Protein 3F7O (pdb70)

Solvent-accessible surface area: 18924 Å² total; per-residue (Å²): 88,94,70,104,28,96,64,7,21,55,2,1,0,5,0,0,30,95,88,108,67,34,82,31,0,34,26,11,53,26,0,0,34,24,1,0,0,0,0,0,0,0,0,4,37,30,101,8,106,29,0,93,75,38,9,46,43,48,79,20,72,21,115,68,55,100,86,7,46,42,0,15,0,0,0,0,0,0,0,0,0,0,119,40,31,0,0,0,25,102,0,90,0,15,0,0,0,2,0,33,44,103,8,58,11,71,63,83,13,0,49,42,0,1,78,51,0,15,84,19,8,154,97,91,77,20,109,94,8,19,0,0,1,0,0,1,18,21,47,106,17,102,66,0,2,72,14,0,11,42,1,7,184,61,32,4,0,0,0,0,2,1,7,51,72,76,30,47,0,35,98,53,0,0,2,6,13,103,34,2,2,0,0,0,0,0,32,55,70,4,30,44,2,93,47,0,0,58,4,110,33,1,25,0,0,0,0,0,12,94,6,64,0,0,54,48,68,45,75,48,48,68,49,49,0,0,0,1,0,0,0,3,0,0,0,0,0,0,0,3,1,9,65,32,38,67,67,25,10,84,34,1,13,122,37,0,41,67,12,3,10,85,126,61,11,87,50,32,50,123,60,14,40,27,59,0,0,8,3,22,7,77,81,47,103,76,60,94,28,90,70,12,22,60,3,0,0,4,0,0,27,117,82,99,76,31,101,27,0,38,26,11,62,26,0,0,37,27,2,0,0,1,0,0,0,0,0,3,38,24,103,9,105,24,0,96,70,40,7,43,41,44,67,25,62,31,130,73,60,71,87,7,40,42,0,17,0,0,0,0,0,0,1,0,0,0,117,45,31,0,0,0,24,93,0,94,0,9,0,0,0,1,0,30,48,99,11,54,14,72,66,79,11,0,45,50,0,1,80,52,1,15,83,14,8,153,92,87,83,17,106,99,9,21,0,0,1,0,0,0,17,19,46,118,18,98,64,0,3,73,12,0,11,40,2,8,175,57,30,6,0,0,0,0,2,0,6,48,75,80,30,50,0,30,99,51,0,0,2,4,14,100,35,4,1,0,0,0,0,0,26,63,70,4,31,44,4,92,46,0,0,52,4,109,40,3,25,0,0,0,0,0,14,96,7,62,0,0,57,41,67,44,75,60,49,71,53,49,0,0,0,3,0,0,0,3,0,0,0,0,0,0,0,3,1,10,63,27,33,65,74,27,7,86,32,2,11,118,50,0,38,83,25,5,13,82,123,62,9,93,47,34,52,120,63,14,42,32,62,0,1,1,3,18,3,94,70,66,28,47,30,34,33,42,30,35

Radius of gyration: 26.09 Å; Cα contacts (8 Å, |Δi|>4): 1774; chains: 4; bounding box: 60×72×61 Å

Sequence (576 aa):
AYTQQPGAPWGLGRISHRSKGSTTYEYDTSGGSGTCAYVIDTGVEASHPEFEGRASQIKSFISGQNTDGNGHGTHCAGTIGSKTYGVAKKTKIYGVKVLDNSGSGSYSGIISGMDFAVQDSKSRSCPKGVVANMSLGGGKAQSVNDGAAAMIRAGVFLAVAAGNDNANAANYSPASEPTVCTVGATTSSDARSSFSNYGNLVDIFAPGSNILSTWIGGTTNTISGTSMATPHIVGLGAYLAGLEGFPGAQALCKRIQTLSTKNVLTGIPSGTVNYLAFNGNPSGAYTQQPGAPWGLGRISHRSKGSTTYEYDTSGGSGTCAYVIDTGVEASHPEFEGRASQIKSFISGQNTDGNGHGTHCAGTIGSKTYGVAKKTKIYGVKVLDNSGSGSYSGIISGMDFAVQDSKSRSCPKGVVANMSLGGGKAQSVNDGAAAMIRAGVFLAVAAGNDNANAANYSPASEPTVCTVGATTSSDARSSFSNYGNLVDIFAPGSNILSTWIGGTTNTISGTSMATPHIVGLGAYLAGLEGFPGAQALCKRIQTLSTKNVLTGIPSGTVNYLAFNGNPSGAAPVAAPV

Structure (mmCIF, N/CA/C/O backbone):
data_3F7O
#
_entry.id   3F7O
#
_cell.length_a   65.108
_cell.length_b   62.536
_cell.length_c   67.562
_cell.angle_alpha   90.00
_cell.angle_beta   92.76
_cell.angle_gamma   90.00
#
_symmetry.space_group_name_H-M   'P 1 21 1'
#
loop_
_entity.id
_entity.type
_entity.pdbx_description
1 polymer 'Serine protease'
2 polymer (MSU)(ALA)(ALA)(PRO)(VAL)
3 non-polymer 'CALCIUM ION'
4 water water
#
loop_
_atom_site.group_PDB
_atom_site.id
_atom_site.type_symbol
_atom_site.label_atom_id
_atom_site.label_alt_id
_atom_site.label_comp_id
_atom_site.label_asym_id
_atom_site.label_entity_id
_atom_site.label_seq_id
_atom_site.pdbx_PDB_ins_code
_atom_site.Cartn_x
_atom_site.Cartn_y
_atom_site.Cartn_z
_atom_site.occupancy
_atom_site.B_iso_or_equiv
_atom_site.auth_seq_id
_atom_site.auth_comp_id
_atom_site.auth_asym_id
_atom_site.auth_atom_id
_atom_site.pdbx_PDB_model_num
ATOM 1 N N . ALA A 1 1 ? 4.089 -5.499 18.300 1.00 30.45 1 ALA A N 1
ATOM 2 C CA . ALA A 1 1 ? 3.661 -6.851 18.771 1.00 28.75 1 ALA A CA 1
ATOM 3 C C . ALA A 1 1 ? 4.864 -7.771 19.002 1.00 28.16 1 ALA A C 1
ATOM 4 O O . ALA A 1 1 ? 5.265 -8.512 18.100 1.00 25.99 1 ALA A O 1
ATOM 6 N N . TYR A 1 2 ? 5.441 -7.722 20.205 1.00 29.18 2 TYR A N 1
ATOM 7 C CA . TYR A 1 2 ? 6.576 -8.588 20.520 1.00 28.69 2 TYR A CA 1
ATOM 8 C C . TYR A 1 2 ? 6.121 -9.947 21.042 1.00 29.10 2 TYR A C 1
ATOM 9 O O . TYR A 1 2 ? 5.328 -10.035 21.978 1.00 31.63 2 TYR A O 1
ATOM 18 N N . THR A 1 3 ? 6.621 -11.000 20.410 1.00 30.25 3 THR A N 1
ATOM 19 C CA . THR A 1 3 ? 6.329 -12.357 20.844 1.00 30.16 3 THR A CA 1
ATOM 20 C C . THR A 1 3 ? 7.704 -12.884 21.227 1.00 28.44 3 THR A C 1
ATOM 21 O O . THR A 1 3 ? 8.685 -12.143 21.181 1.00 23.39 3 THR A O 1
ATOM 25 N N . GLN A 1 4 ? 7.790 -14.143 21.615 1.00 29.29 4 GLN A N 1
ATOM 26 C CA . GLN A 1 4 ? 9.086 -14.686 21.952 1.00 32.40 4 GLN A CA 1
ATOM 27 C C . GLN A 1 4 ? 9.157 -16.132 21.535 1.00 31.51 4 GLN A C 1
ATOM 28 O O . GLN A 1 4 ? 8.155 -16.841 21.536 1.00 31.33 4 GLN A O 1
ATOM 34 N N . GLN A 1 5 ? 10.334 -16.573 21.120 1.00 32.87 5 GLN A N 1
ATOM 35 C CA . GLN A 1 5 ? 10.441 -17.964 20.751 1.00 32.57 5 GLN A CA 1
ATOM 36 C C . GLN A 1 5 ? 11.493 -18.635 21.641 1.00 31.95 5 GLN A C 1
ATOM 37 O O . GLN A 1 5 ? 12.702 -18.394 21.528 1.00 29.22 5 GLN A O 1
ATOM 43 N N . PRO A 1 6 ? 11.004 -19.475 22.580 1.00 33.09 6 PRO A N 1
ATOM 44 C CA . PRO A 1 6 ? 11.669 -20.292 23.609 1.00 31.55 6 PRO A CA 1
ATOM 45 C C . PRO A 1 6 ? 12.442 -21.457 22.990 1.00 29.87 6 PRO A C 1
ATOM 46 O O . PRO A 1 6 ? 11.947 -22.122 22.076 1.00 28.21 6 PRO A O 1
ATOM 50 N N . GLY A 1 7 ? 13.638 -21.711 23.509 1.00 27.61 7 GLY A N 1
ATOM 51 C CA . GLY A 1 7 ? 14.437 -22.799 22.993 1.00 27.79 7 GLY A CA 1
ATOM 52 C C . GLY A 1 7 ? 14.917 -22.502 21.590 1.00 27.25 7 GLY A C 1
ATOM 53 O O . GLY A 1 7 ? 14.994 -23.389 20.744 1.00 28.40 7 GLY A O 1
ATOM 54 N N . ALA A 1 8 ? 15.226 -21.235 21.340 1.00 27.16 8 ALA A N 1
ATOM 55 C CA . ALA A 1 8 ? 15.704 -20.791 20.031 1.00 28.03 8 ALA A CA 1
ATOM 56 C C . ALA A 1 8 ? 17.225 -20.921 20.005 1.00 27.14 8 ALA A C 1
ATOM 57 O O . ALA A 1 8 ? 17.882 -20.839 21.047 1.00 25.10 8 ALA A O 1
ATOM 59 N N . PRO A 1 9 ? 17.809 -21.134 18.813 1.00 26.56 9 PRO A N 1
ATOM 60 C CA . PRO A 1 9 ? 19.271 -21.269 18.730 1.00 24.02 9 PRO A CA 1
ATOM 61 C C . PRO A 1 9 ? 19.962 -20.084 19.406 1.00 23.41 9 PRO A C 1
ATOM 62 O O . PRO A 1 9 ? 19.605 -18.936 19.174 1.00 20.97 9 PRO A O 1
ATOM 66 N N . TRP A 1 10 ? 20.938 -20.363 20.259 1.00 20.55 10 TRP A N 1
ATOM 67 C CA . TRP A 1 10 ? 21.625 -19.303 20.992 1.00 20.03 10 TRP A CA 1
ATOM 68 C C . TRP A 1 10 ? 21.829 -17.995 20.230 1.00 20.44 10 TRP A C 1
ATOM 69 O O . TRP A 1 10 ? 21.733 -16.908 20.805 1.00 23.55 10 TRP A O 1
ATOM 80 N N . GLY A 1 11 ? 22.132 -18.110 18.943 1.00 20.91 11 GLY A N 1
ATOM 81 C CA . GLY A 1 11 ? 22.356 -16.934 18.121 1.00 20.27 11 GLY A CA 1
ATOM 82 C C . GLY A 1 11 ? 21.204 -15.947 18.072 1.00 20.26 11 GLY A C 1
ATOM 83 O O . GLY A 1 11 ? 21.434 -14.743 17.950 1.00 21.87 11 GLY A O 1
ATOM 84 N N . LEU A 1 12 ? 19.972 -16.447 18.155 1.00 19.78 12 LEU A N 1
ATOM 85 C CA . LEU A 1 12 ? 18.795 -15.584 18.115 1.00 19.94 12 LEU A CA 1
ATOM 86 C C . LEU A 1 12 ? 18.565 -14.980 19.491 1.00 20.54 12 LEU A C 1
ATOM 87 O O . LEU A 1 12 ? 18.062 -13.860 19.611 1.00 20.21 12 LEU A O 1
ATOM 92 N N . GLY A 1 13 ? 18.945 -15.723 20.529 1.00 20.81 13 GLY A N 1
ATOM 93 C CA . GLY A 1 13 ? 18.789 -15.222 21.881 1.00 19.51 13 GLY A CA 1
ATOM 94 C C . GLY A 1 13 ? 19.846 -14.172 22.138 1.00 17.18 13 GLY A C 1
ATOM 95 O O . GLY A 1 13 ? 19.655 -13.248 22.923 1.00 16.38 13 GLY A O 1
ATOM 96 N N . ARG A 1 14 ? 20.975 -14.314 21.459 1.00 18.78 14 ARG A N 1
ATOM 97 C CA . ARG A 1 14 ? 22.071 -13.374 21.622 1.00 20.25 14 ARG A CA 1
ATOM 98 C C . ARG A 1 14 ? 21.782 -12.017 20.988 1.00 20.60 14 ARG A C 1
ATOM 99 O O . ARG A 1 14 ? 22.303 -11.000 21.438 1.00 21.78 14 ARG A O 1
ATOM 107 N N . ILE A 1 15 ? 20.945 -12.003 19.952 1.00 20.83 15 ILE A N 1
ATOM 108 C CA . ILE A 1 15 ? 20.628 -10.752 19.276 1.00 20.80 15 ILE A CA 1
ATOM 109 C C . ILE A 1 15 ? 19.461 -9.932 19.819 1.00 22.34 15 ILE A C 1
ATOM 110 O O . ILE A 1 15 ? 19.341 -8.752 19.495 1.00 23.13 15 ILE A O 1
ATOM 115 N N . SER A 1 16 ? 18.597 -10.533 20.630 1.00 24.31 16 SER A N 1
ATOM 116 C CA . SER A 1 16 ? 17.464 -9.783 21.185 1.00 26.09 16 SER A CA 1
ATOM 117 C C . SER A 1 16 ? 17.675 -9.402 22.644 1.00 26.57 16 SER A C 1
ATOM 118 O O . SER A 1 16 ? 16.734 -8.991 23.321 1.00 26.89 16 SER A O 1
ATOM 121 N N . HIS A 1 17 ? 18.918 -9.524 23.105 1.00 27.02 17 HIS A N 1
ATOM 122 C CA . HIS A 1 17 ? 19.297 -9.227 24.477 1.00 27.71 17 HIS A CA 1
ATOM 123 C C . HIS A 1 17 ? 20.674 -8.598 24.543 1.00 26.19 17 HIS A C 1
ATOM 124 O O . HIS A 1 17 ? 21.540 -8.908 23.728 1.00 23.87 17 HIS A O 1
ATOM 131 N N . ARG A 1 18 ? 20.887 -7.735 25.529 1.00 27.88 18 ARG A N 1
ATOM 132 C CA . ARG A 1 18 ? 22.183 -7.099 25.675 1.00 27.65 18 ARG A CA 1
ATOM 133 C C . ARG A 1 18 ? 23.170 -8.047 26.360 1.00 29.10 18 ARG A C 1
ATOM 134 O O . ARG A 1 18 ? 24.350 -8.075 26.010 1.00 29.75 18 ARG A O 1
ATOM 142 N N . SER A 1 19 ? 22.698 -8.828 27.325 1.00 30.09 19 SER A N 1
ATOM 143 C CA . SER A 1 19 ? 23.584 -9.761 28.006 1.00 32.50 19 SER A CA 1
ATOM 144 C C . SER A 1 19 ? 23.428 -11.166 27.432 1.00 33.60 19 SER A C 1
ATOM 145 O O . SER A 1 19 ? 22.335 -11.562 27.021 1.00 35.48 19 SER A O 1
ATOM 148 N N . LYS A 1 20 ? 24.527 -11.914 27.408 1.00 32.64 20 LYS A N 1
ATOM 149 C CA . LYS A 1 20 ? 24.515 -13.260 26.856 1.00 32.77 20 LYS A CA 1
ATOM 150 C C . LYS A 1 20 ? 23.848 -14.282 27.764 1.00 32.25 20 LYS A C 1
ATOM 151 O O . LYS A 1 20 ? 23.629 -14.021 28.949 1.00 32.93 20 LYS A O 1
ATOM 157 N N . GLY A 1 21 ? 23.516 -15.444 27.195 1.00 31.71 21 GLY A N 1
ATOM 158 C CA . GLY A 1 21 ? 22.888 -16.513 27.972 1.00 30.51 21 GLY A CA 1
ATOM 159 C C . GLY A 1 21 ? 21.447 -16.899 27.659 1.00 30.76 21 GLY A C 1
ATOM 160 O O . GLY A 1 21 ? 21.041 -18.026 27.914 1.00 31.11 21 GLY A O 1
ATOM 161 N N . SER A 1 22 ? 20.672 -15.972 27.107 1.00 31.89 22 SER A N 1
ATOM 162 C CA . SER A 1 22 ? 19.264 -16.223 26.788 1.00 31.14 22 SER A CA 1
ATOM 163 C C . SER A 1 22 ? 19.017 -17.251 25.697 1.00 30.50 22 SER A C 1
ATOM 164 O O . SER A 1 22 ? 19.761 -17.314 24.712 1.00 29.13 22 SER A O 1
ATOM 167 N N . THR A 1 23 ? 17.968 -18.056 25.877 1.00 32.37 23 THR A N 1
ATOM 168 C CA . THR A 1 23 ? 17.595 -19.062 24.878 1.00 33.83 23 THR A CA 1
ATOM 169 C C . THR A 1 23 ? 16.279 -18.633 24.239 1.00 33.02 23 THR A C 1
ATOM 170 O O . THR A 1 23 ? 15.737 -19.318 23.368 1.00 33.94 23 THR A O 1
ATOM 174 N N . THR A 1 24 ? 15.761 -17.498 24.705 1.00 30.95 24 THR A N 1
ATOM 175 C CA . THR A 1 24 ? 14.518 -16.965 24.159 1.00 30.28 24 THR A CA 1
ATOM 176 C C . THR A 1 24 ? 14.848 -15.856 23.162 1.00 28.17 24 THR A C 1
ATOM 177 O O . THR A 1 24 ? 15.637 -14.941 23.437 1.00 25.34 24 THR A O 1
ATOM 181 N N . TYR A 1 25 ? 14.229 -15.956 21.996 1.00 28.41 25 TYR A N 1
ATOM 182 C CA . TYR A 1 25 ? 14.403 -14.968 20.958 1.00 28.25 25 TYR A CA 1
ATOM 183 C C . TYR A 1 25 ? 13.149 -14.084 20.945 1.00 26.98 25 TYR A C 1
ATOM 184 O O . TYR A 1 25 ? 12.059 -14.539 20.603 1.00 27.84 25 TYR A O 1
ATOM 193 N N . GLU A 1 26 ? 13.314 -12.828 21.357 1.00 27.36 26 GLU A N 1
ATOM 194 C CA . GLU A 1 26 ? 12.208 -11.878 21.408 1.00 29.30 26 GLU A CA 1
ATOM 195 C C . GLU A 1 26 ? 12.275 -10.886 20.246 1.00 27.20 26 GLU A C 1
ATOM 196 O O . GLU A 1 26 ? 13.310 -10.270 19.970 1.00 23.79 26 GLU A O 1
ATOM 202 N N . TYR A 1 27 ? 11.147 -10.754 19.557 1.00 26.61 27 TYR A N 1
ATOM 203 C CA . TYR A 1 27 ? 11.084 -9.911 18.383 1.00 25.66 27 TYR A CA 1
ATOM 204 C C . TYR A 1 27 ? 9.677 -9.475 18.074 1.00 24.54 27 TYR A C 1
ATOM 205 O O . TYR A 1 27 ? 8.714 -10.037 18.587 1.00 26.16 27 TYR A O 1
ATOM 214 N N . ASP A 1 28 ? 9.551 -8.474 17.217 1.00 25.19 28 ASP A N 1
ATOM 215 C CA . ASP A 1 28 ? 8.221 -8.013 16.846 1.00 25.97 28 ASP A CA 1
ATOM 216 C C . ASP A 1 28 ? 7.631 -8.944 15.782 1.00 24.92 28 ASP A C 1
ATOM 217 O O . ASP A 1 28 ? 8.309 -9.386 14.863 1.00 25.74 28 ASP A O 1
ATOM 222 N N . THR A 1 29 ? 6.350 -9.235 15.934 1.00 27.64 29 THR A N 1
ATOM 223 C CA . THR A 1 29 ? 5.646 -10.123 15.031 1.00 28.33 29 THR A CA 1
ATOM 224 C C . THR A 1 29 ? 5.816 -9.841 13.540 1.00 28.02 29 THR A C 1
ATOM 225 O O . THR A 1 29 ? 5.958 -10.769 12.757 1.00 29.75 29 THR A O 1
ATOM 229 N N . SER A 1 30 ? 5.786 -8.576 13.144 1.00 25.83 30 SER A N 1
ATOM 230 C CA . SER A 1 30 ? 5.916 -8.230 11.739 1.00 26.56 30 SER A CA 1
ATOM 231 C C . SER A 1 30 ? 7.016 -9.064 11.093 1.00 28.22 30 SER A C 1
ATOM 232 O O . SER A 1 30 ? 6.928 -9.445 9.914 1.00 29.76 30 SER A O 1
ATOM 235 N N . GLY A 1 31 ? 8.050 -9.336 11.885 1.00 28.88 31 GLY A N 1
ATOM 236 C CA . GLY A 1 31 ? 9.175 -10.147 11.449 1.00 25.64 31 GLY A CA 1
ATOM 237 C C . GLY A 1 31 ? 9.701 -9.996 10.038 1.00 26.53 31 GLY A C 1
ATOM 238 O O . GLY A 1 31 ? 9.829 -10.978 9.306 1.00 27.33 31 GLY A O 1
ATOM 239 N N . GLY A 1 32 ? 10.012 -8.763 9.658 1.00 27.18 32 GLY A N 1
ATOM 240 C CA . GLY A 1 32 ? 10.543 -8.499 8.331 1.00 27.36 32 GLY A CA 1
ATOM 241 C C . GLY A 1 32 ? 9.627 -8.832 7.173 1.00 27.28 32 GLY A C 1
ATOM 242 O O . GLY A 1 32 ? 10.102 -9.127 6.085 1.00 26.53 32 GLY A O 1
ATOM 243 N N . SER A 1 33 ? 8.320 -8.783 7.406 1.00 28.19 33 SER A N 1
ATOM 244 C CA . SER A 1 33 ? 7.351 -9.086 6.363 1.00 28.41 33 SER A CA 1
ATOM 245 C C . SER A 1 33 ? 7.172 -7.871 5.442 1.00 27.68 33 SER A C 1
ATOM 246 O O . SER A 1 33 ? 7.091 -6.728 5.911 1.00 28.36 33 SER A O 1
ATOM 249 N N . GLY A 1 34 ? 7.118 -8.128 4.134 1.00 23.87 34 GLY A N 1
ATOM 250 C CA . GLY A 1 34 ? 6.986 -7.064 3.150 1.00 21.99 34 GLY A CA 1
ATOM 251 C C . GLY A 1 34 ? 8.375 -6.769 2.594 1.00 19.95 34 GLY A C 1
ATOM 252 O O . GLY A 1 34 ? 8.573 -5.920 1.722 1.00 19.00 34 GLY A O 1
ATOM 253 N N . THR A 1 35 ? 9.338 -7.513 3.124 1.00 20.56 35 THR A N 1
ATOM 254 C CA . THR A 1 35 ? 10.751 -7.416 2.780 1.00 22.35 35 THR A CA 1
ATOM 255 C C . THR A 1 35 ? 11.197 -8.619 1.911 1.00 22.98 35 THR A C 1
ATOM 256 O O . THR A 1 35 ? 10.552 -9.667 1.937 1.00 21.17 35 THR A O 1
ATOM 260 N N . CYS A 1 36 ? 12.289 -8.460 1.151 1.00 22.46 36 CYS A N 1
ATOM 261 C CA . CYS A 1 36 ? 12.831 -9.528 0.298 1.00 20.40 36 CYS A CA 1
ATOM 262 C C . CYS A 1 36 ? 14.313 -9.725 0.586 1.00 21.44 36 CYS A C 1
ATOM 263 O O . CYS A 1 36 ? 15.062 -8.759 0.715 1.00 20.92 36 CYS A O 1
ATOM 266 N N . ALA A 1 37 ? 14.732 -10.986 0.677 1.00 23.12 37 ALA A N 1
ATOM 267 C CA . ALA A 1 37 ? 16.126 -11.322 0.968 1.00 23.08 37 ALA A CA 1
ATOM 268 C C . ALA A 1 37 ? 16.722 -12.253 -0.075 1.00 24.03 37 ALA A C 1
ATOM 269 O O . ALA A 1 37 ? 16.218 -13.349 -0.307 1.00 24.27 37 ALA A O 1
ATOM 271 N N . TYR A 1 38 ? 17.802 -11.794 -0.700 1.00 23.65 38 TYR A N 1
ATOM 272 C CA . TYR A 1 38 ? 18.496 -12.580 -1.711 1.00 22.30 38 TYR A CA 1
ATOM 273 C C . TYR A 1 38 ? 19.708 -13.281 -1.144 1.00 20.96 38 TYR A C 1
ATOM 274 O O . TYR A 1 38 ? 20.599 -12.631 -0.608 1.00 17.39 38 TYR A O 1
ATOM 283 N N . VAL A 1 39 ? 19.740 -14.605 -1.291 1.00 21.58 39 VAL A N 1
ATOM 284 C CA . VAL A 1 39 ? 20.853 -15.400 -0.807 1.00 22.04 39 VAL A CA 1
ATOM 285 C C . VAL A 1 39 ? 21.700 -15.853 -1.997 1.00 22.79 39 VAL A C 1
ATOM 286 O O . VAL A 1 39 ? 21.341 -16.766 -2.741 1.00 19.85 39 VAL A O 1
ATOM 290 N N . ILE A 1 40 ? 22.831 -15.187 -2.154 1.00 22.81 40 ILE A N 1
ATOM 291 C CA . ILE A 1 40 ? 23.762 -15.451 -3.229 1.00 22.05 40 ILE A CA 1
ATOM 292 C C . ILE A 1 40 ? 24.784 -16.466 -2.707 1.00 20.90 40 ILE A C 1
ATOM 293 O O . ILE A 1 40 ? 25.735 -16.119 -1.990 1.00 22.75 40 ILE A O 1
ATOM 298 N N . ASP A 1 41 ? 24.566 -17.723 -3.066 1.00 19.01 41 ASP A N 1
ATOM 299 C CA . ASP A 1 41 ? 25.414 -18.793 -2.605 1.00 20.80 41 ASP A CA 1
ATOM 300 C C . ASP A 1 41 ? 25.331 -20.001 -3.555 1.00 20.34 41 ASP A C 1
ATOM 301 O O . ASP A 1 41 ? 25.287 -19.871 -4.782 1.00 21.05 41 ASP A O 1
ATOM 306 N N . THR A 1 42 ? 25.291 -21.184 -2.958 1.00 19.86 42 THR A N 1
ATOM 307 C CA . THR A 1 42 ? 25.216 -22.423 -3.702 1.00 19.90 42 THR A CA 1
ATOM 308 C C . THR A 1 42 ? 23.758 -22.738 -4.057 1.00 20.14 42 THR A C 1
ATOM 309 O O . THR A 1 42 ? 23.465 -23.781 -4.631 1.00 20.31 42 THR A O 1
ATOM 313 N N . GLY A 1 43 ? 22.853 -21.822 -3.733 1.00 21.05 43 GLY A N 1
ATOM 314 C CA . GLY A 1 43 ? 21.451 -22.042 -4.012 1.00 22.18 43 GLY A CA 1
ATOM 315 C C . GLY A 1 43 ? 20.731 -22.228 -2.695 1.00 22.75 43 GLY A C 1
ATOM 316 O O . GLY A 1 43 ? 21.368 -22.269 -1.640 1.00 23.83 43 GLY A O 1
ATOM 317 N N . VAL A 1 44 ? 19.406 -22.322 -2.746 1.00 22.47 44 VAL A N 1
ATOM 318 C CA . VAL A 1 44 ? 18.602 -22.518 -1.534 1.00 22.33 44 VAL A CA 1
ATOM 319 C C . VAL A 1 44 ? 17.584 -23.630 -1.757 1.00 22.94 44 VAL A C 1
ATOM 320 O O . VAL A 1 44 ? 16.907 -23.643 -2.782 1.00 23.90 44 VAL A O 1
ATOM 324 N N . GLU A 1 45 ? 17.490 -24.572 -0.815 1.00 23.09 45 GLU A N 1
ATOM 325 C CA . GLU A 1 45 ? 16.510 -25.651 -0.941 1.00 23.75 45 GLU A CA 1
ATOM 326 C C . GLU A 1 45 ? 15.114 -25.162 -0.513 1.00 23.80 45 GLU A C 1
ATOM 327 O O . GLU A 1 45 ? 14.703 -25.331 0.623 1.00 20.51 45 GLU A O 1
ATOM 333 N N . ALA A 1 46 ? 14.402 -24.571 -1.465 1.00 25.02 46 ALA A N 1
ATOM 334 C CA . ALA A 1 46 ? 13.067 -24.029 -1.271 1.00 25.63 46 ALA A CA 1
ATOM 335 C C . ALA A 1 46 ? 12.040 -24.975 -0.655 1.00 26.51 46 ALA A C 1
ATOM 336 O O . ALA A 1 46 ? 11.329 -24.616 0.297 1.00 25.80 46 ALA A O 1
ATOM 338 N N . SER A 1 47 ? 11.945 -26.175 -1.215 1.00 28.79 47 SER A N 1
ATOM 339 C CA . SER A 1 47 ? 10.989 -27.192 -0.768 1.00 27.00 47 SER A CA 1
ATOM 340 C C . SER A 1 47 ? 11.018 -27.414 0.737 1.00 28.24 47 SER A C 1
ATOM 341 O O . SER A 1 47 ? 10.035 -27.885 1.319 1.00 30.73 47 SER A O 1
ATOM 344 N N . HIS A 1 48 ? 12.139 -27.075 1.366 1.00 26.84 48 HIS A N 1
ATOM 345 C CA . HIS A 1 48 ? 12.279 -27.266 2.800 1.00 24.91 48 HIS A CA 1
ATOM 346 C C . HIS A 1 48 ? 11.135 -26.672 3.631 1.00 24.15 48 HIS A C 1
ATOM 347 O O . HIS A 1 48 ? 10.803 -25.494 3.493 1.00 22.80 48 HIS A O 1
ATOM 354 N N . PRO A 1 49 ? 10.529 -27.482 4.513 1.00 23.51 49 PRO A N 1
ATOM 355 C CA . PRO A 1 49 ? 9.419 -27.042 5.368 1.00 23.26 49 PRO A CA 1
ATOM 356 C C . PRO A 1 49 ? 9.697 -25.874 6.310 1.00 23.03 49 PRO A C 1
ATOM 357 O O . PRO A 1 49 ? 8.777 -25.197 6.744 1.00 25.05 49 PRO A O 1
ATOM 361 N N . GLU A 1 50 ? 10.957 -25.634 6.628 1.00 24.15 50 GLU A N 1
ATOM 362 C CA . GLU A 1 50 ? 11.274 -24.540 7.516 1.00 24.85 50 GLU A CA 1
ATOM 363 C C . GLU A 1 50 ? 11.078 -23.165 6.856 1.00 25.83 50 GLU A C 1
ATOM 364 O O . GLU A 1 50 ? 11.042 -22.132 7.527 1.00 27.16 50 GLU A O 1
ATOM 370 N N . PHE A 1 51 ? 10.945 -23.140 5.537 1.00 27.99 51 PHE A N 1
ATOM 371 C CA . PHE A 1 51 ? 10.772 -21.860 4.844 1.00 26.72 51 PHE A CA 1
ATOM 372 C C . PHE A 1 51 ? 9.307 -21.517 4.599 1.00 25.73 51 PHE A C 1
ATOM 373 O O . PHE A 1 51 ? 8.991 -20.492 4.002 1.00 25.85 51 PHE A O 1
ATOM 381 N N . GLU A 1 52 ? 8.423 -22.399 5.038 1.00 21.90 52 GLU A N 1
ATOM 382 C CA . GLU A 1 52 ? 6.997 -22.174 4.920 1.00 24.62 52 GLU A CA 1
ATOM 383 C C . GLU A 1 52 ? 6.497 -21.562 3.612 1.00 24.77 52 GLU A C 1
ATOM 384 O O . GLU A 1 52 ? 5.618 -20.691 3.617 1.00 23.78 52 GLU A O 1
ATOM 390 N N . GLY A 1 53 ? 7.057 -22.033 2.496 1.00 23.84 53 GLY A N 1
ATOM 391 C CA . GLY A 1 53 ? 6.667 -21.568 1.166 1.00 21.97 53 GLY A CA 1
ATOM 392 C C . GLY A 1 53 ? 7.214 -20.211 0.766 1.00 21.42 53 GLY A C 1
ATOM 393 O O . GLY A 1 53 ? 6.972 -19.744 -0.350 1.00 22.11 53 GLY A O 1
ATOM 394 N N . ARG A 1 54 ? 7.968 -19.592 1.671 1.00 21.11 54 ARG A N 1
ATOM 395 C CA . ARG A 1 54 ? 8.519 -18.253 1.444 1.00 20.98 54 ARG A CA 1
ATOM 396 C C . ARG A 1 54 ? 9.869 -18.210 0.736 1.00 22.10 54 ARG A C 1
ATOM 397 O O . ARG A 1 54 ? 10.429 -17.139 0.523 1.00 22.67 54 ARG A O 1
ATOM 405 N N . ALA A 1 55 ? 10.391 -19.374 0.376 1.00 20.08 55 ALA A N 1
ATOM 406 C CA . ALA A 1 55 ? 11.654 -19.427 -0.328 1.00 18.27 55 ALA A CA 1
ATOM 407 C C . ALA A 1 55 ? 11.423 -20.017 -1.699 1.00 19.78 55 ALA A C 1
ATOM 408 O O . ALA A 1 55 ? 10.592 -20.912 -1.893 1.00 20.16 55 ALA A O 1
ATOM 410 N N . SER A 1 56 ? 12.135 -19.465 -2.665 1.00 20.67 56 SER A N 1
ATOM 411 C CA . SER A 1 56 ? 12.065 -19.955 -4.034 1.00 22.53 56 SER A CA 1
ATOM 412 C C . SER A 1 56 ? 13.473 -19.710 -4.531 1.00 22.89 56 SER A C 1
ATOM 413 O O . SER A 1 56 ? 14.011 -18.625 -4.336 1.00 24.65 56 SER A O 1
ATOM 416 N N . GLN A 1 57 ? 14.086 -20.733 -5.113 1.00 21.56 57 GLN A N 1
ATOM 417 C CA . GLN A 1 57 ? 15.419 -20.572 -5.659 1.00 21.33 57 GLN A CA 1
ATOM 418 C C . GLN A 1 57 ? 15.121 -20.282 -7.127 1.00 22.48 57 GLN A C 1
ATOM 419 O O . GLN A 1 57 ? 14.567 -21.125 -7.842 1.00 22.66 57 GLN A O 1
ATOM 425 N N . ILE A 1 58 ? 15.476 -19.071 -7.557 1.00 22.31 58 ILE A N 1
ATOM 426 C CA . ILE A 1 58 ? 15.141 -18.591 -8.895 1.00 21.63 58 ILE A CA 1
ATOM 427 C C . ILE A 1 58 ? 16.187 -18.434 -10.008 1.00 22.79 58 ILE A C 1
ATOM 428 O O . ILE A 1 58 ? 15.810 -18.239 -11.170 1.00 25.89 58 ILE A O 1
ATOM 433 N N . LYS A 1 59 ? 17.478 -18.492 -9.696 1.00 22.47 59 LYS A N 1
ATOM 434 C CA . LYS A 1 59 ? 18.457 -18.324 -10.764 1.00 22.12 59 LYS A CA 1
ATOM 435 C C . LYS A 1 59 ? 19.795 -18.980 -10.484 1.00 19.89 59 LYS A C 1
ATOM 436 O O . LYS A 1 59 ? 20.214 -19.125 -9.343 1.00 17.69 59 LYS A O 1
ATOM 442 N N . SER A 1 60 ? 20.463 -19.380 -11.554 1.00 20.76 60 SER A N 1
ATOM 443 C CA . SER A 1 60 ? 21.757 -20.014 -11.434 1.00 23.05 60 SER A CA 1
ATOM 444 C C . SER A 1 60 ? 22.671 -19.596 -12.569 1.00 25.13 60 SER A C 1
ATOM 445 O O . SER A 1 60 ? 22.230 -19.417 -13.716 1.00 26.92 60 SER A O 1
ATOM 448 N N . PHE A 1 61 ? 23.947 -19.435 -12.238 1.00 25.77 61 PHE A N 1
ATOM 449 C CA . PHE A 1 61 ? 24.950 -19.073 -13.221 1.00 25.74 61 PHE A CA 1
ATOM 450 C C . PHE A 1 61 ? 25.945 -20.220 -13.351 1.00 26.82 61 PHE A C 1
ATOM 451 O O . PHE A 1 61 ? 27.037 -20.067 -13.899 1.00 28.42 61 PHE A O 1
ATOM 459 N N . ILE A 1 62 ? 25.531 -21.378 -12.843 1.00 25.73 62 ILE A N 1
ATOM 460 C CA . ILE A 1 62 ? 26.336 -22.580 -12.925 1.00 28.16 62 ILE A CA 1
ATOM 461 C C . ILE A 1 62 ? 25.689 -23.597 -13.868 1.00 29.96 62 ILE A C 1
ATOM 462 O O . ILE A 1 62 ? 24.641 -24.185 -13.574 1.00 29.74 62 ILE A O 1
ATOM 467 N N . SER A 1 63 ? 26.344 -23.747 -15.014 1.00 30.86 63 SER A N 1
ATOM 468 C CA . SER A 1 63 ? 26.017 -24.675 -16.085 1.00 31.34 63 SER A CA 1
ATOM 469 C C . SER A 1 63 ? 24.706 -25.456 -16.021 1.00 33.33 63 SER A C 1
ATOM 470 O O . SER A 1 63 ? 23.658 -25.005 -16.513 1.00 34.30 63 SER A O 1
ATOM 473 N N . GLY A 1 64 ? 24.785 -26.652 -15.439 1.00 30.07 64 GLY A N 1
ATOM 474 C CA . GLY A 1 64 ? 23.628 -27.526 -15.326 1.00 29.99 64 GLY A CA 1
ATOM 475 C C . GLY A 1 64 ? 23.382 -27.928 -13.894 1.00 28.99 64 GLY A C 1
ATOM 476 O O . GLY A 1 64 ? 23.029 -29.072 -13.601 1.00 28.91 64 GLY A O 1
ATOM 477 N N . GLN A 1 65 ? 23.604 -26.964 -13.005 1.00 28.15 65 GLN A N 1
ATOM 478 C CA . GLN A 1 65 ? 23.399 -27.122 -11.572 1.00 27.72 65 GLN A CA 1
ATOM 479 C C . GLN A 1 65 ? 22.375 -26.056 -11.188 1.00 28.00 65 GLN A C 1
ATOM 480 O O . GLN A 1 65 ? 22.713 -24.892 -11.021 1.00 27.84 65 GLN A O 1
ATOM 486 N N . ASN A 1 66 ? 21.116 -26.445 -11.077 1.00 27.57 66 ASN A N 1
ATOM 487 C CA . ASN A 1 66 ? 20.085 -25.478 -10.721 1.00 28.63 66 ASN A CA 1
ATOM 488 C C . ASN A 1 66 ? 19.528 -25.771 -9.341 1.00 27.87 66 ASN A C 1
ATOM 489 O O . ASN A 1 66 ? 18.388 -25.441 -9.022 1.00 28.52 66 ASN A O 1
ATOM 494 N N . THR A 1 67 ? 20.368 -26.367 -8.512 1.00 26.77 67 THR A N 1
ATOM 495 C CA . THR A 1 67 ? 19.946 -26.749 -7.185 1.00 26.70 67 THR A CA 1
ATOM 496 C C . THR A 1 67 ? 21.070 -26.685 -6.148 1.00 27.99 67 THR A C 1
ATOM 497 O O . THR A 1 67 ? 22.245 -26.874 -6.478 1.00 25.21 67 THR A O 1
ATOM 501 N N . ASP A 1 68 ? 20.721 -26.407 -4.894 1.00 29.25 68 ASP A N 1
ATOM 502 C CA . ASP A 1 68 ? 21.738 -26.403 -3.851 1.00 28.15 68 ASP A CA 1
ATOM 503 C C . ASP A 1 68 ? 22.022 -27.871 -3.495 1.00 28.04 68 ASP A C 1
ATOM 504 O O . ASP A 1 68 ? 21.196 -28.545 -2.885 1.00 29.69 68 ASP A O 1
ATOM 509 N N . GLY A 1 69 ? 23.189 -28.356 -3.888 1.00 28.45 69 GLY A N 1
ATOM 510 C CA . GLY A 1 69 ? 23.560 -29.719 -3.577 1.00 25.94 69 GLY A CA 1
ATOM 511 C C . GLY A 1 69 ? 24.811 -29.666 -2.732 1.00 25.34 69 GLY A C 1
ATOM 512 O O . GLY A 1 69 ? 25.585 -30.624 -2.664 1.00 22.45 69 GLY A O 1
ATOM 513 N N . ASN A 1 70 ? 24.995 -28.526 -2.076 1.00 22.10 70 ASN A N 1
ATOM 514 C CA . ASN A 1 70 ? 26.155 -28.292 -1.228 1.00 21.51 70 ASN A CA 1
ATOM 515 C C . ASN A 1 70 ? 25.706 -28.126 0.218 1.00 21.18 70 ASN A C 1
ATOM 516 O O . ASN A 1 70 ? 26.202 -28.809 1.112 1.00 20.27 70 ASN A O 1
ATOM 521 N N . GLY A 1 71 ? 24.776 -27.203 0.441 1.00 22.59 71 GLY A N 1
ATOM 522 C CA . GLY A 1 71 ? 24.269 -26.989 1.785 1.00 22.31 71 GLY A CA 1
ATOM 523 C C . GLY A 1 71 ? 24.404 -25.575 2.328 1.00 21.79 71 GLY A C 1
ATOM 524 O O . GLY A 1 71 ? 23.562 -25.112 3.106 1.00 26.39 71 GLY A O 1
ATOM 525 N N . HIS A 1 72 ? 25.475 -24.899 1.914 1.00 20.69 72 HIS A N 1
ATOM 526 C CA . HIS A 1 72 ? 25.801 -23.541 2.350 1.00 19.03 72 HIS A CA 1
ATOM 527 C C . HIS A 1 72 ? 24.678 -22.512 2.218 1.00 18.23 72 HIS A C 1
ATOM 528 O O . HIS A 1 72 ? 24.321 -21.868 3.200 1.00 20.95 72 HIS A O 1
ATOM 535 N N . GLY A 1 73 ? 24.130 -22.375 1.014 1.00 18.86 73 GLY A N 1
ATOM 536 C CA . GLY A 1 73 ? 23.064 -21.424 0.764 1.00 19.23 73 GLY A CA 1
ATOM 537 C C . GLY A 1 73 ? 21.773 -21.672 1.514 1.00 21.65 73 GLY A C 1
ATOM 538 O O . GLY A 1 73 ? 21.077 -20.724 1.879 1.00 20.52 73 GLY A O 1
ATOM 539 N N . THR A 1 74 ? 21.438 -22.943 1.728 1.00 24.27 74 THR A N 1
ATOM 540 C CA . THR A 1 74 ? 20.219 -23.305 2.454 1.00 23.58 74 THR A CA 1
ATOM 541 C C . THR A 1 74 ? 20.413 -23.100 3.951 1.00 24.84 74 THR A C 1
ATOM 542 O O . THR A 1 74 ? 19.475 -22.745 4.656 1.00 26.48 74 THR A O 1
ATOM 546 N N . HIS A 1 75 ? 21.626 -23.349 4.433 1.00 24.31 75 HIS A N 1
ATOM 547 C CA . HIS A 1 75 ? 21.930 -23.143 5.835 1.00 20.00 75 HIS A CA 1
ATOM 548 C C . HIS A 1 75 ? 21.812 -21.651 6.120 1.00 21.32 75 HIS A C 1
ATOM 549 O O . HIS A 1 75 ? 21.245 -21.232 7.134 1.00 21.61 75 HIS A O 1
ATOM 556 N N . CYS A 1 76 ? 22.353 -20.840 5.216 1.00 19.62 76 CYS A N 1
ATOM 557 C CA . CYS A 1 76 ? 22.304 -19.369 5.347 1.00 18.61 76 CYS A CA 1
ATOM 558 C C . CYS A 1 76 ? 20.894 -18.795 5.198 1.00 18.47 76 CYS A C 1
ATOM 559 O O . CYS A 1 76 ? 20.594 -17.775 5.815 1.00 17.87 76 CYS A O 1
ATOM 562 N N . ALA A 1 77 ? 20.066 -19.420 4.352 1.00 16.41 77 ALA A N 1
ATOM 563 C CA . ALA A 1 77 ? 18.700 -18.954 4.132 1.00 20.05 77 ALA A CA 1
ATOM 564 C C . ALA A 1 77 ? 17.836 -19.275 5.357 1.00 19.85 77 ALA A C 1
ATOM 565 O O . ALA A 1 77 ? 16.859 -18.569 5.654 1.00 19.04 77 ALA A O 1
ATOM 567 N N . GLY A 1 78 ? 18.209 -20.342 6.058 1.00 21.90 78 GLY A N 1
ATOM 568 C CA . GLY A 1 78 ? 17.487 -20.740 7.249 1.00 22.42 78 GLY A CA 1
ATOM 569 C C . GLY A 1 78 ? 17.699 -19.740 8.371 1.00 24.96 78 GLY A C 1
ATOM 570 O O . GLY A 1 78 ? 16.784 -19.484 9.157 1.00 25.12 78 GLY A O 1
ATOM 571 N N . THR A 1 79 ? 18.901 -19.172 8.452 1.00 22.21 79 THR A N 1
ATOM 572 C CA . THR A 1 79 ? 19.195 -18.195 9.494 1.00 24.08 79 THR A CA 1
ATOM 573 C C . THR A 1 79 ? 18.536 -16.856 9.195 1.00 24.73 79 THR A C 1
ATOM 574 O O . THR A 1 79 ? 18.199 -16.095 10.107 1.00 26.48 79 THR A O 1
ATOM 578 N N . ILE A 1 80 ? 18.359 -16.563 7.912 1.00 22.93 80 ILE A N 1
ATOM 579 C CA . ILE A 1 80 ? 17.717 -15.312 7.500 1.00 22.59 80 ILE A CA 1
ATOM 580 C C . ILE A 1 80 ? 16.212 -15.339 7.781 1.00 21.25 80 ILE A C 1
ATOM 581 O O . ILE A 1 80 ? 15.651 -14.365 8.298 1.00 19.30 80 ILE A O 1
ATOM 586 N N . GLY A 1 81 ? 15.549 -16.441 7.442 1.00 19.49 81 GLY A N 1
ATOM 587 C CA . GLY A 1 81 ? 14.116 -16.451 7.664 1.00 18.79 81 GLY A CA 1
ATOM 588 C C . GLY A 1 81 ? 13.348 -17.739 7.866 1.00 19.54 81 GLY A C 1
ATOM 589 O O . GLY A 1 81 ? 12.134 -17.751 7.653 1.00 18.23 81 GLY A O 1
ATOM 590 N N . SER A 1 82 ? 14.021 -18.819 8.257 1.00 21.68 82 SER A N 1
ATOM 591 C CA . SER A 1 82 ? 13.315 -20.074 8.508 1.00 22.89 82 SER A CA 1
ATOM 592 C C . SER A 1 82 ? 12.513 -19.942 9.797 1.00 23.82 82 SER A C 1
ATOM 593 O O . SER A 1 82 ? 12.890 -19.189 10.702 1.00 21.77 82 SER A O 1
ATOM 596 N N . LYS A 1 83 ? 11.406 -20.675 9.875 1.00 26.51 83 LYS A N 1
ATOM 597 C CA . LYS A 1 83 ? 10.512 -20.645 11.035 1.00 25.88 83 LYS A CA 1
ATOM 598 C C . LYS A 1 83 ? 11.214 -20.782 12.390 1.00 24.77 83 LYS A C 1
ATOM 599 O O . LYS A 1 83 ? 11.041 -19.941 13.269 1.00 24.61 83 LYS A O 1
ATOM 605 N N . THR A 1 84 ? 12.029 -21.818 12.537 1.00 22.09 84 THR A N 1
ATOM 606 C CA . THR A 1 84 ? 12.715 -22.074 13.792 1.00 23.09 84 THR A CA 1
ATOM 607 C C . THR A 1 84 ? 14.111 -21.488 13.965 1.00 23.9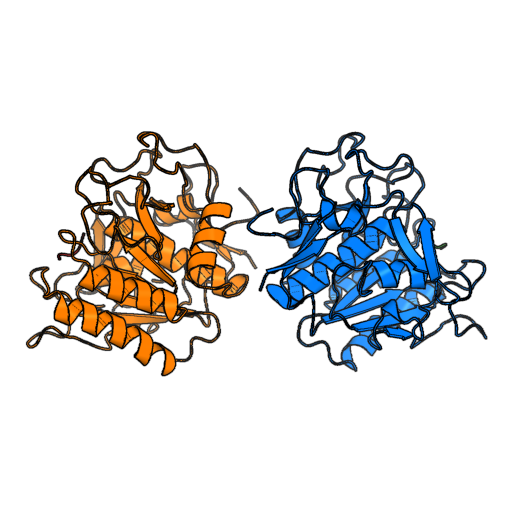0 84 THR A C 1
ATOM 608 O O . THR A 1 84 ? 14.489 -21.128 15.073 1.00 26.11 84 THR A O 1
ATOM 612 N N . TYR A 1 85 ? 14.868 -21.378 12.878 1.00 24.53 85 TYR A N 1
ATOM 613 C CA . TYR A 1 85 ? 16.245 -20.910 12.980 1.00 23.79 85 TYR A CA 1
ATOM 614 C C . TYR A 1 85 ? 16.548 -19.521 12.434 1.00 24.09 85 TYR A C 1
ATOM 615 O O . TYR A 1 85 ? 17.689 -19.046 12.515 1.00 21.83 85 TYR A O 1
ATOM 624 N N . GLY A 1 86 ? 15.536 -18.860 11.883 1.00 23.91 86 GLY A N 1
ATOM 625 C CA . GLY A 1 86 ? 15.752 -17.550 11.296 1.00 23.93 86 GLY A CA 1
ATOM 626 C C . GLY A 1 86 ? 15.324 -16.307 12.046 1.00 20.92 86 GLY A C 1
ATOM 627 O O . GLY A 1 86 ? 14.452 -16.331 12.912 1.00 25.11 86 GLY A O 1
ATOM 628 N N . VAL A 1 87 ? 15.950 -15.198 11.670 1.00 23.27 87 VAL A N 1
ATOM 629 C CA . VAL A 1 87 ? 15.703 -13.883 12.263 1.00 20.62 87 VAL A CA 1
ATOM 630 C C . VAL A 1 87 ? 14.398 -13.271 11.749 1.00 20.39 87 VAL A C 1
ATOM 631 O O . VAL A 1 87 ? 13.483 -12.996 12.525 1.00 22.91 87 VAL A O 1
ATOM 635 N N . ALA A 1 88 ? 14.334 -13.075 10.432 1.00 20.93 88 ALA A N 1
ATOM 636 C CA . ALA A 1 88 ? 13.164 -12.487 9.771 1.00 21.07 88 ALA A CA 1
ATOM 637 C C . ALA A 1 88 ? 12.192 -13.585 9.330 1.00 20.13 88 ALA A C 1
ATOM 638 O O . ALA A 1 88 ? 12.160 -13.986 8.158 1.00 21.36 88 ALA A O 1
ATOM 640 N N . LYS A 1 89 ? 11.378 -14.043 10.279 1.00 17.60 89 LYS A N 1
ATOM 641 C CA . LYS A 1 89 ? 10.451 -15.157 10.050 1.00 19.13 89 LYS A CA 1
ATOM 642 C C . LYS A 1 89 ? 9.276 -14.971 9.081 1.00 20.01 89 LYS A C 1
ATOM 643 O O . LYS A 1 89 ? 8.605 -15.940 8.746 1.00 20.03 89 LYS A O 1
ATOM 649 N N . LYS A 1 90 ? 9.018 -13.753 8.624 1.00 19.17 90 LYS A N 1
ATOM 650 C CA . LYS A 1 90 ? 7.932 -13.542 7.676 1.00 22.88 90 LYS A CA 1
ATOM 651 C C . LYS A 1 90 ? 8.490 -13.075 6.341 1.00 21.74 90 LYS A C 1
ATOM 652 O O . LYS A 1 90 ? 7.726 -12.726 5.445 1.00 21.78 90 LYS A O 1
ATOM 658 N N . THR A 1 91 ? 9.816 -13.069 6.206 1.00 20.43 91 THR A N 1
ATOM 659 C CA . THR A 1 91 ? 10.476 -12.608 4.976 1.00 23.39 91 THR A CA 1
ATOM 660 C C . THR A 1 91 ? 10.356 -13.556 3.767 1.00 23.97 91 THR A C 1
ATOM 661 O O . THR A 1 91 ? 10.036 -14.725 3.927 1.00 23.88 91 THR A O 1
ATOM 665 N N . LYS A 1 92 ? 10.597 -13.032 2.567 1.00 23.65 92 LYS A N 1
ATOM 666 C CA . LYS A 1 92 ? 10.555 -13.837 1.358 1.00 23.42 92 LYS A CA 1
ATOM 667 C C . LYS A 1 92 ? 11.981 -14.079 0.829 1.00 22.88 92 LYS A C 1
ATOM 668 O O . LYS A 1 92 ? 12.726 -13.141 0.538 1.00 24.39 92 LYS A O 1
ATOM 674 N N . ILE A 1 93 ? 12.356 -15.352 0.714 1.00 20.81 93 ILE A N 1
ATOM 675 C CA . ILE A 1 93 ? 13.700 -15.734 0.286 1.00 22.21 93 ILE A CA 1
ATOM 676 C C . ILE A 1 93 ? 13.839 -16.108 -1.179 1.00 21.40 93 ILE A C 1
ATOM 677 O O . ILE A 1 93 ? 13.046 -16.888 -1.722 1.00 19.00 93 ILE A O 1
ATOM 682 N N . TYR A 1 94 ? 14.884 -15.560 -1.798 1.00 23.15 94 TYR A N 1
ATOM 683 C CA . TYR A 1 94 ? 15.206 -15.825 -3.197 1.00 24.59 94 TYR A CA 1
ATOM 684 C C . TYR A 1 94 ? 16.664 -16.258 -3.369 1.00 25.33 94 TYR A C 1
ATOM 685 O O . TYR A 1 94 ? 17.597 -15.524 -3.022 1.00 25.25 94 TYR A O 1
ATOM 694 N N . GLY A 1 95 ? 16.852 -17.455 -3.920 1.00 26.68 95 GLY A N 1
ATOM 695 C CA . GLY A 1 95 ? 18.192 -17.981 -4.109 1.00 26.60 95 GLY A CA 1
ATOM 696 C C . GLY A 1 95 ? 18.772 -17.746 -5.486 1.00 26.26 95 GLY A C 1
ATOM 697 O O . GLY A 1 95 ? 18.084 -17.881 -6.495 1.00 26.18 95 GLY A O 1
ATOM 698 N N . VAL A 1 96 ? 20.047 -17.387 -5.522 1.00 24.17 96 VAL A N 1
ATOM 699 C CA . VAL A 1 96 ? 20.746 -17.152 -6.777 1.00 25.00 96 VAL A CA 1
ATOM 700 C C . VAL A 1 96 ? 22.045 -17.912 -6.596 1.00 23.66 96 VAL A C 1
ATOM 701 O O . VAL A 1 96 ? 22.894 -17.524 -5.801 1.00 23.90 96 VAL A O 1
ATOM 705 N N . LYS A 1 97 ? 22.177 -18.998 -7.337 1.00 20.53 97 LYS A N 1
ATOM 706 C CA . LYS A 1 97 ? 23.332 -19.852 -7.241 1.00 20.72 97 LYS A CA 1
ATOM 707 C C . LYS A 1 97 ? 24.502 -19.344 -8.054 1.00 21.72 97 LYS A C 1
ATOM 708 O O . LYS A 1 97 ? 24.473 -19.363 -9.284 1.00 21.98 97 LYS A O 1
ATOM 714 N N . VAL A 1 98 ? 25.541 -18.884 -7.366 1.00 20.33 98 VAL A N 1
ATOM 715 C CA . VAL A 1 98 ? 26.704 -18.365 -8.056 1.00 19.87 98 VAL A CA 1
ATOM 716 C C . VAL A 1 98 ? 27.926 -19.207 -7.767 1.00 18.75 98 VAL A C 1
ATOM 717 O O . VAL A 1 98 ? 28.999 -18.973 -8.328 1.00 15.91 98 VAL A O 1
ATOM 721 N N . LEU A 1 99 ? 27.756 -20.182 -6.880 1.00 18.29 99 LEU A N 1
ATOM 722 C CA . LEU A 1 99 ? 28.830 -21.103 -6.517 1.00 17.48 99 LEU A CA 1
ATOM 723 C C . LEU A 1 99 ? 28.349 -22.498 -6.862 1.00 17.61 99 LEU A C 1
ATOM 724 O O . LEU A 1 99 ? 27.247 -22.867 -6.459 1.00 20.33 99 LEU A O 1
ATOM 729 N N . ASP A 1 100 ? 29.135 -23.269 -7.619 1.00 17.36 100 ASP A N 1
ATOM 730 C CA . ASP A 1 100 ? 28.711 -24.637 -7.942 1.00 18.97 100 ASP A CA 1
ATOM 731 C C . ASP A 1 100 ? 28.655 -25.495 -6.681 1.00 18.46 100 ASP A C 1
ATOM 732 O O . ASP A 1 100 ? 28.929 -25.016 -5.576 1.00 20.95 100 ASP A O 1
ATOM 737 N N . ASN A 1 101 ? 28.315 -26.771 -6.835 1.00 18.80 101 ASN A N 1
ATOM 738 C CA . ASN A 1 101 ? 28.150 -27.587 -5.638 1.00 17.09 101 ASN A CA 1
ATOM 739 C C . ASN A 1 101 ? 29.397 -28.054 -4.935 1.00 17.65 101 ASN A C 1
ATOM 740 O O . ASN A 1 101 ? 29.309 -28.523 -3.794 1.00 14.20 101 ASN A O 1
ATOM 745 N N . SER A 1 102 ? 30.558 -27.929 -5.575 1.00 17.48 102 SER A N 1
ATOM 746 C CA . SER A 1 102 ? 31.791 -28.318 -4.901 1.00 18.00 102 SER A CA 1
ATOM 747 C C . SER A 1 102 ? 32.207 -27.086 -4.126 1.00 20.81 102 SER A C 1
ATOM 748 O O . SER A 1 102 ? 33.248 -27.087 -3.474 1.00 24.51 102 SER A O 1
ATOM 751 N N . GLY A 1 103 ? 31.377 -26.040 -4.222 1.00 22.79 103 GLY A N 1
ATOM 752 C CA . GLY A 1 103 ? 31.613 -24.774 -3.535 1.00 24.04 103 GLY A CA 1
ATOM 753 C C . GLY A 1 103 ? 32.570 -23.827 -4.240 1.00 27.91 103 GLY A C 1
ATOM 754 O O . GLY A 1 103 ? 33.458 -23.252 -3.606 1.00 30.91 103 GLY A O 1
ATOM 755 N N . SER A 1 104 ? 32.395 -23.656 -5.546 1.00 28.03 104 SER A N 1
ATOM 756 C CA . SER A 1 104 ? 33.271 -22.779 -6.323 1.00 25.27 104 SER A CA 1
ATOM 757 C C . SER A 1 104 ? 32.534 -21.903 -7.337 1.00 24.28 104 SER A C 1
ATOM 758 O O . SER A 1 104 ? 31.638 -22.366 -8.052 1.00 24.28 104 SER A O 1
ATOM 761 N N . GLY A 1 105 ? 32.933 -20.637 -7.404 1.00 23.94 105 GLY A N 1
ATOM 762 C CA . GLY A 1 105 ? 32.315 -19.715 -8.336 1.00 26.18 105 GLY A CA 1
ATOM 763 C C . GLY A 1 105 ? 33.313 -18.763 -8.954 1.00 26.98 105 GLY A C 1
ATOM 764 O O . GLY A 1 105 ? 34.239 -18.313 -8.274 1.00 27.89 105 GLY A O 1
ATOM 765 N N . SER A 1 106 ? 33.139 -18.460 -10.240 1.00 28.02 106 SER A N 1
ATOM 766 C CA . SER A 1 106 ? 34.039 -17.522 -10.927 1.00 26.27 106 SER A CA 1
ATOM 767 C C . SER A 1 106 ? 33.628 -16.133 -10.465 1.00 24.08 106 SER A C 1
ATOM 768 O O . SER A 1 106 ? 32.489 -15.925 -10.047 1.00 26.11 106 SER A O 1
ATOM 771 N N . TYR A 1 107 ? 34.544 -15.179 -10.524 1.00 22.60 107 TYR A N 1
ATOM 772 C CA . TYR A 1 107 ? 34.181 -13.832 -10.110 1.00 21.92 107 TYR A CA 1
ATOM 773 C C . TYR A 1 107 ? 33.157 -13.296 -11.084 1.00 22.47 107 TYR A C 1
ATOM 774 O O . TYR A 1 107 ? 32.222 -12.604 -10.693 1.00 22.16 107 TYR A O 1
ATOM 783 N N . SER A 1 108 ? 33.328 -13.645 -12.356 1.00 21.53 108 SER A N 1
ATOM 784 C CA . SER A 1 108 ? 32.393 -13.242 -13.389 1.00 22.85 108 SER A CA 1
ATOM 785 C C . SER A 1 108 ? 30.979 -13.732 -13.072 1.00 21.34 108 SER A C 1
ATOM 786 O O . SER A 1 108 ? 30.023 -12.961 -13.162 1.00 19.92 108 SER A O 1
ATOM 789 N N . GLY A 1 109 ? 30.857 -15.011 -12.703 1.00 22.59 109 GLY A N 1
ATOM 790 C CA . GLY A 1 109 ? 29.559 -15.584 -12.362 1.00 19.12 109 GLY A CA 1
ATOM 791 C C . GLY A 1 109 ? 28.959 -14.962 -11.108 1.00 19.78 109 GLY A C 1
ATOM 792 O O . GLY A 1 109 ? 27.737 -14.932 -10.941 1.00 18.57 109 GLY A O 1
ATOM 793 N N . ILE A 1 110 ? 29.825 -14.485 -10.218 1.00 18.74 110 ILE A N 1
ATOM 794 C CA . ILE A 1 110 ? 29.393 -13.850 -8.985 1.00 18.63 110 ILE A CA 1
ATOM 795 C C . ILE A 1 110 ? 28.906 -12.432 -9.249 1.00 19.46 110 ILE A C 1
ATOM 796 O O . ILE A 1 110 ? 27.916 -11.986 -8.667 1.00 18.27 110 ILE A O 1
ATOM 801 N N . ILE A 1 111 ? 29.609 -11.721 -10.122 1.00 19.30 111 ILE A N 1
ATOM 802 C CA . ILE A 1 111 ? 29.224 -10.348 -10.444 1.00 20.08 111 ILE A CA 1
ATOM 803 C C . ILE A 1 111 ? 27.881 -10.379 -11.155 1.00 21.37 111 ILE A C 1
ATOM 804 O O . ILE A 1 111 ? 27.056 -9.489 -10.972 1.00 22.08 111 ILE A O 1
ATOM 809 N N . SER A 1 112 ? 27.674 -11.414 -11.966 1.00 21.48 112 SER A N 1
ATOM 810 C CA . SER A 1 112 ? 26.436 -11.557 -12.723 1.00 21.76 112 SER A CA 1
ATOM 811 C C . SER A 1 112 ? 25.283 -11.868 -11.790 1.00 20.68 112 SER A C 1
ATOM 812 O O . SER A 1 112 ? 24.148 -11.467 -12.034 1.00 21.79 112 SER A O 1
ATOM 815 N N . GLY A 1 113 ? 25.583 -12.604 -10.727 1.00 20.90 113 GLY A N 1
ATOM 816 C CA . GLY A 1 113 ? 24.574 -12.969 -9.747 1.00 21.54 113 GLY A CA 1
ATOM 817 C C . GLY A 1 113 ? 24.114 -11.759 -8.960 1.00 20.29 113 GLY A C 1
ATOM 818 O O . GLY A 1 113 ? 22.919 -11.622 -8.680 1.00 21.65 113 GLY A O 1
ATOM 819 N N . MET A 1 114 ? 25.054 -10.879 -8.609 1.00 21.12 114 MET A N 1
ATOM 820 C CA . MET A 1 114 ? 24.721 -9.670 -7.875 1.00 16.01 114 MET A CA 1
ATOM 821 C C . MET A 1 114 ? 23.823 -8.772 -8.702 1.00 16.88 114 MET A C 1
ATOM 822 O O . MET A 1 114 ? 22.881 -8.185 -8.180 1.00 19.18 114 MET A O 1
ATOM 827 N N . ASP A 1 115 ? 24.103 -8.665 -9.995 1.00 17.01 115 ASP A N 1
ATOM 828 C CA . ASP A 1 115 ? 23.281 -7.811 -10.857 1.00 20.97 115 ASP A CA 1
ATOM 829 C C . ASP A 1 115 ? 21.924 -8.450 -11.077 1.00 20.51 115 ASP A C 1
ATOM 830 O O . ASP A 1 115 ? 20.907 -7.765 -11.100 1.00 22.19 115 ASP A O 1
ATOM 835 N N . PHE A 1 116 ? 21.908 -9.768 -11.225 1.00 24.13 116 PHE A N 1
ATOM 836 C CA . PHE A 1 116 ? 20.648 -10.450 -11.426 1.00 23.53 116 PHE A CA 1
ATOM 837 C C . PHE A 1 116 ? 19.698 -10.183 -10.262 1.00 24.31 116 PHE A C 1
ATOM 838 O O . PHE A 1 116 ? 18.494 -10.000 -10.450 1.00 26.64 116 PHE A O 1
ATOM 846 N N . ALA A 1 117 ? 20.242 -10.181 -9.052 1.00 25.62 117 ALA A N 1
ATOM 847 C CA . ALA A 1 117 ? 19.433 -9.970 -7.850 1.00 24.09 117 ALA A CA 1
ATOM 848 C C . ALA A 1 117 ? 18.902 -8.543 -7.748 1.00 21.84 117 ALA A C 1
ATOM 849 O O . ALA A 1 117 ? 17.817 -8.306 -7.213 1.00 21.35 117 ALA A O 1
ATOM 851 N N . VAL A 1 118 ? 19.685 -7.599 -8.254 1.00 21.71 118 VAL A N 1
ATOM 852 C CA . VAL A 1 118 ? 19.294 -6.204 -8.227 1.00 21.94 118 VAL A CA 1
ATOM 853 C C . VAL A 1 118 ? 18.186 -5.991 -9.244 1.00 23.47 118 VAL A C 1
ATOM 854 O O . VAL A 1 118 ? 17.159 -5.410 -8.928 1.00 22.53 118 VAL A O 1
ATOM 858 N N . GLN A 1 119 ? 18.403 -6.472 -10.463 1.00 23.71 119 GLN A N 1
ATOM 859 C CA . GLN A 1 119 ? 17.421 -6.340 -11.539 1.00 25.18 119 GLN A CA 1
ATOM 860 C C . GLN A 1 119 ? 16.162 -7.141 -11.251 1.00 24.14 119 GLN A C 1
ATOM 861 O O . GLN A 1 119 ? 15.058 -6.706 -11.562 1.00 25.34 119 GLN A O 1
ATOM 867 N N . ASP A 1 120 ? 16.335 -8.317 -10.655 1.00 23.38 120 ASP A N 1
ATOM 868 C CA . ASP A 1 120 ? 15.208 -9.181 -10.333 1.00 23.86 120 ASP A CA 1
ATOM 869 C C . ASP A 1 120 ? 14.413 -8.650 -9.146 1.00 24.53 120 ASP A C 1
ATOM 870 O O . ASP A 1 120 ? 13.190 -8.803 -9.102 1.00 22.08 120 ASP A O 1
ATOM 875 N N . SER A 1 121 ? 15.104 -8.043 -8.185 1.00 23.14 121 SER A N 1
ATOM 876 C CA . SER A 1 121 ? 14.433 -7.521 -7.015 1.00 25.65 121 SER A CA 1
ATOM 877 C C . SER A 1 121 ? 13.337 -6.530 -7.384 1.00 24.55 121 SER A C 1
ATOM 878 O O . SER A 1 121 ? 12.337 -6.422 -6.666 1.00 24.26 121 SER A O 1
ATOM 881 N N . LYS A 1 122 ? 13.502 -5.821 -8.501 1.00 22.46 122 LYS A N 1
ATOM 882 C CA . LYS A 1 122 ? 12.485 -4.848 -8.939 1.00 23.37 122 LYS A CA 1
ATOM 883 C C . LYS A 1 122 ? 11.264 -5.485 -9.628 1.00 23.30 122 LYS A C 1
ATOM 884 O O . LYS A 1 122 ? 10.307 -4.791 -9.956 1.00 23.71 122 LYS A O 1
ATOM 890 N N . SER A 1 123 ? 11.310 -6.797 -9.846 1.00 24.61 123 SER A N 1
ATOM 891 C CA . SER A 1 123 ? 10.191 -7.492 -10.444 1.00 25.09 123 SER A CA 1
ATOM 892 C C . SER A 1 123 ? 9.428 -8.235 -9.331 1.00 26.09 123 SER A C 1
ATOM 893 O O . SER A 1 123 ? 8.422 -8.903 -9.577 1.00 27.98 123 SER A O 1
ATOM 896 N N . ARG A 1 124 ? 9.902 -8.094 -8.098 1.00 27.06 124 ARG A N 1
ATOM 897 C CA . ARG A 1 124 ? 9.300 -8.772 -6.961 1.00 27.19 124 ARG A CA 1
ATOM 898 C C . ARG A 1 124 ? 8.519 -7.813 -6.072 1.00 25.79 124 ARG A C 1
ATOM 899 O O . ARG A 1 124 ? 8.668 -6.598 -6.175 1.00 23.81 124 ARG A O 1
ATOM 907 N N . SER A 1 125 ? 7.693 -8.365 -5.190 1.00 26.30 125 SER A N 1
ATOM 908 C CA . SER A 1 125 ? 6.887 -7.567 -4.257 1.00 27.19 125 SER A CA 1
ATOM 909 C C . SER A 1 125 ? 7.645 -7.386 -2.928 1.00 26.66 125 SER A C 1
ATOM 910 O O . SER A 1 125 ? 7.550 -8.215 -2.011 1.00 27.11 125 SER A O 1
ATOM 913 N N . CYS A 1 126 ? 8.395 -6.290 -2.830 1.00 25.31 126 CYS A N 1
ATOM 914 C CA . CYS A 1 126 ? 9.186 -6.002 -1.636 1.00 26.88 126 CYS A CA 1
ATOM 915 C C . CYS A 1 126 ? 8.958 -4.556 -1.203 1.00 27.29 126 CYS A C 1
ATOM 916 O O . CYS A 1 126 ? 9.889 -3.755 -1.169 1.00 29.99 126 CYS A O 1
ATOM 919 N N . PRO A 1 127 ? 7.709 -4.206 -0.854 1.00 27.16 127 PRO A N 1
ATOM 920 C CA . PRO A 1 127 ? 7.435 -2.829 -0.436 1.00 25.30 127 PRO A CA 1
ATOM 921 C C . PRO A 1 127 ? 8.298 -2.250 0.693 1.00 25.58 127 PRO A C 1
ATOM 922 O O . PRO A 1 127 ? 8.577 -1.055 0.682 1.00 27.15 127 PRO A O 1
ATOM 926 N N . LYS A 1 128 ? 8.735 -3.075 1.647 1.00 21.62 128 LYS A N 1
ATOM 927 C CA . LYS A 1 128 ? 9.507 -2.558 2.784 1.00 21.29 128 LYS A CA 1
ATOM 928 C C . LYS A 1 128 ? 11.002 -2.797 2.757 1.00 20.57 128 LYS A C 1
ATOM 929 O O . LYS A 1 128 ? 11.681 -2.621 3.775 1.00 20.93 128 LYS A O 1
ATOM 935 N N . GLY A 1 129 ? 11.504 -3.225 1.607 1.00 22.29 129 GLY A N 1
ATOM 936 C CA . GLY A 1 129 ? 12.928 -3.435 1.471 1.00 23.46 129 GLY A CA 1
ATOM 937 C C . GLY A 1 129 ? 13.432 -4.709 0.829 1.00 23.91 129 GLY A C 1
ATOM 938 O O . GLY A 1 129 ? 12.767 -5.748 0.813 1.00 20.51 129 GLY A O 1
ATOM 939 N N . VAL A 1 130 ? 14.639 -4.605 0.279 1.00 25.58 130 VAL A N 1
ATOM 940 C CA . VAL A 1 130 ? 15.335 -5.729 -0.361 1.00 24.30 130 VAL A CA 1
ATOM 941 C C . VAL A 1 130 ? 16.686 -5.781 0.350 1.00 22.65 130 VAL A C 1
ATOM 942 O O . VAL A 1 130 ? 17.380 -4.768 0.431 1.00 20.14 130 VAL A O 1
ATOM 946 N N . VAL A 1 131 ? 17.034 -6.947 0.889 1.00 23.47 131 VAL A N 1
ATOM 947 C CA . VAL A 1 131 ? 18.314 -7.143 1.571 1.00 23.21 131 VAL A CA 1
ATOM 948 C C . VAL A 1 131 ? 19.035 -8.245 0.807 1.00 23.23 131 VAL A C 1
ATOM 949 O O . VAL A 1 131 ? 18.406 -8.952 0.020 1.00 22.42 131 VAL A O 1
ATOM 953 N N . ALA A 1 132 ? 20.338 -8.398 1.024 1.00 21.32 132 ALA A N 1
ATOM 954 C CA . ALA A 1 132 ? 21.090 -9.425 0.308 1.00 22.59 132 ALA A CA 1
ATOM 955 C C . ALA A 1 132 ? 22.195 -10.066 1.152 1.00 24.03 132 ALA A C 1
ATOM 956 O O . ALA A 1 132 ? 22.825 -9.407 1.977 1.00 24.74 132 ALA A O 1
ATOM 958 N N . ASN A 1 133 ? 22.431 -11.354 0.914 1.00 26.31 133 ASN A N 1
ATOM 959 C CA . ASN A 1 133 ? 23.427 -12.103 1.651 1.00 24.34 133 ASN A CA 1
ATOM 960 C C . ASN A 1 133 ? 24.489 -12.704 0.743 1.00 25.17 133 ASN A C 1
ATOM 961 O O . ASN A 1 133 ? 24.184 -13.352 -0.259 1.00 27.04 133 ASN A O 1
ATOM 966 N N . MET A 1 134 ? 25.745 -12.462 1.113 1.00 24.18 134 MET A N 1
ATOM 967 C CA . MET A 1 134 ? 26.900 -12.994 0.404 1.00 23.97 134 MET A CA 1
ATOM 968 C C . MET A 1 134 ? 27.892 -13.551 1.426 1.00 22.58 134 MET A C 1
ATOM 969 O O . MET A 1 134 ? 28.824 -12.874 1.874 1.00 25.14 134 MET A O 1
ATOM 974 N N . SER A 1 135 ? 27.648 -14.801 1.798 1.00 21.20 135 SER A N 1
ATOM 975 C CA . SER A 1 135 ? 28.486 -15.505 2.745 1.00 18.41 135 SER A CA 1
ATOM 976 C C . SER A 1 135 ? 29.498 -16.286 1.906 1.00 16.43 135 SER A C 1
ATOM 977 O O . SER A 1 135 ? 29.534 -17.512 1.901 1.00 18.46 135 SER A O 1
ATOM 980 N N . LEU A 1 136 ? 30.317 -15.545 1.179 1.00 17.08 136 LEU A N 1
ATOM 981 C CA . LEU A 1 136 ? 31.331 -16.142 0.335 1.00 20.32 136 LEU A CA 1
ATOM 982 C C . LEU A 1 136 ? 32.512 -15.194 0.257 1.00 21.37 136 LEU A C 1
ATOM 983 O O . LEU A 1 136 ? 32.404 -14.039 0.653 1.00 22.77 136 LEU A O 1
ATOM 988 N N . GLY A 1 137 ? 33.639 -15.687 -0.242 1.00 22.76 137 GLY A N 1
ATOM 989 C CA . GLY A 1 137 ? 34.807 -14.840 -0.327 1.00 22.51 137 GLY A CA 1
ATOM 990 C C . GLY A 1 137 ? 35.984 -15.464 -1.037 1.00 23.32 137 GLY A C 1
ATOM 991 O O . GLY A 1 137 ? 36.029 -16.667 -1.274 1.00 24.88 137 GLY A O 1
ATOM 992 N N . GLY A 1 138 ? 36.943 -14.613 -1.383 1.00 24.75 138 GLY A N 1
ATOM 993 C CA . GLY A 1 138 ? 38.150 -15.050 -2.055 1.00 24.81 138 GLY A CA 1
ATOM 994 C C . GLY A 1 138 ? 39.143 -13.904 -1.979 1.00 26.30 138 GLY A C 1
ATOM 995 O O . GLY A 1 138 ? 38.949 -12.949 -1.217 1.00 25.63 138 GLY A O 1
ATOM 996 N N . GLY A 1 139 ? 40.207 -13.988 -2.770 1.00 25.35 139 GLY A N 1
ATOM 997 C CA . GLY A 1 139 ? 41.200 -12.938 -2.761 1.00 23.93 139 GLY A CA 1
ATOM 998 C C . GLY A 1 139 ? 40.553 -11.670 -3.256 1.00 24.61 139 GLY A C 1
ATOM 999 O O . GLY A 1 139 ? 39.532 -11.723 -3.930 1.00 20.38 139 GLY A O 1
ATOM 1000 N N . LYS A 1 140 ? 41.152 -10.534 -2.912 1.00 25.11 140 LYS A N 1
ATOM 1001 C CA . LYS A 1 140 ? 40.655 -9.214 -3.304 1.00 25.28 140 LYS A CA 1
ATOM 1002 C C . LYS A 1 140 ? 40.564 -9.020 -4.812 1.00 22.58 140 LYS A C 1
ATOM 1003 O O . LYS A 1 140 ? 41.537 -9.229 -5.539 1.00 19.13 140 LYS A O 1
ATOM 1009 N N . ALA A 1 141 ? 39.375 -8.625 -5.265 1.00 24.47 141 ALA A N 1
ATOM 1010 C CA . ALA A 1 141 ? 39.116 -8.353 -6.681 1.00 23.63 141 ALA A CA 1
ATOM 1011 C C . ALA A 1 141 ? 38.277 -7.076 -6.738 1.00 23.60 141 ALA A C 1
ATOM 1012 O O . ALA A 1 141 ? 37.169 -7.043 -6.220 1.00 26.22 141 ALA A O 1
ATOM 1014 N N . GLN A 1 142 ? 38.803 -6.028 -7.366 1.00 22.32 142 GLN A N 1
ATOM 1015 C CA . GLN A 1 142 ? 38.063 -4.782 -7.444 1.00 24.60 142 GLN A CA 1
ATOM 1016 C C . GLN A 1 142 ? 36.735 -5.004 -8.161 1.00 24.89 142 GLN A C 1
ATOM 1017 O O . GLN A 1 142 ? 35.702 -4.469 -7.762 1.00 25.52 142 GLN A O 1
ATOM 1023 N N . SER A 1 143 ? 36.776 -5.811 -9.209 1.00 24.38 143 SER A N 1
ATOM 1024 C CA . SER A 1 143 ? 35.603 -6.124 -10.000 1.00 23.22 143 SER A CA 1
ATOM 1025 C C . SER A 1 143 ? 34.442 -6.563 -9.123 1.00 22.99 143 SER A C 1
ATOM 1026 O O . SER A 1 143 ? 33.290 -6.211 -9.368 1.00 24.54 143 SER A O 1
ATOM 1029 N N . VAL A 1 144 ? 34.752 -7.349 -8.098 1.00 20.40 144 VAL A N 1
ATOM 1030 C CA . VAL A 1 144 ? 33.726 -7.869 -7.188 1.00 16.18 144 VAL A CA 1
ATOM 1031 C C . VAL A 1 144 ? 33.262 -6.804 -6.198 1.00 17.51 144 VAL A C 1
ATOM 1032 O O . VAL A 1 144 ? 32.073 -6.661 -5.952 1.00 18.31 144 VAL A O 1
ATOM 1036 N N . ASN A 1 145 ? 34.208 -6.060 -5.639 1.00 15.65 145 ASN A N 1
ATOM 1037 C CA . ASN A 1 145 ? 33.852 -5.025 -4.708 1.00 13.23 145 ASN A CA 1
ATOM 1038 C C . ASN A 1 145 ? 32.976 -4.032 -5.437 1.00 13.71 145 ASN A C 1
ATOM 1039 O O . ASN A 1 145 ? 32.037 -3.487 -4.862 1.00 16.99 145 ASN A O 1
ATOM 1044 N N . ASP A 1 146 ? 33.267 -3.826 -6.719 1.00 18.21 146 ASP A N 1
ATOM 1045 C CA . ASP A 1 146 ? 32.507 -2.876 -7.530 1.00 18.76 146 ASP A CA 1
ATOM 1046 C C . ASP A 1 146 ? 31.096 -3.377 -7.850 1.00 20.55 146 ASP A C 1
ATOM 1047 O O . ASP A 1 146 ? 30.151 -2.590 -7.892 1.00 21.88 146 ASP A O 1
ATOM 1052 N N . GLY A 1 147 ? 30.954 -4.679 -8.085 1.00 20.98 147 GLY A N 1
ATOM 1053 C CA . GLY A 1 147 ? 29.637 -5.218 -8.363 1.00 23.31 147 GLY A CA 1
ATOM 1054 C C . GLY A 1 147 ? 28.864 -5.199 -7.055 1.00 22.58 147 GLY A C 1
ATOM 1055 O O . GLY A 1 147 ? 27.645 -5.027 -7.022 1.00 22.51 147 GLY A O 1
ATOM 1056 N N . ALA A 1 148 ? 29.597 -5.379 -5.962 1.00 24.46 148 ALA A N 1
ATOM 1057 C CA . ALA A 1 148 ? 29.021 -5.383 -4.628 1.00 24.03 148 ALA A CA 1
ATOM 1058 C C . ALA A 1 148 ? 28.586 -3.958 -4.305 1.00 22.54 148 ALA A C 1
ATOM 1059 O O . ALA A 1 148 ? 27.457 -3.720 -3.875 1.00 24.44 148 ALA A O 1
ATOM 1061 N N . ALA A 1 149 ? 29.498 -3.017 -4.521 1.00 19.37 149 ALA A N 1
ATOM 1062 C CA . ALA A 1 149 ? 29.231 -1.607 -4.292 1.00 18.38 149 ALA A CA 1
ATOM 1063 C C . ALA A 1 149 ? 27.971 -1.155 -5.036 1.00 19.14 149 ALA A C 1
ATOM 1064 O O . ALA A 1 149 ? 27.176 -0.369 -4.508 1.00 20.10 149 ALA A O 1
ATOM 1066 N N . ALA A 1 150 ? 27.814 -1.647 -6.269 1.00 21.15 150 ALA A N 1
ATOM 1067 C CA . ALA A 1 150 ? 26.667 -1.315 -7.132 1.00 21.26 150 ALA A CA 1
ATOM 1068 C C . ALA A 1 150 ? 25.345 -1.777 -6.549 1.00 22.10 150 ALA A C 1
ATOM 1069 O O . ALA A 1 150 ? 24.323 -1.141 -6.777 1.00 22.92 150 ALA A O 1
ATOM 1071 N N . MET A 1 151 ? 25.370 -2.904 -5.836 1.00 21.13 151 MET A N 1
ATOM 1072 C CA . MET A 1 151 ? 24.164 -3.426 -5.203 1.00 22.43 151 MET A CA 1
ATOM 1073 C C . MET A 1 151 ? 23.748 -2.385 -4.165 1.00 24.25 151 MET A C 1
ATOM 1074 O O . MET A 1 151 ? 22.588 -1.974 -4.089 1.00 24.05 151 MET A O 1
ATOM 1079 N N . ILE A 1 152 ? 24.721 -1.960 -3.367 1.00 23.86 152 ILE A N 1
ATOM 1080 C CA . ILE A 1 152 ? 24.468 -0.968 -2.352 1.00 23.66 152 ILE A CA 1
ATOM 1081 C C . ILE A 1 152 ? 23.850 0.261 -3.013 1.00 23.19 152 ILE A C 1
ATOM 1082 O O . ILE A 1 152 ? 22.812 0.757 -2.571 1.00 24.37 152 ILE A O 1
ATOM 1087 N N . ARG A 1 153 ? 24.481 0.725 -4.085 1.00 23.69 153 ARG A N 1
ATOM 1088 C CA . ARG A 1 153 ? 24.033 1.905 -4.808 1.00 24.71 153 ARG A CA 1
ATOM 1089 C C . ARG A 1 153 ? 22.600 1.814 -5.392 1.00 25.37 153 ARG A C 1
ATOM 1090 O O . ARG A 1 153 ? 21.964 2.829 -5.692 1.00 27.65 153 ARG A O 1
ATOM 1098 N N . ALA A 1 154 ? 22.090 0.598 -5.536 1.00 23.68 154 ALA A N 1
ATOM 1099 C CA . ALA A 1 154 ? 20.761 0.412 -6.076 1.00 23.75 154 ALA A CA 1
ATOM 1100 C C . ALA A 1 154 ? 19.701 0.302 -4.981 1.00 23.76 154 ALA A C 1
ATOM 1101 O O . ALA A 1 154 ? 18.517 0.095 -5.267 1.00 23.86 154 ALA A O 1
ATOM 1103 N N . GLY A 1 155 ? 20.125 0.428 -3.727 1.00 24.78 155 GLY A N 1
ATOM 1104 C CA . GLY A 1 155 ? 19.190 0.347 -2.614 1.00 25.65 155 GLY A CA 1
ATOM 1105 C C . GLY A 1 155 ? 19.005 -1.018 -1.974 1.00 25.06 155 GLY A C 1
ATOM 1106 O O . GLY A 1 155 ? 18.010 -1.247 -1.292 1.00 26.57 155 GLY A O 1
ATOM 1107 N N . VAL A 1 156 ? 19.939 -1.937 -2.197 1.00 24.97 156 VAL A N 1
ATOM 1108 C CA . VAL A 1 156 ? 19.825 -3.269 -1.596 1.00 24.13 156 VAL A CA 1
ATOM 1109 C C . VAL A 1 156 ? 20.790 -3.383 -0.409 1.00 24.92 156 VAL A C 1
ATOM 1110 O O . VAL A 1 156 ? 22.000 -3.180 -0.550 1.00 25.28 156 VAL A O 1
ATOM 1114 N N . PHE A 1 157 ? 20.256 -3.697 0.769 1.00 22.47 157 PHE A N 1
ATOM 1115 C CA . PHE A 1 157 ? 21.104 -3.849 1.939 1.00 20.76 157 PHE A CA 1
ATOM 1116 C C . PHE A 1 157 ? 21.957 -5.112 1.785 1.00 19.21 157 PHE A C 1
ATOM 1117 O O . PHE A 1 157 ? 21.537 -6.200 2.154 1.00 18.72 157 PHE A O 1
ATOM 1125 N N . LEU A 1 158 ? 23.144 -4.965 1.214 1.00 19.36 158 LEU A N 1
ATOM 1126 C CA . LEU A 1 158 ? 24.029 -6.110 1.039 1.00 17.13 158 LEU A CA 1
ATOM 1127 C C . LEU A 1 158 ? 25.007 -6.293 2.215 1.00 18.31 158 LEU A C 1
ATOM 1128 O O . LEU A 1 158 ? 25.761 -5.381 2.586 1.00 16.85 158 LEU A O 1
ATOM 1133 N N . ALA A 1 159 ? 24.967 -7.475 2.817 1.00 18.02 159 ALA A N 1
ATOM 1134 C CA . ALA A 1 159 ? 25.846 -7.800 3.928 1.00 17.31 159 ALA A CA 1
ATOM 1135 C C . ALA A 1 159 ? 26.701 -8.940 3.413 1.00 18.63 159 ALA A C 1
ATOM 1136 O O . ALA A 1 159 ? 26.204 -9.812 2.705 1.00 19.12 159 ALA A O 1
ATOM 1138 N N . VAL A 1 160 ? 27.986 -8.930 3.742 1.00 18.16 160 VAL A N 1
ATOM 1139 C CA . VAL A 1 160 ? 28.882 -9.976 3.264 1.00 20.35 160 VAL A CA 1
ATOM 1140 C C . VAL A 1 160 ? 29.762 -10.510 4.403 1.00 19.80 160 VAL A C 1
ATOM 1141 O O . VAL A 1 160 ? 29.998 -9.814 5.384 1.00 19.31 160 VAL A O 1
ATOM 1145 N N . ALA A 1 161 ? 30.232 -11.748 4.253 1.00 18.32 161 ALA A N 1
ATOM 1146 C CA . ALA A 1 161 ? 31.070 -12.393 5.255 1.00 17.20 161 ALA A CA 1
ATOM 1147 C C . ALA A 1 161 ? 32.493 -11.817 5.312 1.00 18.21 161 ALA A C 1
ATOM 1148 O O . ALA A 1 161 ? 33.140 -11.629 4.271 1.00 16.74 161 ALA A O 1
ATOM 1150 N N . ALA A 1 162 ? 32.972 -11.530 6.530 1.00 15.40 162 ALA A N 1
ATOM 1151 C CA . ALA A 1 162 ? 34.330 -10.991 6.733 1.00 17.14 162 ALA A CA 1
ATOM 1152 C C . ALA A 1 162 ? 35.350 -11.960 6.157 1.00 18.21 162 ALA A C 1
ATOM 1153 O O . ALA A 1 162 ? 36.261 -11.562 5.424 1.00 21.76 162 ALA A O 1
ATOM 1155 N N . GLY A 1 163 ? 35.189 -13.237 6.495 1.00 22.46 163 GLY A N 1
ATOM 1156 C CA . GLY A 1 163 ? 36.119 -14.253 6.038 1.00 21.74 163 GLY A CA 1
ATOM 1157 C C . GLY A 1 163 ? 36.439 -15.180 7.200 1.00 22.55 163 GLY A C 1
ATOM 1158 O O . GLY A 1 163 ? 36.161 -14.842 8.349 1.00 20.77 163 GLY A O 1
ATOM 1159 N N . ASN A 1 164 ? 37.012 -16.347 6.906 1.00 20.80 164 ASN A N 1
ATOM 1160 C CA . ASN A 1 164 ? 37.351 -17.318 7.952 1.00 21.17 164 ASN A CA 1
ATOM 1161 C C . ASN A 1 164 ? 38.857 -17.504 7.985 1.00 21.61 164 ASN A C 1
ATOM 1162 O O . ASN A 1 164 ? 39.328 -18.615 8.192 1.00 20.28 164 ASN A O 1
ATOM 1167 N N . ASP A 1 165 ? 39.616 -16.429 7.808 1.00 20.98 165 ASP A N 1
ATOM 1168 C CA . ASP A 1 165 ? 41.076 -16.549 7.768 1.00 22.52 165 ASP A CA 1
ATOM 1169 C C . ASP A 1 165 ? 41.836 -16.019 8.994 1.00 23.16 165 ASP A C 1
ATOM 1170 O O . ASP A 1 165 ? 43.073 -16.018 9.004 1.00 23.23 165 ASP A O 1
ATOM 1175 N N . ASN A 1 166 ? 41.100 -15.573 10.012 1.00 21.61 166 ASN A N 1
ATOM 1176 C CA . ASN A 1 166 ? 41.707 -14.995 11.215 1.00 22.92 166 ASN A CA 1
ATOM 1177 C C . ASN A 1 166 ? 42.690 -13.905 10.784 1.00 21.82 166 ASN A C 1
ATOM 1178 O O . ASN A 1 166 ? 43.730 -13.685 11.418 1.00 25.68 166 ASN A O 1
ATOM 1183 N N . ALA A 1 167 ? 42.333 -13.224 9.700 1.00 21.70 167 ALA A N 1
ATOM 1184 C CA . ALA A 1 167 ? 43.151 -12.168 9.124 1.00 22.31 167 ALA A CA 1
ATOM 1185 C C . ALA A 1 167 ? 42.331 -10.909 8.863 1.00 21.91 167 ALA A C 1
ATOM 1186 O O . ALA A 1 167 ? 41.101 -10.923 8.960 1.00 23.44 167 ALA A O 1
ATOM 1188 N N . ASN A 1 168 ? 43.017 -9.820 8.532 1.00 22.86 168 ASN A N 1
ATOM 1189 C CA . ASN A 1 168 ? 42.349 -8.562 8.244 1.00 22.03 168 ASN A CA 1
ATOM 1190 C C . ASN A 1 168 ? 41.581 -8.703 6.942 1.00 21.52 168 ASN A C 1
ATOM 1191 O O . ASN A 1 168 ? 42.137 -9.102 5.923 1.00 20.76 168 ASN A O 1
ATOM 1196 N N . ALA A 1 169 ? 40.303 -8.349 6.992 1.00 22.94 169 ALA A N 1
ATOM 1197 C CA . ALA A 1 169 ? 39.388 -8.466 5.855 1.00 21.72 169 ALA A CA 1
ATOM 1198 C C . ALA A 1 169 ? 39.783 -7.657 4.631 1.00 22.04 169 ALA A C 1
ATOM 1199 O O . ALA A 1 169 ? 39.367 -7.979 3.523 1.00 22.59 169 ALA A O 1
ATOM 1201 N N . ALA A 1 170 ? 40.578 -6.611 4.844 1.00 20.59 170 ALA A N 1
ATOM 1202 C CA . ALA A 1 170 ? 41.024 -5.723 3.769 1.00 21.58 170 ALA A CA 1
ATOM 1203 C C . ALA A 1 170 ? 41.531 -6.418 2.513 1.00 22.45 170 ALA A C 1
ATOM 1204 O O . ALA A 1 170 ? 41.487 -5.842 1.433 1.00 22.38 170 ALA A O 1
ATOM 1206 N N . ASN A 1 171 ? 42.001 -7.656 2.658 1.00 25.22 171 ASN A N 1
ATOM 1207 C CA . ASN A 1 171 ? 42.570 -8.399 1.536 1.00 23.93 171 ASN A CA 1
ATOM 1208 C C . ASN A 1 171 ? 41.656 -9.368 0.800 1.00 25.01 171 ASN A C 1
ATOM 1209 O O . ASN A 1 171 ? 42.134 -10.204 0.026 1.00 25.01 171 ASN A O 1
ATOM 1214 N N . TYR A 1 172 ? 40.347 -9.266 1.022 1.00 23.30 172 TYR A N 1
ATOM 1215 C CA . TYR A 1 172 ? 39.400 -10.163 0.356 1.00 20.77 172 TYR A CA 1
ATOM 1216 C C . TYR A 1 172 ? 38.201 -9.410 -0.181 1.00 19.76 172 TYR A C 1
ATOM 1217 O O . TYR A 1 172 ? 37.991 -8.251 0.153 1.00 20.30 172 TYR A O 1
ATOM 1226 N N . SER A 1 173 ? 37.417 -10.098 -1.003 1.00 19.45 173 SER A N 1
ATOM 1227 C CA . SER A 1 173 ? 36.207 -9.535 -1.609 1.00 19.91 173 SER A CA 1
ATOM 1228 C C . SER A 1 173 ? 35.115 -10.580 -1.526 1.00 18.97 173 SER A C 1
ATOM 1229 O O . SER A 1 173 ? 35.393 -11.777 -1.615 1.00 21.40 173 SER A O 1
ATOM 1232 N N . PRO A 1 174 ? 33.843 -10.149 -1.393 1.00 19.20 174 PRO A N 1
ATOM 1233 C CA . PRO A 1 174 ? 33.359 -8.762 -1.227 1.00 16.77 174 PRO A CA 1
ATOM 1234 C C . PRO A 1 174 ? 33.722 -8.039 0.089 1.00 17.45 174 PRO A C 1
ATOM 1235 O O . PRO A 1 174 ? 33.404 -6.869 0.264 1.00 17.31 174 PRO A O 1
ATOM 1239 N N . ALA A 1 175 ? 34.388 -8.755 0.999 1.00 16.21 175 ALA A N 1
ATOM 1240 C CA . ALA A 1 175 ? 34.796 -8.217 2.304 1.00 15.61 175 ALA A CA 1
ATOM 1241 C C . ALA A 1 175 ? 35.399 -6.804 2.387 1.00 17.82 175 ALA A C 1
ATOM 1242 O O . ALA A 1 175 ? 34.951 -5.994 3.206 1.00 15.46 175 ALA A O 1
ATOM 1244 N N . SER A 1 176 ? 36.410 -6.506 1.572 1.00 16.05 176 SER A N 1
ATOM 1245 C CA . SER A 1 176 ? 37.058 -5.192 1.613 1.00 18.15 176 SER A CA 1
ATOM 1246 C C . SER A 1 176 ? 36.279 -3.979 1.060 1.00 19.37 176 SER A C 1
ATOM 1247 O O . SER A 1 176 ? 36.706 -2.827 1.227 1.00 21.24 176 SER A O 1
ATOM 1250 N N . GLU A 1 177 ? 35.150 -4.219 0.401 1.00 15.84 177 GLU A N 1
ATOM 1251 C CA . GLU A 1 177 ? 34.350 -3.122 -0.134 1.00 15.39 177 GLU A CA 1
ATOM 1252 C C . GLU A 1 177 ? 33.831 -2.286 1.033 1.00 16.53 177 GLU A C 1
ATOM 1253 O O . GLU A 1 177 ? 33.084 -2.788 1.879 1.00 13.69 177 GLU A O 1
ATOM 1259 N N . PRO A 1 178 ? 34.234 -1.002 1.102 1.00 16.96 178 PRO A N 1
ATOM 1260 C CA . PRO A 1 178 ? 33.836 -0.050 2.155 1.00 17.77 178 PRO A CA 1
ATOM 1261 C C . PRO A 1 178 ? 32.317 0.074 2.289 1.00 19.89 178 PRO A C 1
ATOM 1262 O O . PRO A 1 178 ? 31.762 0.186 3.379 1.00 23.53 178 PRO A O 1
ATOM 1266 N N . THR A 1 179 ? 31.666 0.033 1.138 1.00 19.70 179 THR A N 1
ATOM 1267 C CA . THR A 1 179 ? 30.227 0.210 1.022 1.00 20.27 179 THR A CA 1
ATOM 1268 C C . THR A 1 179 ? 29.249 -0.911 1.445 1.00 21.82 179 THR A C 1
ATOM 1269 O O . THR A 1 179 ? 28.066 -0.626 1.687 1.00 19.69 179 THR A O 1
ATOM 1273 N N . VAL A 1 180 ? 29.706 -2.163 1.546 1.00 22.99 180 VAL A N 1
ATOM 1274 C CA . VAL A 1 180 ? 28.813 -3.249 1.973 1.00 21.53 180 VAL A CA 1
ATOM 1275 C C . VAL A 1 180 ? 28.933 -3.416 3.484 1.00 22.10 180 VAL A C 1
ATOM 1276 O O . VAL A 1 180 ? 29.867 -2.902 4.080 1.00 24.09 180 VAL A O 1
ATOM 1280 N N . CYS A 1 181 ? 27.993 -4.131 4.097 1.00 23.71 181 CYS A N 1
ATOM 1281 C CA . CYS A 1 181 ? 28.035 -4.354 5.541 1.00 19.87 181 CYS A CA 1
ATOM 1282 C C . CYS A 1 181 ? 28.768 -5.686 5.700 1.00 18.93 181 CYS A C 1
ATOM 1283 O O . CYS A 1 181 ? 28.198 -6.744 5.453 1.00 16.91 181 CYS A O 1
ATOM 1286 N N . THR A 1 182 ? 30.046 -5.608 6.083 1.00 19.00 182 THR A N 1
ATOM 1287 C CA . THR A 1 182 ? 30.888 -6.791 6.261 1.00 18.40 182 THR A CA 1
ATOM 1288 C C . THR A 1 182 ? 30.667 -7.320 7.673 1.00 19.04 182 THR A C 1
ATOM 1289 O O . THR A 1 182 ? 30.677 -6.558 8.625 1.00 19.09 182 THR A O 1
ATOM 1293 N N . VAL A 1 183 ? 30.502 -8.632 7.809 1.00 20.15 183 VAL A N 1
ATOM 1294 C CA . VAL A 1 183 ? 30.227 -9.219 9.123 1.00 19.62 183 VAL A CA 1
ATOM 1295 C C . VAL A 1 183 ? 31.266 -10.199 9.693 1.00 21.31 183 VAL A C 1
ATOM 1296 O O . VAL A 1 183 ? 31.647 -11.176 9.036 1.00 22.98 183 VAL A O 1
ATOM 1300 N N . GLY A 1 184 ? 31.687 -9.940 10.937 1.00 24.42 184 GLY A N 1
ATOM 1301 C CA . GLY A 1 184 ? 32.627 -10.816 11.638 1.00 22.60 184 GLY A CA 1
ATOM 1302 C C . GLY A 1 184 ? 31.822 -11.816 12.472 1.00 24.37 184 GLY A C 1
ATOM 1303 O O . GLY A 1 184 ? 30.655 -11.564 12.772 1.00 22.66 184 GLY A O 1
ATOM 1304 N N . ALA A 1 185 ? 32.413 -12.941 12.863 1.00 23.28 185 ALA A N 1
ATOM 1305 C CA . ALA A 1 185 ? 31.652 -13.921 13.629 1.00 21.18 185 ALA A CA 1
ATOM 1306 C C . ALA A 1 185 ? 31.944 -13.942 15.140 1.00 20.72 185 ALA A C 1
ATOM 1307 O O . ALA A 1 185 ? 33.083 -13.739 15.591 1.00 19.53 185 ALA A O 1
ATOM 1309 N N . THR A 1 186 ? 30.879 -14.202 15.902 1.00 20.81 186 THR A N 1
ATOM 1310 C CA . THR A 1 186 ? 30.892 -14.210 17.360 1.00 18.05 186 THR A CA 1
ATOM 1311 C C . THR A 1 186 ? 30.604 -15.567 18.029 1.00 21.04 186 THR A C 1
ATOM 1312 O O . THR A 1 186 ? 29.835 -16.377 17.508 1.00 20.10 186 THR A O 1
ATOM 1316 N N . THR A 1 187 ? 31.223 -15.780 19.197 1.00 20.79 187 THR A N 1
ATOM 1317 C CA . THR A 1 187 ? 31.051 -16.996 20.016 1.00 24.00 187 THR A CA 1
ATOM 1318 C C . THR A 1 187 ? 29.961 -16.767 21.093 1.00 24.14 187 THR A C 1
ATOM 1319 O O . THR A 1 187 ? 29.690 -15.625 21.468 1.00 24.84 187 THR A O 1
ATOM 1323 N N . SER A 1 188 ? 29.334 -17.834 21.591 1.00 23.59 188 SER A N 1
ATOM 1324 C CA . SER A 1 188 ? 28.300 -17.659 22.621 1.00 23.40 188 SER A CA 1
ATOM 1325 C C . SER A 1 188 ? 28.827 -17.207 23.990 1.00 23.93 188 SER A C 1
ATOM 1326 O O . SER A 1 188 ? 28.034 -16.910 24.877 1.00 23.46 188 SER A O 1
ATOM 1329 N N . SER A 1 189 ? 30.151 -17.175 24.161 1.00 23.81 189 SER A N 1
ATOM 1330 C CA . SER A 1 189 ? 30.772 -16.705 25.403 1.00 24.26 189 SER A CA 1
ATOM 1331 C C . SER A 1 189 ? 31.297 -15.291 25.089 1.00 25.31 189 SER A C 1
ATOM 1332 O O . SER A 1 189 ? 32.135 -14.723 25.798 1.00 28.00 189 SER A O 1
ATOM 1335 N N . ASP A 1 190 ? 30.781 -14.740 23.993 1.00 24.83 190 ASP A N 1
ATOM 1336 C CA . ASP A 1 190 ? 31.123 -13.394 23.528 1.00 26.42 190 ASP A CA 1
ATOM 1337 C C . ASP A 1 190 ? 32.563 -13.163 23.125 1.00 27.09 190 ASP A C 1
ATOM 1338 O O . ASP A 1 190 ? 33.145 -12.127 23.435 1.00 29.93 190 ASP A O 1
ATOM 1343 N N . ALA A 1 191 ? 33.139 -14.110 22.408 1.00 25.36 191 ALA A N 1
ATOM 1344 C CA . ALA A 1 191 ? 34.508 -13.934 21.967 1.00 23.82 191 ALA A CA 1
ATOM 1345 C C . ALA A 1 191 ? 34.457 -13.929 20.455 1.00 21.48 191 ALA A C 1
ATOM 1346 O O . ALA A 1 191 ? 33.533 -14.494 19.870 1.00 19.40 191 ALA A O 1
ATOM 1348 N N . ARG A 1 192 ? 35.416 -13.271 19.815 1.00 23.17 192 ARG A N 1
ATOM 1349 C CA . ARG A 1 192 ? 35.449 -13.285 18.357 1.00 20.72 192 ARG A CA 1
ATOM 1350 C C . ARG A 1 192 ? 35.774 -14.738 18.019 1.00 20.40 192 ARG A C 1
ATOM 1351 O O . ARG A 1 192 ? 36.641 -15.331 18.651 1.00 23.52 192 ARG A O 1
ATOM 1359 N N . SER A 1 193 ? 35.062 -15.336 17.072 1.00 21.39 193 SER A N 1
ATOM 1360 C CA . SER A 1 193 ? 35.343 -16.729 16.700 1.00 21.44 193 SER A CA 1
ATOM 1361 C C . SER A 1 193 ? 36.811 -16.818 16.251 1.00 21.58 193 SER A C 1
ATOM 1362 O O . SER A 1 193 ? 37.287 -15.990 15.483 1.00 22.34 193 SER A O 1
ATOM 1365 N N . SER A 1 194 ? 37.519 -17.830 16.728 1.00 22.13 194 SER A N 1
ATOM 1366 C CA . SER A 1 194 ? 38.932 -17.987 16.405 1.00 21.58 194 SER A CA 1
ATOM 1367 C C . SER A 1 194 ? 39.317 -17.751 14.935 1.00 24.26 194 SER A C 1
ATOM 1368 O O . SER A 1 194 ? 40.412 -17.268 14.651 1.00 22.41 194 SER A O 1
ATOM 1371 N N . PHE A 1 195 ? 38.406 -18.056 14.015 1.00 26.48 195 PHE A N 1
ATOM 1372 C CA . PHE A 1 195 ? 38.657 -17.922 12.576 1.00 24.41 195 PHE A CA 1
ATOM 1373 C C . PHE A 1 195 ? 38.211 -16.612 11.936 1.00 23.60 195 PHE A C 1
ATOM 1374 O O . PHE A 1 195 ? 38.621 -16.284 10.821 1.00 23.88 195 PHE A O 1
ATOM 1382 N N . SER A 1 196 ? 37.361 -15.874 12.634 1.00 22.21 196 SER A N 1
ATOM 1383 C CA . SER A 1 196 ? 36.814 -14.611 12.119 1.00 22.51 196 SER A CA 1
ATOM 1384 C C . SER A 1 196 ? 37.826 -13.580 11.664 1.00 22.02 196 SER A C 1
ATOM 1385 O O . SER A 1 196 ? 38.773 -13.301 12.380 1.00 22.98 196 SER A O 1
ATOM 1388 N N . ASN A 1 197 ? 37.612 -13.010 10.481 1.00 22.08 197 ASN A N 1
ATOM 1389 C CA . ASN A 1 197 ? 38.502 -11.969 9.981 1.00 22.67 197 ASN A CA 1
ATOM 1390 C C . ASN A 1 197 ? 38.172 -10.722 10.777 1.00 21.80 197 ASN A C 1
ATOM 1391 O O . ASN A 1 197 ? 37.135 -10.646 11.423 1.00 23.09 197 ASN A O 1
ATOM 1396 N N . TYR A 1 198 ? 39.040 -9.731 10.706 1.00 20.88 198 TYR A N 1
ATOM 1397 C CA . TYR A 1 198 ? 38.822 -8.515 11.462 1.00 20.34 198 TYR A CA 1
ATOM 1398 C C . TYR A 1 198 ? 39.361 -7.336 10.673 1.00 20.71 198 TYR A C 1
ATOM 1399 O O . TYR A 1 198 ? 39.792 -7.484 9.524 1.00 19.20 198 TYR A O 1
ATOM 1408 N N . GLY A 1 199 ? 39.356 -6.169 11.304 1.00 21.64 199 GLY A N 1
ATOM 1409 C CA . GLY A 1 199 ? 39.863 -4.990 10.647 1.00 18.27 199 GLY A CA 1
ATOM 1410 C C . GLY A 1 199 ? 38.831 -3.898 10.548 1.00 17.54 199 GLY A C 1
ATOM 1411 O O . GLY A 1 199 ? 37.645 -4.100 10.840 1.00 14.09 199 GLY A O 1
ATOM 1412 N N . ASN A 1 200 ? 39.290 -2.725 10.173 1.00 20.00 200 ASN A N 1
ATOM 1413 C CA . ASN A 1 200 ? 38.492 -1.544 9.963 1.00 20.00 200 ASN A CA 1
ATOM 1414 C C . ASN A 1 200 ? 37.340 -1.786 8.991 1.00 20.00 200 ASN A C 1
ATOM 1415 O O . ASN A 1 200 ? 36.300 -1.213 9.084 1.00 24.52 200 ASN A O 1
ATOM 1420 N N . LEU A 1 201 ? 37.555 -2.650 8.041 1.00 21.54 201 LEU A N 1
ATOM 1421 C CA . LEU A 1 201 ? 36.530 -2.910 7.037 1.00 21.66 201 LEU A CA 1
ATOM 1422 C C . LEU A 1 201 ? 35.374 -3.800 7.466 1.00 20.89 201 LEU A C 1
ATOM 1423 O O . LEU A 1 201 ? 34.422 -3.955 6.711 1.00 22.28 201 LEU A O 1
ATOM 1428 N N . VAL A 1 202 ? 35.456 -4.395 8.656 1.00 18.80 202 VAL A N 1
ATOM 1429 C CA . VAL A 1 202 ? 34.354 -5.218 9.158 1.00 19.24 202 VAL A CA 1
ATOM 1430 C C . VAL A 1 202 ? 33.431 -4.243 9.888 1.00 19.47 202 VAL A C 1
ATOM 1431 O O . VAL A 1 202 ? 33.859 -3.479 10.752 1.00 17.33 202 VAL A O 1
ATOM 1435 N N . ASP A 1 203 ? 32.151 -4.274 9.552 1.00 19.55 203 ASP A N 1
ATOM 1436 C CA . ASP A 1 203 ? 31.220 -3.322 10.156 1.00 20.31 203 ASP A CA 1
ATOM 1437 C C . ASP A 1 203 ? 30.393 -3.781 11.360 1.00 20.38 203 ASP A C 1
ATOM 1438 O O . ASP A 1 203 ? 29.809 -2.947 12.050 1.00 22.02 203 ASP A O 1
ATOM 1443 N N . ILE A 1 204 ? 30.347 -5.087 11.614 1.00 17.92 204 ILE A N 1
ATOM 1444 C CA . ILE A 1 204 ? 29.561 -5.622 12.720 1.00 19.48 204 ILE A CA 1
ATOM 1445 C C . ILE A 1 204 ? 29.879 -7.094 13.003 1.00 18.20 204 ILE A C 1
ATOM 1446 O O . ILE A 1 204 ? 30.457 -7.800 12.161 1.00 21.29 204 ILE A O 1
ATOM 1451 N N . PHE A 1 205 ? 29.510 -7.554 14.197 1.00 19.57 205 PHE A N 1
ATOM 1452 C CA . PHE A 1 205 ? 29.722 -8.956 14.571 1.00 16.91 205 PHE A CA 1
ATOM 1453 C C . PHE A 1 205 ? 28.380 -9.572 14.953 1.00 17.80 205 PHE A C 1
ATOM 1454 O O . PHE A 1 205 ? 27.499 -8.892 15.461 1.00 18.22 205 PHE A O 1
ATOM 1462 N N . ALA A 1 206 ? 28.229 -10.860 14.677 1.00 19.43 206 ALA A N 1
ATOM 1463 C CA . ALA A 1 206 ? 27.000 -11.574 14.976 1.00 20.89 206 ALA A CA 1
ATOM 1464 C C . ALA A 1 206 ? 27.298 -13.064 15.151 1.00 20.91 206 ALA A C 1
ATOM 1465 O O . ALA A 1 206 ? 28.343 -13.552 14.713 1.00 20.91 206 ALA A O 1
ATOM 1467 N N . PRO A 1 207 ? 26.384 -13.801 15.810 1.00 21.62 207 PRO A N 1
ATOM 1468 C CA . PRO A 1 207 ? 26.565 -15.238 16.043 1.00 20.77 207 PRO A CA 1
ATOM 1469 C C . PRO A 1 207 ? 27.088 -15.957 14.819 1.00 19.34 207 PRO A C 1
ATOM 1470 O O . PRO A 1 207 ? 26.442 -15.977 13.768 1.00 19.63 207 PRO A O 1
ATOM 1474 N N . GLY A 1 208 ? 28.277 -16.545 14.974 1.00 19.97 208 GLY A N 1
ATOM 1475 C CA . GLY A 1 208 ? 28.928 -17.265 13.887 1.00 19.76 208 GLY A CA 1
ATOM 1476 C C . GLY A 1 208 ? 29.474 -18.642 14.249 1.00 20.81 208 GLY A C 1
ATOM 1477 O O . GLY A 1 208 ? 29.867 -19.416 13.376 1.00 18.84 208 GLY A O 1
ATOM 1478 N N . SER A 1 209 ? 29.477 -18.979 15.530 1.00 21.77 209 SER A N 1
ATOM 1479 C CA . SER A 1 209 ? 29.983 -20.279 15.928 1.00 23.02 209 SER A CA 1
ATOM 1480 C C . SER A 1 209 ? 28.857 -21.187 16.421 1.00 22.25 209 SER A C 1
ATOM 1481 O O . SER A 1 209 ? 27.968 -20.730 17.152 1.00 21.43 209 SER A O 1
ATOM 1484 N N . ASN A 1 210 ? 28.883 -22.451 15.981 1.00 20.41 210 ASN A N 1
ATOM 1485 C CA . ASN A 1 210 ? 27.914 -23.463 16.390 1.00 19.49 210 ASN A CA 1
ATOM 1486 C C . ASN A 1 210 ? 26.468 -23.066 16.083 1.00 16.99 210 ASN A C 1
ATOM 1487 O O . ASN A 1 210 ? 25.580 -23.218 16.922 1.00 16.36 210 ASN A O 1
ATOM 1492 N N . ILE A 1 211 ? 26.234 -22.562 14.874 1.00 18.20 211 ILE A N 1
ATOM 1493 C CA . ILE A 1 211 ? 24.899 -22.093 14.479 1.00 18.48 211 ILE A CA 1
ATOM 1494 C C . ILE A 1 211 ? 24.055 -23.163 13.831 1.00 18.58 211 ILE A C 1
ATOM 1495 O O . ILE A 1 211 ? 24.419 -23.712 12.809 1.00 23.86 211 ILE A O 1
ATOM 1500 N N . LEU A 1 212 ? 22.914 -23.437 14.440 1.00 18.24 212 LEU A N 1
ATOM 1501 C CA . LEU A 1 212 ? 22.014 -24.443 13.930 1.00 18.30 212 LEU A CA 1
ATOM 1502 C C . LEU A 1 212 ? 21.091 -23.835 12.888 1.00 21.29 212 LEU A C 1
ATOM 1503 O O . LEU A 1 212 ? 20.483 -22.798 13.142 1.00 21.26 212 LEU A O 1
ATOM 1508 N N . SER A 1 213 ? 20.970 -24.464 11.719 1.00 21.01 213 SER A N 1
ATOM 1509 C CA . SER A 1 213 ? 20.072 -23.937 10.696 1.00 22.07 213 SER A CA 1
ATOM 1510 C C . SER A 1 213 ? 19.582 -25.010 9.742 1.00 22.15 213 SER A C 1
ATOM 1511 O O . SER A 1 213 ? 19.933 -26.172 9.879 1.00 21.98 213 SER A O 1
ATOM 1514 N N . THR A 1 214 ? 18.762 -24.607 8.777 1.00 21.64 214 THR A N 1
ATOM 1515 C CA . THR A 1 214 ? 18.228 -25.530 7.781 1.00 20.14 214 THR A CA 1
ATOM 1516 C C . THR A 1 214 ? 19.370 -26.109 6.945 1.00 22.00 214 THR A C 1
ATOM 1517 O O . THR A 1 214 ? 20.425 -25.482 6.790 1.00 23.54 214 THR A O 1
ATOM 1521 N N . TRP A 1 215 ? 19.155 -27.308 6.406 1.00 21.67 215 TRP A N 1
ATOM 1522 C CA . TRP A 1 215 ? 20.168 -27.985 5.594 1.00 19.86 215 TRP A CA 1
ATOM 1523 C C . TRP A 1 215 ? 19.514 -28.789 4.464 1.00 18.46 215 TRP A C 1
ATOM 1524 O O . TRP A 1 215 ? 18.343 -29.129 4.541 1.00 18.04 215 TRP A O 1
ATOM 1535 N N . ILE A 1 216 ? 20.263 -29.087 3.411 1.00 18.55 216 ILE A N 1
ATOM 1536 C CA . ILE A 1 216 ? 19.695 -29.830 2.302 1.00 19.28 216 ILE A CA 1
ATOM 1537 C C . ILE A 1 216 ? 19.266 -31.235 2.704 1.00 21.50 216 ILE A C 1
ATOM 1538 O O . ILE A 1 216 ? 19.841 -31.849 3.609 1.00 22.24 216 ILE A O 1
ATOM 1543 N N . GLY A 1 217 ? 18.232 -31.731 2.037 1.00 22.98 217 GLY A N 1
ATOM 1544 C CA . GLY A 1 217 ? 17.735 -33.054 2.344 1.00 23.02 217 GLY A CA 1
ATOM 1545 C C . GLY A 1 217 ? 16.660 -32.970 3.408 1.00 23.38 217 GLY A C 1
ATOM 1546 O O . GLY A 1 217 ? 16.346 -33.958 4.058 1.00 25.62 217 GLY A O 1
ATOM 1547 N N . GLY A 1 218 ? 16.101 -31.776 3.584 1.00 23.99 218 GLY A N 1
ATOM 1548 C CA . GLY A 1 218 ? 15.042 -31.575 4.560 1.00 21.55 218 GLY A CA 1
ATOM 1549 C C . GLY A 1 218 ? 15.462 -31.517 6.020 1.00 24.02 218 GLY A C 1
ATOM 1550 O O . GLY A 1 218 ? 14.601 -31.584 6.902 1.00 23.26 218 GLY A O 1
ATOM 1551 N N . THR A 1 219 ? 16.762 -31.371 6.280 1.00 24.14 219 THR A N 1
ATOM 1552 C CA . THR A 1 219 ? 17.271 -31.314 7.647 1.00 23.85 219 THR A CA 1
ATOM 1553 C C . THR A 1 219 ? 17.767 -29.973 8.138 1.00 23.30 219 THR A C 1
ATOM 1554 O O . THR A 1 219 ? 17.382 -28.908 7.649 1.00 22.95 219 THR A O 1
ATOM 1558 N N . THR A 1 220 ? 18.641 -30.088 9.138 1.00 23.63 220 THR A N 1
ATOM 1559 C CA . THR A 1 220 ? 19.303 -28.974 9.805 1.00 22.86 220 THR A CA 1
ATOM 1560 C C . THR A 1 220 ? 20.715 -29.458 10.027 1.00 21.89 220 THR A C 1
ATOM 1561 O O . THR A 1 220 ? 20.966 -30.660 10.036 1.00 23.73 220 THR A O 1
ATOM 1565 N N . ASN A 1 221 ? 21.628 -28.518 10.216 1.00 23.31 221 ASN A N 1
ATOM 1566 C CA . ASN A 1 221 ? 23.029 -28.833 10.451 1.00 23.42 221 ASN A CA 1
ATOM 1567 C C . ASN A 1 221 ? 23.534 -27.708 11.347 1.00 23.56 221 ASN A C 1
ATOM 1568 O O . ASN A 1 221 ? 22.912 -26.649 11.435 1.00 25.27 221 ASN A O 1
ATOM 1573 N N . THR A 1 222 ? 24.646 -27.943 12.029 1.00 24.88 222 THR A N 1
ATOM 1574 C CA . THR A 1 222 ? 25.240 -26.927 12.890 1.00 24.12 222 THR A CA 1
ATOM 1575 C C . THR A 1 222 ? 26.676 -26.737 12.444 1.00 24.04 222 THR A C 1
ATOM 1576 O O . THR A 1 222 ? 27.507 -27.625 12.626 1.00 23.63 222 THR A O 1
ATOM 1580 N N . ILE A 1 223 ? 26.946 -25.581 11.839 1.00 25.42 223 ILE A N 1
ATOM 1581 C CA . ILE A 1 223 ? 28.278 -25.235 11.351 1.00 24.61 223 ILE A CA 1
ATOM 1582 C C . ILE A 1 223 ? 28.707 -23.853 11.829 1.00 21.46 223 ILE A C 1
ATOM 1583 O O . ILE A 1 223 ? 27.877 -23.020 12.205 1.00 24.77 223 ILE A O 1
ATOM 1588 N N . SER A 1 224 ? 30.013 -23.623 11.802 1.00 24.38 224 SER A N 1
ATOM 1589 C CA . SER A 1 224 ? 30.595 -22.358 12.240 1.00 22.76 224 SER A CA 1
ATOM 1590 C C . SER A 1 224 ? 31.313 -21.622 11.099 1.00 21.84 224 SER A C 1
ATOM 1591 O O . SER A 1 224 ? 31.977 -22.227 10.257 1.00 23.24 224 SER A O 1
ATOM 1594 N N . GLY A 1 225 ? 31.189 -20.305 11.094 1.00 17.60 225 GLY A N 1
ATOM 1595 C CA . GLY A 1 225 ? 31.840 -19.535 10.059 1.00 17.50 225 GLY A CA 1
ATOM 1596 C C . GLY A 1 225 ? 31.268 -18.139 9.957 1.00 16.91 225 GLY A C 1
ATOM 1597 O O . GLY A 1 225 ? 30.207 -17.833 10.524 1.00 17.83 225 GLY A O 1
ATOM 1598 N N . THR A 1 226 ? 31.957 -17.265 9.239 1.00 18.14 226 THR A N 1
ATOM 1599 C CA . THR A 1 226 ? 31.454 -15.913 9.117 1.00 17.84 226 THR A CA 1
ATOM 1600 C C . THR A 1 226 ? 30.234 -15.923 8.179 1.00 17.96 226 THR A C 1
ATOM 1601 O O . THR A 1 226 ? 29.541 -14.928 8.060 1.00 17.43 226 THR A O 1
ATOM 1605 N N . SER A 1 227 ? 29.965 -17.063 7.541 1.00 16.98 227 SER A N 1
ATOM 1606 C CA . SER A 1 227 ? 28.809 -17.181 6.666 1.00 16.52 227 SER A CA 1
ATOM 1607 C C . SER A 1 227 ? 27.616 -17.486 7.529 1.00 15.93 227 SER A C 1
ATOM 1608 O O . SER A 1 227 ? 26.498 -17.557 7.026 1.00 15.40 227 SER A O 1
ATOM 1611 N N . MET A 1 228 ? 27.861 -17.746 8.809 1.00 16.37 228 MET A N 1
ATOM 1612 C CA . MET A 1 228 ? 26.767 -18.030 9.730 1.00 14.86 228 MET A CA 1
ATOM 1613 C C . MET A 1 228 ? 26.421 -16.729 10.436 1.00 17.31 228 MET A C 1
ATOM 1614 O O . MET A 1 228 ? 25.279 -16.508 10.851 1.00 18.80 228 MET A O 1
ATOM 1619 N N . ALA A 1 229 ? 27.411 -15.855 10.570 1.00 18.41 229 ALA A N 1
ATOM 1620 C CA . ALA A 1 229 ? 27.165 -14.566 11.209 1.00 19.02 229 ALA A CA 1
ATOM 1621 C C . ALA A 1 229 ? 26.466 -13.610 10.236 1.00 18.02 229 ALA A C 1
ATOM 1622 O O . ALA A 1 229 ? 25.640 -12.823 10.647 1.00 17.12 229 ALA A O 1
ATOM 1624 N N . THR A 1 230 ? 26.798 -13.707 8.952 1.00 17.60 230 THR A N 1
ATOM 1625 C CA . THR A 1 230 ? 26.221 -12.833 7.936 1.00 18.01 230 THR A CA 1
ATOM 1626 C C . THR A 1 230 ? 24.703 -12.895 7.784 1.00 21.31 230 THR A C 1
ATOM 1627 O O . THR A 1 230 ? 24.043 -11.849 7.695 1.00 22.46 230 THR A O 1
ATOM 1631 N N . PRO A 1 231 ? 24.119 -14.098 7.724 1.00 20.46 231 PRO A N 1
ATOM 1632 C CA . PRO A 1 231 ? 22.659 -14.121 7.588 1.00 20.67 231 PRO A CA 1
ATOM 1633 C C . PRO A 1 231 ? 21.933 -13.649 8.854 1.00 21.20 231 PRO A C 1
ATOM 1634 O O . PRO A 1 231 ? 20.731 -13.484 8.857 1.00 23.19 231 PRO A O 1
ATOM 1638 N N . HIS A 1 232 ? 22.679 -13.456 9.927 1.00 20.56 232 HIS A N 1
ATOM 1639 C CA . HIS A 1 232 ? 22.092 -12.979 11.153 1.00 20.18 232 HIS A CA 1
ATOM 1640 C C . HIS A 1 232 ? 21.858 -11.489 10.933 1.00 19.72 232 HIS A C 1
ATOM 1641 O O . HIS A 1 232 ? 20.885 -10.884 11.404 1.00 16.90 232 HIS A O 1
ATOM 1648 N N . ILE A 1 233 ? 22.785 -10.918 10.184 1.00 20.00 233 ILE A N 1
ATOM 1649 C CA . ILE A 1 233 ? 22.770 -9.511 9.860 1.00 22.88 233 ILE A CA 1
ATOM 1650 C C . ILE A 1 233 ? 21.801 -9.158 8.748 1.00 22.62 233 ILE A C 1
ATOM 1651 O O . ILE A 1 233 ? 21.072 -8.179 8.854 1.00 22.11 233 ILE A O 1
ATOM 1656 N N . VAL A 1 234 ? 21.800 -9.954 7.684 1.00 23.96 234 VAL A N 1
ATOM 1657 C CA . VAL A 1 234 ? 20.899 -9.716 6.566 1.00 21.76 234 VAL A CA 1
ATOM 1658 C C . VAL A 1 234 ? 19.476 -9.831 7.080 1.00 22.20 234 VAL A C 1
ATOM 1659 O O . VAL A 1 234 ? 18.614 -9.063 6.676 1.00 19.97 234 VAL A O 1
ATOM 1663 N N . GLY A 1 235 ? 19.249 -10.797 7.969 1.00 21.33 235 GLY A N 1
ATOM 1664 C CA . GLY A 1 235 ? 17.935 -11.004 8.551 1.00 18.55 235 GLY A CA 1
ATOM 1665 C C . GLY A 1 235 ? 17.559 -9.912 9.541 1.00 19.55 235 GLY A C 1
ATOM 1666 O O . GLY A 1 235 ? 16.411 -9.460 9.595 1.00 19.85 235 GLY A O 1
ATOM 1667 N N . LEU A 1 236 ? 18.529 -9.491 10.342 1.00 19.08 236 LEU A N 1
ATOM 1668 C CA . LEU A 1 236 ? 18.303 -8.424 11.318 1.00 19.97 236 LEU A CA 1
ATOM 1669 C C . LEU A 1 236 ? 17.805 -7.186 10.576 1.00 17.28 236 LEU A C 1
ATOM 1670 O O . LEU A 1 236 ? 16.862 -6.528 11.017 1.00 17.47 236 LEU A O 1
ATOM 1675 N N . GLY A 1 237 ? 18.448 -6.886 9.446 1.00 17.15 237 GLY A N 1
ATOM 1676 C CA . GLY A 1 237 ? 18.065 -5.740 8.623 1.00 20.31 237 GLY A CA 1
ATOM 1677 C C . GLY A 1 237 ? 16.670 -5.822 7.994 1.00 20.83 237 GLY A C 1
ATOM 1678 O O . GLY A 1 237 ? 15.945 -4.834 7.970 1.00 22.41 237 GLY A O 1
ATOM 1679 N N . ALA A 1 238 ? 16.287 -6.989 7.478 1.00 18.32 238 ALA A N 1
ATOM 1680 C CA . ALA A 1 238 ? 14.966 -7.131 6.893 1.00 16.13 238 ALA A CA 1
ATOM 1681 C C . ALA A 1 238 ? 13.966 -6.840 7.985 1.00 16.96 238 ALA A C 1
ATOM 1682 O O . ALA A 1 238 ? 12.994 -6.135 7.775 1.00 19.37 238 ALA A O 1
ATOM 1684 N N . TYR A 1 239 ? 14.221 -7.401 9.159 1.00 21.59 239 TYR A N 1
ATOM 1685 C CA . TYR A 1 239 ? 13.367 -7.247 10.335 1.00 24.20 239 TYR A CA 1
ATOM 1686 C C . TYR A 1 239 ? 13.226 -5.778 10.726 1.00 24.18 239 TYR A C 1
ATOM 1687 O O . TYR A 1 239 ? 12.114 -5.308 10.983 1.00 27.22 239 TYR A O 1
ATOM 1696 N N . LEU A 1 240 ? 14.348 -5.061 10.782 1.00 23.67 240 LEU A N 1
ATOM 1697 C CA . LEU A 1 240 ? 14.326 -3.642 11.138 1.00 21.91 240 LEU A CA 1
ATOM 1698 C C . LEU A 1 240 ? 13.620 -2.827 10.050 1.00 21.29 240 LEU A C 1
ATOM 1699 O O . LEU A 1 240 ? 13.007 -1.820 10.345 1.00 23.14 240 LEU A O 1
ATOM 1704 N N . ALA A 1 241 ? 13.698 -3.288 8.803 1.00 21.32 241 ALA A N 1
ATOM 1705 C CA . ALA A 1 241 ? 13.074 -2.590 7.679 1.00 17.93 241 ALA A CA 1
ATOM 1706 C C . ALA A 1 241 ? 11.559 -2.798 7.635 1.00 16.39 241 ALA A C 1
ATOM 1707 O O . ALA A 1 241 ? 10.813 -1.940 7.162 1.00 14.25 241 ALA A O 1
ATOM 1709 N N . GLY A 1 242 ? 11.107 -3.952 8.103 1.00 17.57 242 GLY A N 1
ATOM 1710 C CA . GLY A 1 242 ? 9.687 -4.226 8.090 1.00 17.88 242 GLY A CA 1
ATOM 1711 C C . GLY A 1 242 ? 9.016 -3.643 9.304 1.00 20.45 242 GLY A C 1
ATOM 1712 O O . GLY A 1 242 ? 7.780 -3.546 9.348 1.00 20.47 242 GLY A O 1
ATOM 1713 N N . LEU A 1 243 ? 9.844 -3.243 10.275 1.00 19.67 243 LEU A N 1
ATOM 1714 C CA . LEU A 1 243 ? 9.388 -2.668 11.549 1.00 20.62 243 LEU A CA 1
ATOM 1715 C C . LEU A 1 243 ? 9.574 -1.142 11.611 1.00 21.95 243 LEU A C 1
ATOM 1716 O O . LEU A 1 243 ? 8.650 -0.418 11.968 1.00 24.32 243 LEU A O 1
ATOM 1721 N N . GLU A 1 244 ? 10.756 -0.660 11.240 1.00 19.28 244 GLU A N 1
ATOM 1722 C CA . GLU A 1 244 ? 11.032 0.766 11.301 1.00 21.56 244 GLU A CA 1
ATOM 1723 C C . GLU A 1 244 ? 11.027 1.479 9.961 1.00 24.11 244 GLU A C 1
ATOM 1724 O O . GLU A 1 244 ? 11.030 2.714 9.915 1.00 24.37 244 GLU A O 1
ATOM 1730 N N . GLY A 1 245 ? 11.038 0.711 8.875 1.00 23.62 245 GLY A N 1
ATOM 1731 C CA . GLY A 1 245 ? 11.067 1.291 7.537 1.00 23.01 245 GLY A CA 1
ATOM 1732 C C . GLY A 1 245 ? 12.489 1.273 7.016 1.00 21.85 245 GLY A C 1
ATOM 1733 O O . GLY A 1 245 ? 13.429 1.462 7.791 1.00 18.59 245 GLY A O 1
ATOM 1734 N N . PHE A 1 246 ? 12.648 1.029 5.717 1.00 22.13 246 PHE A N 1
ATOM 1735 C CA . PHE A 1 246 ? 13.974 0.989 5.081 1.00 21.91 246 PHE A CA 1
ATOM 1736 C C . PHE A 1 246 ? 14.568 2.406 5.065 1.00 21.65 246 PHE A C 1
ATOM 1737 O O . PHE A 1 246 ? 14.006 3.310 4.446 1.00 22.10 246 PHE A O 1
ATOM 1745 N N . PRO A 1 247 ? 15.727 2.599 5.724 1.00 19.12 247 PRO A N 1
ATOM 1746 C CA . PRO A 1 247 ? 16.416 3.888 5.816 1.00 19.76 247 PRO A CA 1
ATOM 1747 C C . PRO A 1 247 ? 17.460 4.130 4.724 1.00 20.74 247 PRO A C 1
ATOM 1748 O O . PRO A 1 247 ? 17.958 5.244 4.559 1.00 20.13 247 PRO A O 1
ATOM 1752 N N . GLY A 1 248 ? 17.795 3.091 3.969 1.00 22.37 248 GLY A N 1
ATOM 1753 C CA . GLY A 1 248 ? 18.808 3.227 2.934 1.00 20.77 248 GLY A CA 1
ATOM 1754 C C . GLY A 1 248 ? 19.636 1.984 3.074 1.00 20.47 248 GLY A C 1
ATOM 1755 O O . GLY A 1 248 ? 19.515 1.297 4.084 1.00 21.09 248 GLY A O 1
ATOM 1756 N N . ALA A 1 249 ? 20.473 1.688 2.089 1.00 21.94 249 ALA A N 1
ATOM 1757 C CA . ALA A 1 249 ? 21.278 0.468 2.139 1.00 24.07 249 ALA A CA 1
ATOM 1758 C C . ALA A 1 249 ? 22.489 0.549 3.097 1.00 25.03 249 ALA A C 1
ATOM 1759 O O . ALA A 1 249 ? 22.761 -0.387 3.855 1.00 25.69 249 ALA A O 1
ATOM 1761 N N . GLN A 1 250 ? 23.198 1.671 3.073 1.00 23.87 250 GLN A N 1
ATOM 1762 C CA . GLN A 1 250 ? 24.342 1.841 3.954 1.00 25.14 250 GLN A CA 1
ATOM 1763 C C . GLN A 1 250 ? 23.824 2.322 5.287 1.00 24.11 250 GLN A C 1
ATOM 1764 O O . GLN A 1 250 ? 24.426 2.068 6.323 1.00 26.41 250 GLN A O 1
ATOM 1770 N N . ALA A 1 251 ? 22.709 3.042 5.236 1.00 22.86 251 ALA A N 1
ATOM 1771 C CA . ALA A 1 251 ? 22.091 3.587 6.429 1.00 24.90 251 ALA A CA 1
ATOM 1772 C C . ALA A 1 251 ? 21.552 2.466 7.303 1.00 24.90 251 ALA A C 1
ATOM 1773 O O . ALA A 1 251 ? 21.378 2.640 8.512 1.00 27.15 251 ALA A O 1
ATOM 1775 N N . LEU A 1 252 ? 21.297 1.310 6.697 1.00 23.15 252 LEU A N 1
ATOM 1776 C CA . LEU A 1 252 ? 20.760 0.182 7.446 1.00 23.29 252 LEU A CA 1
ATOM 1777 C C . LEU A 1 252 ? 21.890 -0.527 8.180 1.00 21.78 252 LEU A C 1
ATOM 1778 O O . LEU A 1 252 ? 21.676 -1.148 9.225 1.00 24.02 252 LEU A O 1
ATOM 1783 N N . CYS A 1 253 ? 23.092 -0.420 7.631 1.00 21.39 253 CYS A N 1
ATOM 1784 C CA . CYS A 1 253 ? 24.261 -1.009 8.259 1.00 20.30 253 CYS A CA 1
ATOM 1785 C C . CYS A 1 253 ? 24.590 -0.070 9.410 1.00 19.49 253 CYS A C 1
ATOM 1786 O O . CYS A 1 253 ? 24.978 -0.495 10.491 1.00 19.01 253 CYS A O 1
ATOM 1789 N N . LYS A 1 254 ? 24.426 1.218 9.147 1.00 18.68 254 LYS A N 1
ATOM 1790 C CA . LYS A 1 254 ? 24.666 2.236 10.137 1.00 21.53 254 LYS A CA 1
ATOM 1791 C C . LYS A 1 254 ? 23.691 2.089 11.310 1.00 19.79 254 LYS A C 1
ATOM 1792 O O . LYS A 1 254 ? 24.085 2.193 12.478 1.00 20.18 254 LYS A O 1
ATOM 1798 N N . ARG A 1 255 ? 22.428 1.821 10.990 1.00 19.49 255 ARG A N 1
ATOM 1799 C CA . ARG A 1 255 ? 21.380 1.652 11.997 1.00 19.02 255 ARG A CA 1
ATOM 1800 C C . ARG A 1 255 ? 21.682 0.439 12.864 1.00 20.31 255 ARG A C 1
ATOM 1801 O O . ARG A 1 255 ? 21.436 0.435 14.072 1.00 22.65 255 ARG A O 1
ATOM 1809 N N . ILE A 1 256 ? 22.218 -0.591 12.224 1.00 22.28 256 ILE A N 1
ATOM 1810 C CA . ILE A 1 256 ? 22.564 -1.821 12.913 1.00 22.03 256 ILE A CA 1
ATOM 1811 C C . ILE A 1 256 ? 23.720 -1.578 13.886 1.00 24.18 256 ILE A C 1
ATOM 1812 O O . ILE A 1 256 ? 23.732 -2.098 15.006 1.00 26.00 256 ILE A O 1
ATOM 1817 N N . GLN A 1 257 ? 24.679 -0.764 13.467 1.00 24.35 257 GLN A N 1
ATOM 1818 C CA . GLN A 1 257 ? 25.812 -0.471 14.322 1.00 22.18 257 GLN A CA 1
ATOM 1819 C C . GLN A 1 257 ? 25.374 0.425 15.467 1.00 22.22 257 GLN A C 1
ATOM 1820 O O . GLN A 1 257 ? 26.013 0.471 16.506 1.00 18.44 257 GLN A O 1
ATOM 1826 N N . THR A 1 258 ? 24.290 1.163 15.289 1.00 19.12 258 THR A N 1
ATOM 1827 C CA . THR A 1 258 ? 23.881 2.043 16.371 1.00 21.42 258 THR A CA 1
ATOM 1828 C C . THR A 1 258 ? 23.173 1.231 17.430 1.00 20.35 258 THR A C 1
ATOM 1829 O O . THR A 1 258 ? 23.362 1.467 18.629 1.00 22.86 258 THR A O 1
ATOM 1833 N N . LEU A 1 259 ? 22.393 0.247 17.001 1.00 21.04 259 LEU A N 1
ATOM 1834 C CA . LEU A 1 259 ? 21.670 -0.602 17.947 1.00 23.89 259 LEU A CA 1
ATOM 1835 C C . LEU A 1 259 ? 22.590 -1.585 18.667 1.00 23.45 259 LEU A C 1
ATOM 1836 O O . LEU A 1 259 ? 22.358 -1.929 19.828 1.00 24.76 259 LEU A O 1
ATOM 1841 N N . SER A 1 260 ? 23.641 -2.019 17.975 1.00 23.48 260 SER A N 1
ATOM 1842 C CA . SER A 1 260 ? 24.601 -2.994 18.511 1.00 22.60 260 SER A CA 1
ATOM 1843 C C . SER A 1 260 ? 25.084 -2.802 19.947 1.00 23.81 260 SER A C 1
ATOM 1844 O O . SER A 1 260 ? 25.289 -1.679 20.402 1.00 22.46 260 SER A O 1
ATOM 1847 N N . THR A 1 261 ? 25.283 -3.924 20.635 1.00 19.97 261 THR A N 1
ATOM 1848 C CA . THR A 1 261 ? 25.774 -3.944 22.007 1.00 20.26 261 THR A CA 1
ATOM 1849 C C . THR A 1 261 ? 27.270 -3.625 21.916 1.00 19.58 261 THR A C 1
ATOM 1850 O O . THR A 1 261 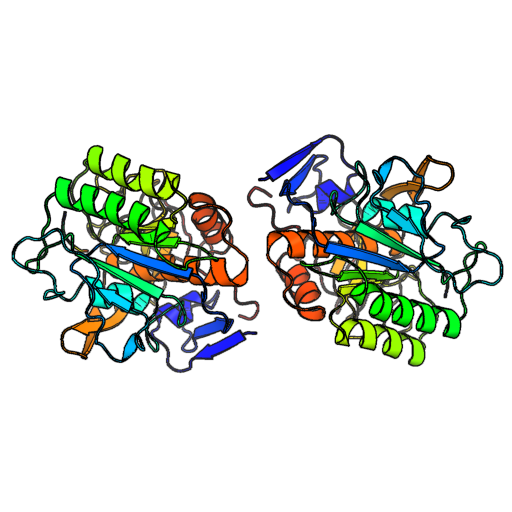? 27.985 -4.246 21.133 1.00 20.54 261 THR A O 1
ATOM 1854 N N . LYS A 1 262 ? 27.747 -2.671 22.712 1.00 21.20 262 LYS A N 1
ATOM 1855 C CA . LYS A 1 262 ? 29.151 -2.244 22.630 1.00 23.47 262 LYS A CA 1
ATOM 1856 C C . LYS A 1 262 ? 30.128 -2.775 23.680 1.00 23.75 262 LYS A C 1
ATOM 1857 O O . LYS A 1 262 ? 29.750 -3.058 24.811 1.00 24.27 262 LYS A O 1
ATOM 1863 N N . ASN A 1 263 ? 31.398 -2.869 23.294 1.00 25.76 263 ASN A N 1
ATOM 1864 C CA . ASN A 1 263 ? 32.488 -3.331 24.173 1.00 25.26 263 ASN A CA 1
ATOM 1865 C C . ASN A 1 263 ? 32.240 -4.562 25.037 1.00 26.38 263 ASN A C 1
ATOM 1866 O O . ASN A 1 263 ? 32.829 -4.680 26.115 1.00 27.42 263 ASN A O 1
ATOM 1871 N N . VAL A 1 264 ? 31.392 -5.477 24.574 1.00 25.61 264 VAL A N 1
ATOM 1872 C CA . VAL A 1 264 ? 31.094 -6.679 25.344 1.00 27.01 264 VAL A CA 1
ATOM 1873 C C . VAL A 1 264 ? 31.860 -7.905 24.849 1.00 26.29 264 VAL A C 1
ATOM 1874 O O . VAL A 1 264 ? 31.903 -8.937 25.521 1.00 25.45 264 VAL A O 1
ATOM 1878 N N . LEU A 1 265 ? 32.478 -7.781 23.679 1.00 26.36 265 LEU A N 1
ATOM 1879 C CA . LEU A 1 265 ? 33.234 -8.880 23.086 1.00 25.48 265 LEU A CA 1
ATOM 1880 C C . LEU A 1 265 ? 34.716 -8.862 23.439 1.00 24.75 265 LEU A C 1
ATOM 1881 O O . LEU A 1 265 ? 35.299 -7.818 23.723 1.00 27.18 265 LEU A O 1
ATOM 1886 N N . THR A 1 266 ? 35.311 -10.046 23.408 1.00 25.30 266 THR A N 1
ATOM 1887 C CA . THR A 1 266 ? 36.729 -10.209 23.663 1.00 23.10 266 THR A CA 1
ATOM 1888 C C . THR A 1 266 ? 37.321 -10.790 22.377 1.00 23.37 266 THR A C 1
ATOM 1889 O O . THR A 1 266 ? 36.606 -11.350 21.543 1.00 23.08 266 THR A O 1
ATOM 1893 N N . GLY A 1 267 ? 38.627 -10.662 22.202 1.00 22.20 267 GLY A N 1
ATOM 1894 C CA . GLY A 1 267 ? 39.237 -11.187 20.992 1.00 22.70 267 GLY A CA 1
ATOM 1895 C C . GLY A 1 267 ? 39.195 -10.176 19.857 1.00 23.08 267 GLY A C 1
ATOM 1896 O O . GLY A 1 267 ? 39.715 -10.433 18.770 1.00 24.03 267 GLY A O 1
ATOM 1897 N N . ILE A 1 268 ? 38.580 -9.019 20.108 1.00 22.01 268 ILE A N 1
ATOM 1898 C CA . ILE A 1 268 ? 38.485 -7.954 19.102 1.00 21.55 268 ILE A CA 1
ATOM 1899 C C . ILE A 1 268 ? 39.699 -7.007 19.150 1.00 22.26 268 ILE A C 1
ATOM 1900 O O . ILE A 1 268 ? 39.836 -6.198 20.059 1.00 21.13 268 ILE A O 1
ATOM 1905 N N . PRO A 1 269 ? 40.594 -7.100 18.143 1.00 23.46 269 PRO A N 1
ATOM 1906 C CA . PRO A 1 269 ? 41.803 -6.272 18.052 1.00 24.25 269 PRO A CA 1
ATOM 1907 C C . PRO A 1 269 ? 41.567 -4.766 17.852 1.00 24.66 269 PRO A C 1
ATOM 1908 O O . PRO A 1 269 ? 40.473 -4.328 17.478 1.00 23.59 269 PRO A O 1
ATOM 1912 N N . SER A 1 270 ? 42.606 -3.982 18.118 1.00 25.30 270 SER A N 1
ATOM 1913 C CA . SER A 1 270 ? 42.536 -2.533 17.967 1.00 26.73 270 SER A CA 1
ATOM 1914 C C . SER A 1 270 ? 42.336 -2.220 16.491 1.00 23.73 270 SER A C 1
ATOM 1915 O O . SER A 1 270 ? 43.018 -2.800 15.643 1.00 24.35 270 SER A O 1
ATOM 1918 N N . GLY A 1 271 ? 41.410 -1.307 16.189 1.00 19.39 271 GLY A N 1
ATOM 1919 C CA . GLY A 1 271 ? 41.141 -0.938 14.805 1.00 18.74 271 GLY A CA 1
ATOM 1920 C C . GLY A 1 271 ? 39.873 -1.597 14.282 1.00 18.48 271 GLY A C 1
ATOM 1921 O O . GLY A 1 271 ? 39.324 -1.216 13.238 1.00 17.09 271 GLY A O 1
ATOM 1922 N N . THR A 1 272 ? 39.419 -2.595 15.031 1.00 16.87 272 THR A N 1
ATOM 1923 C CA . THR A 1 272 ? 38.225 -3.350 14.717 1.00 14.84 272 THR A CA 1
ATOM 1924 C C . THR A 1 272 ? 37.123 -2.905 15.674 1.00 16.03 272 THR A C 1
ATOM 1925 O O . THR A 1 272 ? 37.370 -2.710 16.850 1.00 17.67 272 THR A O 1
ATOM 1929 N N . VAL A 1 273 ? 35.906 -2.712 15.181 1.00 15.63 273 VAL A N 1
ATOM 1930 C CA . VAL A 1 273 ? 34.838 -2.284 16.072 1.00 16.41 273 VAL A CA 1
ATOM 1931 C C . VAL A 1 273 ? 34.451 -3.396 17.040 1.00 17.94 273 VAL A C 1
ATOM 1932 O O . VAL A 1 273 ? 34.589 -4.584 16.729 1.00 18.80 273 VAL A O 1
ATOM 1936 N N . ASN A 1 274 ? 33.971 -2.996 18.217 1.00 18.12 274 ASN A N 1
ATOM 1937 C CA . ASN A 1 274 ? 33.495 -3.940 19.221 1.00 17.19 274 ASN A CA 1
ATOM 1938 C C . ASN A 1 274 ? 31.990 -3.758 19.252 1.00 15.19 274 ASN A C 1
ATOM 1939 O O . ASN A 1 274 ? 31.438 -3.225 20.214 1.00 14.63 274 ASN A O 1
ATOM 1944 N N . TYR A 1 275 ? 31.336 -4.183 18.171 1.00 17.53 275 TYR A N 1
ATOM 1945 C CA . TYR A 1 275 ? 29.867 -4.074 18.034 1.00 16.86 275 TYR A CA 1
ATOM 1946 C C . TYR A 1 275 ? 29.255 -5.454 17.815 1.00 15.88 275 TYR A C 1
ATOM 1947 O O . TYR A 1 275 ? 29.661 -6.171 16.910 1.00 17.03 275 TYR A O 1
ATOM 1956 N N . LEU A 1 276 ? 28.266 -5.788 18.635 1.00 15.93 276 LEU A N 1
ATOM 1957 C CA . LEU A 1 276 ? 27.553 -7.044 18.545 1.00 15.97 276 LEU A CA 1
ATOM 1958 C C . LEU A 1 276 ? 26.081 -6.715 18.248 1.00 17.17 276 LEU A C 1
ATOM 1959 O O . LEU A 1 276 ? 25.462 -5.911 18.940 1.00 20.26 276 LEU A O 1
ATOM 1964 N N . ALA A 1 277 ? 25.537 -7.326 17.199 1.00 17.31 277 ALA A N 1
ATOM 1965 C CA . ALA A 1 277 ? 24.163 -7.079 16.778 1.00 19.70 277 ALA A CA 1
ATOM 1966 C C . ALA A 1 277 ? 23.166 -7.154 17.924 1.00 22.38 277 ALA A C 1
ATOM 1967 O O . ALA A 1 277 ? 23.299 -7.983 18.825 1.00 23.48 277 ALA A O 1
ATOM 1969 N N . PHE A 1 278 ? 22.170 -6.272 17.869 1.00 25.72 278 PHE A N 1
ATOM 1970 C CA . PHE A 1 278 ? 21.073 -6.220 18.840 1.00 24.87 278 PHE A CA 1
ATOM 1971 C C . PHE A 1 278 ? 19.882 -5.761 18.006 1.00 26.59 278 PHE A C 1
ATOM 1972 O O . PHE A 1 278 ? 20.025 -4.835 17.204 1.00 25.71 278 PHE A O 1
ATOM 1980 N N . ASN A 1 279 ? 18.717 -6.386 18.185 1.00 28.83 279 ASN A N 1
ATOM 1981 C CA . ASN A 1 279 ? 17.546 -6.044 17.374 1.00 30.47 279 ASN A CA 1
ATOM 1982 C C . ASN A 1 279 ? 16.638 -4.943 17.928 1.00 28.46 279 ASN A C 1
ATOM 1983 O O . ASN A 1 279 ? 15.539 -4.718 17.407 1.00 26.92 279 ASN A O 1
ATOM 1988 N N . GLY A 1 280 ? 17.091 -4.263 18.982 1.00 27.58 280 GLY A N 1
ATOM 1989 C CA . GLY A 1 280 ? 16.317 -3.169 19.552 1.00 23.98 280 GLY A CA 1
ATOM 1990 C C . GLY A 1 280 ? 15.195 -3.535 20.507 1.00 24.26 280 GLY A C 1
ATOM 1991 O O . GLY A 1 280 ? 14.417 -2.678 20.922 1.00 22.79 280 GLY A O 1
ATOM 1992 N N . ASN A 1 281 ? 15.110 -4.808 20.865 1.00 21.80 281 ASN A N 1
ATOM 1993 C CA . ASN A 1 281 ? 14.072 -5.294 21.777 1.00 25.16 281 ASN A CA 1
ATOM 1994 C C . ASN A 1 281 ? 13.938 -4.393 23.021 1.00 25.64 281 ASN A C 1
ATOM 1995 O O . ASN A 1 281 ? 14.883 -4.264 23.798 1.00 26.79 281 ASN A O 1
ATOM 2000 N N . PRO A 1 282 ? 12.761 -3.761 23.219 1.00 26.24 282 PRO A N 1
ATOM 2001 C CA . PRO A 1 282 ? 12.513 -2.873 24.366 1.00 24.83 282 PRO A CA 1
ATOM 2002 C C . PRO A 1 282 ? 12.893 -3.490 25.710 1.00 25.35 282 PRO A C 1
ATOM 2003 O O . PRO A 1 282 ? 13.518 -2.830 26.542 1.00 23.03 282 PRO A O 1
ATOM 2007 N N . SER A 1 283 ? 12.505 -4.747 25.916 1.00 26.53 283 SER A N 1
ATOM 2008 C CA . SER A 1 283 ? 12.805 -5.445 27.157 1.00 28.51 283 SER A CA 1
ATOM 2009 C C . SER A 1 283 ? 14.098 -6.249 27.046 1.00 29.15 283 SER A C 1
ATOM 2010 O O . SER A 1 283 ? 14.296 -7.201 27.791 1.00 30.86 283 SER A O 1
ATOM 2013 N N . GLY A 1 284 ? 14.963 -5.879 26.110 1.00 29.13 284 GLY A N 1
ATOM 2014 C CA . GLY A 1 284 ? 16.217 -6.583 25.955 1.00 27.66 284 GLY A CA 1
ATOM 2015 C C . GLY A 1 284 ? 17.194 -6.152 27.034 1.00 28.46 284 GLY A C 1
ATOM 2016 O O . GLY A 1 284 ? 18.246 -5.554 26.722 1.00 23.88 284 GLY A O 1
ATOM 2018 N N . ALA B 1 1 ? 18.056 11.800 6.262 1.00 30.47 1 ALA B N 1
ATOM 2019 C CA . ALA B 1 1 ? 19.464 12.211 6.496 1.00 31.19 1 ALA B CA 1
ATOM 2020 C C . ALA B 1 1 ? 19.532 13.380 7.478 1.00 29.53 1 ALA B C 1
ATOM 2021 O O . ALA B 1 1 ? 18.735 14.313 7.401 1.00 29.08 1 ALA B O 1
ATOM 2023 N N . TYR B 1 2 ? 20.503 13.313 8.386 1.00 29.47 2 TYR B N 1
ATOM 2024 C CA . TYR B 1 2 ? 20.715 14.325 9.410 1.00 28.86 2 TYR B CA 1
ATOM 2025 C C . TYR B 1 2 ? 21.170 15.692 8.908 1.00 29.25 2 TYR B C 1
ATOM 2026 O O . TYR B 1 2 ? 22.062 15.780 8.064 1.00 30.30 2 TYR B O 1
ATOM 2035 N N . THR B 1 3 ? 20.549 16.750 9.440 1.00 27.85 3 THR B N 1
ATOM 2036 C CA . THR B 1 3 ? 20.898 18.143 9.107 1.00 27.16 3 THR B CA 1
ATOM 2037 C C . THR B 1 3 ? 21.333 18.743 10.422 1.00 26.14 3 THR B C 1
ATOM 2038 O O . THR B 1 3 ? 21.440 18.040 11.424 1.00 26.06 3 THR B O 1
ATOM 2042 N N . GLN B 1 4 ? 21.560 20.047 10.428 1.00 25.55 4 GLN B N 1
ATOM 2043 C CA . GLN B 1 4 ? 21.922 20.707 11.665 1.00 25.37 4 GLN B CA 1
ATOM 2044 C C . GLN B 1 4 ? 21.309 22.115 11.688 1.00 24.37 4 GLN B C 1
ATOM 2045 O O . GLN B 1 4 ? 20.914 22.649 10.642 1.00 23.86 4 GLN B O 1
ATOM 2051 N N . GLN B 1 5 ? 21.185 22.678 12.892 1.00 25.15 5 GLN B N 1
ATOM 2052 C CA . GLN B 1 5 ? 20.634 24.016 13.084 1.00 22.87 5 GLN B CA 1
ATOM 2053 C C . GLN B 1 5 ? 21.529 24.740 14.091 1.00 23.68 5 GLN B C 1
ATOM 2054 O O . GLN B 1 5 ? 21.448 24.510 15.303 1.00 24.63 5 GLN B O 1
ATOM 2060 N N . PRO B 1 6 ? 22.425 25.600 13.588 1.00 22.33 6 PRO B N 1
ATOM 2061 C CA . PRO B 1 6 ? 23.354 26.368 14.423 1.00 23.32 6 PRO B CA 1
ATOM 2062 C C . PRO B 1 6 ? 22.635 27.393 15.307 1.00 24.46 6 PRO B C 1
ATOM 2063 O O . PRO B 1 6 ? 21.518 27.804 14.998 1.00 24.21 6 PRO B O 1
ATOM 2067 N N . GLY B 1 7 ? 23.267 27.778 16.415 1.00 25.64 7 GLY B N 1
ATOM 2068 C CA . GLY B 1 7 ? 22.673 28.747 17.328 1.00 27.69 7 GLY B CA 1
ATOM 2069 C C . GLY B 1 7 ? 21.235 28.458 17.739 1.00 26.18 7 GLY B C 1
ATOM 2070 O O . GLY B 1 7 ? 20.414 29.375 17.845 1.00 27.36 7 GLY B O 1
ATOM 2071 N N . ALA B 1 8 ? 20.938 27.186 17.994 1.00 24.63 8 ALA B N 1
ATOM 2072 C CA . ALA B 1 8 ? 19.597 26.758 18.380 1.00 22.88 8 ALA B CA 1
ATOM 2073 C C . ALA B 1 8 ? 19.287 26.936 19.876 1.00 23.47 8 ALA B C 1
ATOM 2074 O O . ALA B 1 8 ? 20.190 27.064 20.707 1.00 23.02 8 ALA B O 1
ATOM 2076 N N . PRO B 1 9 ? 17.986 26.984 20.232 1.00 23.82 9 PRO B N 1
ATOM 2077 C CA . PRO B 1 9 ? 17.574 27.139 21.637 1.00 23.77 9 PRO B CA 1
ATOM 2078 C C . PRO B 1 9 ? 18.359 26.073 22.405 1.00 23.26 9 PRO B C 1
ATOM 2079 O O . PRO B 1 9 ? 18.455 24.957 21.917 1.00 25.36 9 PRO B O 1
ATOM 2083 N N . TRP B 1 10 ? 18.913 26.374 23.580 1.00 21.08 10 TRP B N 1
ATOM 2084 C CA . TRP B 1 10 ? 19.723 25.364 24.269 1.00 23.18 10 TRP B CA 1
ATOM 2085 C C . TRP B 1 10 ? 19.088 23.987 24.463 1.00 24.98 10 TRP B C 1
ATOM 2086 O O . TRP B 1 10 ? 19.770 22.960 24.374 1.00 26.23 10 TRP B O 1
ATOM 2097 N N . GLY B 1 11 ? 17.786 23.953 24.725 1.00 24.30 11 GLY B N 1
ATOM 2098 C CA . GLY B 1 11 ? 17.131 22.675 24.931 1.00 24.92 11 GLY B CA 1
ATOM 2099 C C . GLY B 1 11 ? 17.300 21.757 23.732 1.00 24.85 11 GLY B C 1
ATOM 2100 O O . GLY B 1 11 ? 17.371 20.538 23.859 1.00 25.81 11 GLY B O 1
ATOM 2101 N N . LEU B 1 12 ? 17.372 22.355 22.553 1.00 22.79 12 LEU B N 1
ATOM 2102 C CA . LEU B 1 12 ? 17.513 21.594 21.328 1.00 21.14 12 LEU B CA 1
ATOM 2103 C C . LEU B 1 12 ? 18.912 21.011 21.124 1.00 19.70 12 LEU B C 1
ATOM 2104 O O . LEU B 1 12 ? 19.073 19.973 20.483 1.00 19.73 12 LEU B O 1
ATOM 2109 N N . GLY B 1 13 ? 19.920 21.688 21.669 1.00 18.39 13 GLY B N 1
ATOM 2110 C CA . GLY B 1 13 ? 21.293 21.222 21.562 1.00 16.93 13 GLY B CA 1
ATOM 2111 C C . GLY B 1 13 ? 21.489 20.140 22.600 1.00 15.27 13 GLY B C 1
ATOM 2112 O O . GLY B 1 13 ? 22.230 19.191 22.389 1.00 14.71 13 GLY B O 1
ATOM 2113 N N . ARG B 1 14 ? 20.799 20.291 23.722 1.00 16.00 14 ARG B N 1
ATOM 2114 C CA . ARG B 1 14 ? 20.857 19.331 24.815 1.00 18.61 14 ARG B CA 1
ATOM 2115 C C . ARG B 1 14 ? 20.175 18.024 24.401 1.00 19.50 14 ARG B C 1
ATOM 2116 O O . ARG B 1 14 ? 20.649 16.923 24.697 1.00 22.20 14 ARG B O 1
ATOM 2124 N N . ILE B 1 15 ? 19.040 18.192 23.730 1.00 21.25 15 ILE B N 1
ATOM 2125 C CA . ILE B 1 15 ? 18.231 17.111 23.208 1.00 23.75 15 ILE B CA 1
ATOM 2126 C C . ILE B 1 15 ? 18.965 16.218 22.204 1.00 25.01 15 ILE B C 1
ATOM 2127 O O . ILE B 1 15 ? 18.706 15.008 22.127 1.00 28.93 15 ILE B O 1
ATOM 2132 N N . SER B 1 16 ? 19.867 16.806 21.424 1.00 25.83 16 SER B N 1
ATOM 2133 C CA . SER B 1 16 ? 20.604 16.055 20.401 1.00 24.71 16 SER B CA 1
ATOM 2134 C C . SER B 1 16 ? 22.032 15.652 20.734 1.00 25.93 16 SER B C 1
ATOM 2135 O O . SER B 1 16 ? 22.794 15.271 19.848 1.00 24.54 16 SER B O 1
ATOM 2138 N N . HIS B 1 17 ? 22.399 15.709 22.004 1.00 27.19 17 HIS B N 1
ATOM 2139 C CA . HIS B 1 17 ? 23.762 15.336 22.390 1.00 26.79 17 HIS B CA 1
ATOM 2140 C C 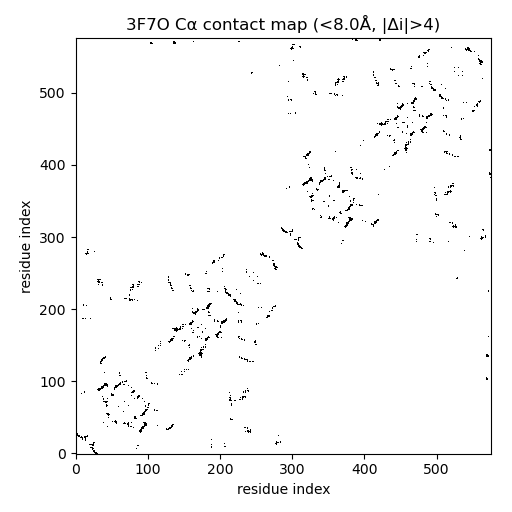. HIS B 1 17 ? 23.783 14.691 23.767 1.00 25.76 17 HIS B C 1
ATOM 2141 O O . HIS B 1 17 ? 23.005 15.057 24.634 1.00 28.14 17 HIS B O 1
ATOM 2148 N N . ARG B 1 18 ? 24.678 13.730 23.958 1.00 28.72 18 ARG B N 1
ATOM 2149 C CA . ARG B 1 18 ? 24.789 13.067 25.243 1.00 28.65 18 ARG B CA 1
ATOM 2150 C C . ARG B 1 18 ? 25.427 14.042 26.263 1.00 29.75 18 ARG B C 1
ATOM 2151 O O . ARG B 1 18 ? 25.123 14.000 27.464 1.00 26.41 18 ARG B O 1
ATOM 2159 N N . SER B 1 19 ? 26.290 14.935 25.786 1.00 29.13 19 SER B N 1
ATOM 2160 C CA . SER B 1 19 ? 26.936 15.895 26.674 1.00 30.57 19 SER B CA 1
ATOM 2161 C C . SER B 1 19 ? 26.356 17.316 26.534 1.00 31.32 19 SER B C 1
ATOM 2162 O O . SER B 1 19 ? 26.040 17.774 25.433 1.00 32.32 19 SER B O 1
ATOM 2165 N N . LYS B 1 20 ? 26.222 18.000 27.670 1.00 32.43 20 LYS B N 1
ATOM 2166 C CA . LYS B 1 20 ? 25.655 19.347 27.723 1.00 32.54 20 LYS B CA 1
ATOM 2167 C C . LYS B 1 20 ? 26.570 20.451 27.208 1.00 32.43 20 LYS B C 1
ATOM 2168 O O . LYS B 1 20 ? 27.782 20.266 27.075 1.00 33.64 20 LYS B O 1
ATOM 2174 N N . GLY B 1 21 ? 25.961 21.604 26.941 1.00 31.97 21 GLY B N 1
ATOM 2175 C CA . GLY B 1 21 ? 26.691 22.761 26.452 1.00 31.22 21 GLY B CA 1
ATOM 2176 C C . GLY B 1 21 ? 26.929 22.739 24.955 1.00 31.38 21 GLY B C 1
ATOM 2177 O O . GLY B 1 21 ? 28.049 22.965 24.502 1.00 33.36 21 GLY B O 1
ATOM 2178 N N . SER B 1 22 ? 25.879 22.462 24.185 1.00 30.51 22 SER B N 1
ATOM 2179 C CA . SER B 1 22 ? 25.975 22.395 22.727 1.00 28.89 22 SER B CA 1
ATOM 2180 C C . SER B 1 22 ? 25.051 23.406 22.068 1.00 28.42 22 SER B C 1
ATOM 2181 O O . SER B 1 22 ? 23.878 23.497 22.409 1.00 26.07 22 SER B O 1
ATOM 2184 N N . THR B 1 23 ? 25.582 24.140 21.095 1.00 28.72 23 THR B N 1
ATOM 2185 C CA . THR B 1 23 ? 24.826 25.180 20.406 1.00 29.57 23 THR B CA 1
ATOM 2186 C C . THR B 1 23 ? 24.105 24.729 19.130 1.00 26.85 23 THR B C 1
ATOM 2187 O O . THR B 1 23 ? 23.277 25.460 18.582 1.00 25.75 23 THR B O 1
ATOM 2191 N N . THR B 1 24 ? 24.421 23.527 18.659 1.00 25.28 24 THR B N 1
ATOM 2192 C CA . THR B 1 24 ? 23.814 23.023 17.433 1.00 23.05 24 THR B CA 1
ATOM 2193 C C . THR B 1 24 ? 22.818 21.898 17.672 1.00 24.49 24 THR B C 1
ATOM 2194 O O . THR B 1 24 ? 23.142 20.879 18.297 1.00 25.14 24 THR B O 1
ATOM 2198 N N . TYR B 1 25 ? 21.603 22.096 17.166 1.00 23.19 25 TYR B N 1
ATOM 2199 C CA . TYR B 1 25 ? 20.557 21.084 17.240 1.00 25.06 25 TYR B CA 1
ATOM 2200 C C . TYR B 1 25 ? 20.723 20.228 15.977 1.00 24.26 25 TYR B C 1
ATOM 2201 O O . TYR B 1 25 ? 20.473 20.685 14.866 1.00 25.40 25 TYR B O 1
ATOM 2210 N N . GLU B 1 26 ? 21.190 18.998 16.154 1.00 26.13 26 GLU B N 1
ATOM 2211 C CA . GLU B 1 26 ? 21.382 18.100 15.025 1.00 27.67 26 GLU B CA 1
ATOM 2212 C C . GLU B 1 26 ? 20.220 17.114 14.974 1.00 28.09 26 GLU B C 1
ATOM 2213 O O . GLU B 1 26 ? 19.876 16.494 15.986 1.00 26.18 26 GLU B O 1
ATOM 2219 N N . TYR B 1 27 ? 19.607 16.971 13.796 1.00 30.34 27 TYR B N 1
ATOM 2220 C CA . TYR B 1 27 ? 18.438 16.089 13.638 1.00 28.52 27 TYR B CA 1
ATOM 2221 C C . TYR B 1 27 ? 18.174 15.649 12.195 1.00 28.06 27 TYR B C 1
ATOM 2222 O O . TYR B 1 27 ? 18.604 16.296 11.248 1.00 27.34 27 TYR B O 1
ATOM 2231 N N . ASP B 1 28 ? 17.428 14.561 12.044 1.00 28.86 28 ASP B N 1
ATOM 2232 C CA . ASP B 1 28 ? 17.080 14.046 10.725 1.00 28.82 28 ASP B CA 1
ATOM 2233 C C . ASP B 1 28 ? 16.009 14.932 10.087 1.00 27.13 28 ASP B C 1
ATOM 2234 O O . ASP B 1 28 ? 15.014 15.265 10.732 1.00 29.36 28 ASP B O 1
ATOM 2239 N N . THR B 1 29 ? 16.209 15.297 8.823 1.00 26.51 29 THR B N 1
ATOM 2240 C CA . THR B 1 29 ? 15.277 16.167 8.113 1.00 25.93 29 THR B CA 1
ATOM 2241 C C . THR B 1 29 ? 13.833 15.707 8.072 1.00 26.14 29 THR B C 1
ATOM 2242 O O . THR B 1 29 ? 12.946 16.531 7.896 1.00 28.16 29 THR B O 1
ATOM 2246 N N . SER B 1 30 ? 13.589 14.410 8.200 1.00 25.93 30 SER B N 1
ATOM 2247 C CA . SER B 1 30 ? 12.216 13.918 8.192 1.00 28.22 30 SER B CA 1
ATOM 2248 C C . SER B 1 30 ? 11.399 14.705 9.227 1.00 28.75 30 SER B C 1
ATOM 2249 O O . SER B 1 30 ? 10.194 14.938 9.053 1.00 27.77 30 SER B O 1
ATOM 2252 N N . GLY B 1 31 ? 12.086 15.123 10.288 1.00 27.98 31 GLY B N 1
ATOM 2253 C CA . GLY B 1 31 ? 11.474 15.894 11.357 1.00 28.20 31 GLY B CA 1
ATOM 2254 C C . GLY B 1 31 ? 9.996 15.702 11.642 1.00 27.04 31 GLY B C 1
ATOM 2255 O O . GLY B 1 31 ? 9.256 16.678 11.762 1.00 28.06 31 GLY B O 1
ATOM 2256 N N . GLY B 1 32 ? 9.559 14.451 11.747 1.00 25.40 32 GLY B N 1
ATOM 2257 C CA . GLY B 1 32 ? 8.161 14.166 12.046 1.00 22.49 32 GLY B CA 1
ATOM 2258 C C . GLY B 1 32 ? 7.071 14.418 11.007 1.00 23.58 32 GLY B C 1
ATOM 2259 O O . GLY B 1 32 ? 5.919 14.589 11.386 1.00 21.78 32 GLY B O 1
ATOM 2260 N N . SER B 1 33 ? 7.391 14.436 9.716 1.00 23.85 33 SER B N 1
ATOM 2261 C CA . SER B 1 33 ? 6.348 14.644 8.723 1.00 26.91 33 SER B CA 1
ATOM 2262 C C . SER B 1 33 ? 5.433 13.424 8.736 1.00 26.84 33 SER B C 1
ATOM 2263 O O . SER B 1 33 ? 5.890 12.300 8.972 1.00 28.75 33 SER B O 1
ATOM 2266 N N . GLY B 1 34 ? 4.142 13.651 8.490 1.00 24.79 34 GLY B N 1
ATOM 2267 C CA . GLY B 1 34 ? 3.165 12.569 8.498 1.00 21.09 34 GLY B CA 1
ATOM 2268 C C . GLY B 1 34 ? 2.672 12.342 9.919 1.00 20.97 34 GLY B C 1
ATOM 2269 O O . GLY B 1 34 ? 1.911 11.416 10.189 1.00 21.24 34 GLY B O 1
ATOM 2270 N N . THR B 1 35 ? 3.119 13.211 10.819 1.00 18.89 35 THR B N 1
ATOM 2271 C CA . THR B 1 35 ? 2.800 13.151 12.234 1.00 22.61 35 THR B CA 1
ATOM 2272 C C . THR B 1 35 ? 1.897 14.337 12.600 1.00 21.35 35 THR B C 1
ATOM 2273 O O . THR B 1 35 ? 1.910 15.349 11.910 1.00 19.08 35 THR B O 1
ATOM 2277 N N . CYS B 1 36 ? 1.103 14.192 13.663 1.00 21.77 36 CYS B N 1
ATOM 2278 C CA . CYS B 1 36 ? 0.215 15.250 14.132 1.00 22.85 36 CYS B CA 1
ATOM 2279 C C . CYS B 1 36 ? 0.386 15.490 15.617 1.00 22.47 36 CYS B C 1
ATOM 2280 O O . CYS B 1 36 ? 0.515 14.547 16.395 1.00 22.72 36 CYS B O 1
ATOM 2283 N N . ALA B 1 37 ? 0.345 16.754 16.021 1.00 22.42 37 ALA B N 1
ATOM 2284 C CA . ALA B 1 37 ? 0.503 17.074 17.433 1.00 21.54 37 ALA B CA 1
ATOM 2285 C C . ALA B 1 37 ? -0.570 17.992 18.012 1.00 20.17 37 ALA B C 1
ATOM 2286 O O . ALA B 1 37 ? -0.722 19.148 17.593 1.00 17.14 37 ALA B O 1
ATOM 2288 N N . TYR B 1 38 ? -1.302 17.463 18.990 1.00 20.97 38 TYR B N 1
ATOM 2289 C CA . TYR B 1 38 ? -2.345 18.227 19.672 1.00 19.36 38 TYR B CA 1
ATOM 2290 C C . TYR B 1 38 ? -1.834 18.897 20.940 1.00 19.45 38 TYR B C 1
ATOM 2291 O O . TYR B 1 38 ? -1.321 18.251 21.858 1.00 17.45 38 TYR B O 1
ATOM 2300 N N . VAL B 1 39 ? -1.977 20.218 20.958 1.00 19.94 39 VAL B N 1
ATOM 2301 C CA . VAL B 1 39 ? -1.547 21.042 22.079 1.00 19.87 39 VAL B CA 1
ATOM 2302 C C . VAL B 1 39 ? -2.783 21.478 22.840 1.00 20.37 39 VAL B C 1
ATOM 2303 O O . VAL B 1 39 ? -3.397 22.482 22.501 1.00 21.45 39 VAL B O 1
ATOM 2307 N N . ILE B 1 40 ? -3.148 20.680 23.846 1.00 20.13 40 ILE B N 1
ATOM 2308 C CA . ILE B 1 40 ? -4.304 20.949 24.710 1.00 20.55 40 ILE B CA 1
ATOM 2309 C C . ILE B 1 40 ? -3.820 21.998 25.725 1.00 22.42 40 ILE B C 1
ATOM 2310 O O . ILE B 1 40 ? -3.089 21.688 26.682 1.00 24.19 40 ILE B O 1
ATOM 2315 N N . ASP B 1 41 ? -4.231 23.243 25.517 1.00 23.86 41 ASP B N 1
ATOM 2316 C CA . ASP B 1 41 ? -3.790 24.314 26.395 1.00 22.92 41 ASP B CA 1
ATOM 2317 C C . ASP B 1 41 ? -4.725 25.510 26.244 1.00 22.26 41 ASP B C 1
ATOM 2318 O O . ASP B 1 41 ? -5.946 25.354 26.133 1.00 19.29 41 ASP B O 1
ATOM 2323 N N . THR B 1 42 ? -4.132 26.703 26.229 1.00 22.50 42 THR B N 1
ATOM 2324 C CA . THR B 1 42 ? -4.866 27.958 26.102 1.00 24.21 42 THR B CA 1
ATOM 2325 C C . THR B 1 42 ? -5.163 28.300 24.627 1.00 26.86 42 THR B C 1
ATOM 2326 O O . THR B 1 42 ? -5.792 29.317 24.317 1.00 28.81 42 THR B O 1
ATOM 2330 N N . GLY B 1 43 ? -4.713 27.423 23.732 1.00 26.70 43 GLY B N 1
ATOM 2331 C CA . GLY B 1 43 ? -4.908 27.612 22.309 1.00 24.91 43 GLY B CA 1
ATOM 2332 C C . GLY B 1 43 ? -3.582 27.811 21.603 1.00 22.06 43 GLY B C 1
ATOM 2333 O O . GLY B 1 43 ? -2.521 27.810 22.244 1.00 21.28 43 GLY B O 1
ATOM 2334 N N . VAL B 1 44 ? -3.625 27.977 20.283 1.00 19.38 44 VAL B N 1
ATOM 2335 C CA . VAL B 1 44 ? -2.390 28.199 19.514 1.00 19.01 44 VAL B CA 1
ATOM 2336 C C . VAL B 1 44 ? -2.530 29.325 18.482 1.00 18.75 44 VAL B C 1
ATOM 2337 O O . VAL B 1 44 ? -3.454 29.339 17.693 1.00 16.62 44 VAL B O 1
ATOM 2341 N N . GLU B 1 45 ? -1.613 30.281 18.509 1.00 18.87 45 GLU B N 1
ATOM 2342 C CA . GLU B 1 45 ? -1.643 31.367 17.549 1.00 19.51 45 GLU B CA 1
ATOM 2343 C C . GLU B 1 45 ? -1.103 30.828 16.222 1.00 23.11 45 GLU B C 1
ATOM 2344 O O . GLU B 1 45 ? 0.040 31.090 15.848 1.00 22.34 45 GLU B O 1
ATOM 2350 N N . ALA B 1 46 ? -1.938 30.070 15.517 1.00 22.67 46 ALA B N 1
ATOM 2351 C CA . ALA B 1 46 ? -1.556 29.456 14.250 1.00 23.93 46 ALA B CA 1
ATOM 2352 C C . ALA B 1 46 ? -1.025 30.412 13.186 1.00 23.84 46 ALA B C 1
ATOM 2353 O O . ALA B 1 46 ? -0.191 30.021 12.363 1.00 24.80 46 ALA B O 1
ATOM 2355 N N . SER B 1 47 ? -1.508 31.652 13.186 1.00 21.24 47 SER B N 1
ATOM 2356 C CA . SER B 1 47 ? -1.067 32.655 12.204 1.00 21.84 47 SER B CA 1
ATOM 2357 C C . SER B 1 47 ? 0.422 32.975 12.266 1.00 19.75 47 SER B C 1
ATOM 2358 O O . SER B 1 47 ? 1.011 33.419 11.278 1.00 21.75 47 SER B O 1
ATOM 2361 N N . HIS B 1 48 ? 1.015 32.766 13.438 1.00 20.64 48 HIS B N 1
ATOM 2362 C CA . HIS B 1 48 ? 2.438 33.027 13.655 1.00 20.57 48 HIS B CA 1
ATOM 2363 C C . HIS B 1 48 ? 3.307 32.426 12.532 1.00 22.96 48 HIS B C 1
ATOM 2364 O O . HIS B 1 48 ? 3.225 31.225 12.238 1.00 21.47 48 HIS B O 1
ATOM 2371 N N . PRO B 1 49 ? 4.151 33.258 11.898 1.00 23.94 49 PRO B N 1
ATOM 2372 C CA . PRO B 1 49 ? 5.041 32.844 10.806 1.00 24.36 49 PRO B CA 1
ATOM 2373 C C . PRO B 1 49 ? 5.810 31.552 11.086 1.00 24.35 49 PRO B C 1
ATOM 2374 O O . PRO B 1 49 ? 5.977 30.711 10.202 1.00 24.02 49 PRO B O 1
ATOM 2378 N N . GLU B 1 50 ? 6.272 31.423 12.327 1.00 25.62 50 GLU B N 1
ATOM 2379 C CA . GLU B 1 50 ? 7.055 30.286 12.814 1.00 27.27 50 GLU B CA 1
ATOM 2380 C C . GLU B 1 50 ? 6.484 28.886 12.575 1.00 26.94 50 GLU B C 1
ATOM 2381 O O . GLU B 1 50 ? 7.236 27.912 12.532 1.00 23.56 50 GLU B O 1
ATOM 2387 N N . PHE B 1 51 ? 5.163 28.794 12.440 1.00 27.75 51 PHE B N 1
ATOM 2388 C CA . PHE B 1 51 ? 4.506 27.520 12.227 1.00 23.36 51 PHE B CA 1
ATOM 2389 C C . PHE B 1 51 ? 4.422 27.189 10.741 1.00 23.60 51 PHE B C 1
ATOM 2390 O O . PHE B 1 51 ? 3.945 26.119 10.357 1.00 23.24 51 PHE B O 1
ATOM 2398 N N . GLU B 1 52 ? 4.883 28.121 9.914 1.00 22.26 52 GLU B N 1
ATOM 2399 C CA . GLU B 1 52 ? 4.870 27.949 8.473 1.00 24.62 52 GLU B CA 1
ATOM 2400 C C . GLU B 1 52 ? 3.559 27.361 7.939 1.00 24.30 52 GLU B C 1
ATOM 2401 O O . GLU B 1 52 ? 3.562 26.579 6.989 1.00 24.76 52 GLU B O 1
ATOM 2407 N N . GLY B 1 53 ? 2.448 27.744 8.565 1.00 21.67 53 GLY B N 1
ATOM 2408 C CA . GLY B 1 53 ? 1.138 27.261 8.161 1.00 22.66 53 GLY B CA 1
ATOM 2409 C C . GLY B 1 53 ? 0.810 25.832 8.541 1.00 21.93 53 GLY B C 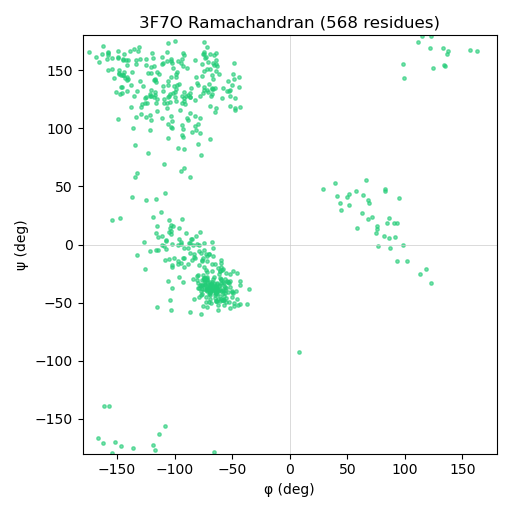1
ATOM 2410 O O . GLY B 1 53 ? -0.190 25.277 8.084 1.00 20.09 53 GLY B O 1
ATOM 2411 N N . ARG B 1 54 ? 1.645 25.225 9.378 1.00 21.92 54 ARG B N 1
ATOM 2412 C CA . ARG B 1 54 ? 1.428 23.826 9.784 1.00 22.34 54 ARG B CA 1
ATOM 2413 C C . ARG B 1 54 ? 0.604 23.676 11.068 1.00 23.27 54 ARG B C 1
ATOM 2414 O O . ARG B 1 54 ? 0.295 22.561 11.502 1.00 25.60 54 ARG B O 1
ATOM 2422 N N . ALA B 1 55 ? 0.257 24.803 11.677 1.00 22.45 55 ALA B N 1
ATOM 2423 C CA . ALA B 1 55 ? -0.543 24.769 12.882 1.00 19.09 55 ALA B CA 1
ATOM 2424 C C . ALA B 1 55 ? -1.919 25.306 12.572 1.00 21.28 55 ALA B C 1
ATOM 2425 O O . ALA B 1 55 ? -2.116 26.069 11.617 1.00 21.97 55 ALA B O 1
ATOM 2427 N N . SER B 1 56 ? -2.874 24.893 13.392 1.00 22.97 56 SER B N 1
ATOM 2428 C CA . SER B 1 56 ? -4.261 25.316 13.238 1.00 25.00 56 SER B CA 1
ATOM 2429 C C . SER B 1 56 ? -4.931 25.318 14.604 1.00 24.92 56 SER B C 1
ATOM 2430 O O . SER B 1 56 ? -4.804 24.362 15.351 1.00 27.67 56 SER B O 1
ATOM 2433 N N . GLN B 1 57 ? -5.617 26.407 14.924 1.00 25.34 57 GLN B N 1
ATOM 2434 C CA . GLN B 1 57 ? -6.342 26.516 16.179 1.00 23.54 57 GLN B CA 1
ATOM 2435 C C . GLN B 1 57 ? -7.753 26.061 15.782 1.00 23.61 57 GLN B C 1
ATOM 2436 O O . GLN B 1 57 ? -8.564 26.850 15.295 1.00 21.98 57 GLN B O 1
ATOM 2442 N N . ILE B 1 58 ? -8.010 24.771 15.980 1.00 24.60 58 ILE B N 1
ATOM 2443 C CA . ILE B 1 58 ? -9.255 24.120 15.583 1.00 23.82 58 ILE B CA 1
ATOM 2444 C C . ILE B 1 58 ? -10.422 24.022 16.564 1.00 25.03 58 ILE B C 1
ATOM 2445 O O . ILE B 1 58 ? -11.564 23.805 16.141 1.00 27.60 58 ILE B O 1
ATOM 2450 N N . LYS B 1 59 ? -10.180 24.170 17.860 1.00 24.45 59 LYS B N 1
ATOM 2451 C CA . LYS B 1 59 ? -11.296 24.015 18.779 1.00 21.57 59 LYS B CA 1
ATOM 2452 C C . LYS B 1 59 ? -11.140 24.670 20.149 1.00 20.98 59 LYS B C 1
ATOM 2453 O O . LYS B 1 59 ? -10.033 24.798 20.667 1.00 20.75 59 LYS B O 1
ATOM 2459 N N . SER B 1 60 ? -12.265 25.078 20.733 1.00 18.75 60 SER B N 1
ATOM 2460 C CA . SER B 1 60 ? -12.264 25.673 22.070 1.00 18.99 60 SER B CA 1
ATOM 2461 C C . SER B 1 60 ? -13.444 25.242 22.901 1.00 18.79 60 SER B C 1
ATOM 2462 O O . SER B 1 60 ? -14.558 25.079 22.389 1.00 23.27 60 SER B O 1
ATOM 2465 N N . PHE B 1 61 ? -13.192 25.081 24.194 1.00 18.96 61 PHE B N 1
ATOM 2466 C CA . PHE B 1 61 ? -14.240 24.705 25.143 1.00 20.56 61 PHE B CA 1
ATOM 2467 C C . PHE B 1 61 ? -14.459 25.834 26.167 1.00 21.03 61 PHE B C 1
ATOM 2468 O O . PHE B 1 61 ? -15.172 25.669 27.160 1.00 23.60 61 PHE B O 1
ATOM 2476 N N . ILE B 1 62 ? -13.832 26.978 25.870 1.00 21.35 62 ILE B N 1
ATOM 2477 C CA . ILE B 1 62 ? -13.932 28.214 26.651 1.00 23.92 62 ILE B CA 1
ATOM 2478 C C . ILE B 1 62 ? -14.890 29.098 25.824 1.00 27.58 62 ILE B C 1
ATOM 2479 O O . ILE B 1 62 ? -14.510 29.706 24.814 1.00 27.62 62 ILE B O 1
ATOM 2484 N N . SER B 1 63 ? -16.139 29.133 26.284 1.00 29.02 63 SER B N 1
ATOM 2485 C CA . SER B 1 63 ? -17.261 29.823 25.641 1.00 34.34 63 SER B CA 1
ATOM 2486 C C . SER B 1 63 ? -17.078 31.162 24.931 1.00 34.67 63 SER B C 1
ATOM 2487 O O . SER B 1 63 ? -17.495 31.305 23.773 1.00 37.98 63 SER B O 1
ATOM 2490 N N . GLY B 1 64 ? -16.470 32.142 25.591 1.00 33.47 64 GLY B N 1
ATOM 2491 C CA . GLY B 1 64 ? -16.308 33.438 24.945 1.00 32.64 64 GLY B CA 1
ATOM 2492 C C . GLY B 1 64 ? -14.967 33.652 24.268 1.00 31.05 64 GLY B C 1
ATOM 2493 O O . GLY B 1 64 ? -14.694 34.731 23.737 1.00 32.81 64 GLY B O 1
ATOM 2494 N N . GLN B 1 65 ? -14.140 32.613 24.256 1.00 29.01 65 GLN B N 1
ATOM 2495 C CA . GLN B 1 65 ? -12.815 32.735 23.675 1.00 26.55 65 GLN B CA 1
ATOM 2496 C C . GLN B 1 65 ? -12.346 31.517 22.886 1.00 25.74 65 GLN B C 1
ATOM 2497 O O . GLN B 1 65 ? -12.484 30.380 23.354 1.00 24.75 65 GLN B O 1
ATOM 2503 N N . ASN B 1 66 ? -11.828 31.754 21.678 1.00 27.03 66 ASN B N 1
ATOM 2504 C CA . ASN B 1 66 ? -11.241 30.672 20.886 1.00 28.77 66 ASN B CA 1
ATOM 2505 C C . ASN B 1 66 ? -9.961 31.125 20.248 1.00 28.32 66 ASN B C 1
ATOM 2506 O O . ASN B 1 66 ? -9.668 30.829 19.086 1.00 29.15 66 ASN B O 1
ATOM 2511 N N . THR B 1 67 ? -9.190 31.866 21.020 1.00 25.76 67 THR B N 1
ATOM 2512 C CA . THR B 1 67 ? -7.908 32.328 20.544 1.00 25.37 67 THR B CA 1
ATOM 2513 C C . THR B 1 67 ? -6.987 32.225 21.746 1.00 24.16 67 THR B C 1
ATOM 2514 O O . THR B 1 67 ? -7.447 32.221 22.891 1.00 23.77 67 THR B O 1
ATOM 2518 N N . ASP B 1 68 ? -5.695 32.083 21.489 1.00 21.91 68 ASP B N 1
ATOM 2519 C CA . ASP B 1 68 ? -4.739 32.027 22.579 1.00 21.28 68 ASP B CA 1
ATOM 2520 C C . ASP B 1 68 ? -4.430 33.464 23.021 1.00 21.41 68 ASP B C 1
ATOM 2521 O O . ASP B 1 68 ? -3.632 34.156 22.398 1.00 18.64 68 ASP B O 1
ATOM 2526 N N . GLY B 1 69 ? -5.084 33.921 24.083 1.00 19.85 69 GLY B N 1
ATOM 2527 C CA . GLY B 1 69 ? -4.840 35.272 24.568 1.00 20.94 69 GLY B CA 1
ATOM 2528 C C . GLY B 1 69 ? -3.986 35.238 25.828 1.00 21.52 69 GLY B C 1
ATOM 2529 O O . GLY B 1 69 ? -3.808 36.248 26.521 1.00 22.82 69 GLY B O 1
ATOM 2530 N N . ASN B 1 70 ? -3.454 34.055 26.118 1.00 21.28 70 ASN B N 1
ATOM 2531 C CA . ASN B 1 70 ? -2.614 33.848 27.280 1.00 19.24 70 ASN B CA 1
ATOM 2532 C C . ASN B 1 70 ? -1.155 33.788 26.851 1.00 19.86 70 ASN B C 1
ATOM 2533 O O . ASN B 1 70 ? -0.320 34.557 27.336 1.00 18.49 70 ASN B O 1
ATOM 2538 N N . GLY B 1 71 ? -0.861 32.862 25.941 1.00 19.76 71 GLY B N 1
ATOM 2539 C CA . GLY B 1 71 ? 0.489 32.688 25.434 1.00 19.68 71 GLY B CA 1
ATOM 2540 C C . GLY B 1 71 ? 1.096 31.321 25.714 1.00 19.75 71 GLY B C 1
ATOM 2541 O O . GLY B 1 71 ? 2.037 30.906 25.037 1.00 20.33 71 GLY B O 1
ATOM 2542 N N . HIS B 1 72 ? 0.550 30.624 26.711 1.00 19.18 72 HIS B N 1
ATOM 2543 C CA . HIS B 1 72 ? 1.045 29.307 27.118 1.00 19.83 72 HIS B CA 1
ATOM 2544 C 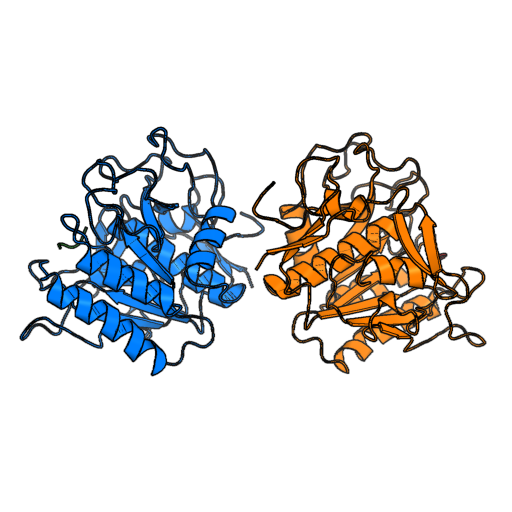C . HIS B 1 72 ? 1.060 28.253 26.001 1.00 18.30 72 HIS B C 1
ATOM 2545 O O . HIS B 1 72 ? 2.103 27.624 25.769 1.00 18.89 72 HIS B O 1
ATOM 2552 N N . GLY B 1 73 ? -0.086 28.078 25.329 1.00 16.19 73 GLY B N 1
ATOM 2553 C CA . GLY B 1 73 ? -0.223 27.109 24.257 1.00 17.80 73 GLY B CA 1
ATOM 2554 C C . GLY B 1 73 ? 0.652 27.360 23.043 1.00 19.50 73 GLY B C 1
ATOM 2555 O O . GLY B 1 73 ? 1.168 26.431 22.410 1.00 19.90 73 GLY B O 1
ATOM 2556 N N . THR B 1 74 ? 0.820 28.632 22.707 1.00 20.77 74 THR B N 1
ATOM 2557 C CA . THR B 1 74 ? 1.658 29.034 21.575 1.00 19.58 74 THR B CA 1
ATOM 2558 C C . THR B 1 74 ? 3.127 28.702 21.844 1.00 18.52 74 THR B C 1
ATOM 2559 O O . THR B 1 74 ? 3.834 28.292 20.941 1.00 18.00 74 THR B O 1
ATOM 2563 N N . HIS B 1 75 ? 3.575 28.904 23.085 1.00 20.31 75 HIS B N 1
ATOM 2564 C CA . HIS B 1 75 ? 4.955 28.619 23.475 1.00 17.70 75 HIS B CA 1
ATOM 2565 C C . HIS B 1 75 ? 5.246 27.126 23.357 1.00 22.54 75 HIS B C 1
ATOM 2566 O O . HIS B 1 75 ? 6.255 26.730 22.765 1.00 24.95 75 HIS B O 1
ATOM 2573 N N . CYS B 1 76 ? 4.357 26.303 23.919 1.00 21.11 76 CYS B N 1
ATOM 2574 C CA . CYS B 1 76 ? 4.486 24.842 23.887 1.00 21.19 76 CYS B CA 1
ATOM 2575 C C . CYS B 1 76 ? 4.431 24.344 22.455 1.00 22.25 76 CYS B C 1
ATOM 2576 O O . CYS B 1 76 ? 5.268 23.548 22.050 1.00 25.90 76 CYS B O 1
ATOM 2579 N N . ALA B 1 77 ? 3.443 24.810 21.691 1.00 19.62 77 ALA B N 1
ATOM 2580 C CA . ALA B 1 77 ? 3.307 24.417 20.289 1.00 18.41 77 ALA B CA 1
ATOM 2581 C C . ALA B 1 77 ? 4.576 24.818 19.513 1.00 17.82 77 ALA B C 1
ATOM 2582 O O . ALA B 1 77 ? 4.955 24.163 18.547 1.00 15.71 77 ALA B O 1
ATOM 2584 N N . GLY B 1 78 ? 5.229 25.890 19.954 1.00 17.25 78 GLY B N 1
ATOM 2585 C CA . GLY B 1 78 ? 6.440 26.345 19.300 1.00 19.77 78 GLY B CA 1
ATOM 2586 C C . GLY B 1 78 ? 7.622 25.449 19.616 1.00 20.09 78 GLY B C 1
ATOM 2587 O O . GLY B 1 78 ? 8.545 25.304 18.801 1.00 20.83 78 GLY B O 1
ATOM 2588 N N . THR B 1 79 ? 7.605 24.852 20.804 1.00 17.42 79 THR B N 1
ATOM 2589 C CA . THR B 1 79 ? 8.684 23.957 21.188 1.00 18.28 79 THR B CA 1
ATOM 2590 C C . THR B 1 79 ? 8.469 22.592 20.536 1.00 19.21 79 THR B C 1
ATOM 2591 O O . THR B 1 79 ? 9.424 21.852 20.310 1.00 18.71 79 THR B O 1
ATOM 2595 N N . ILE B 1 80 ? 7.215 22.257 20.240 1.00 22.04 80 ILE B N 1
ATOM 2596 C CA . ILE B 1 80 ? 6.946 20.995 19.576 1.00 22.56 80 ILE B CA 1
ATOM 2597 C C . ILE B 1 80 ? 7.421 21.084 18.128 1.00 23.30 80 ILE B C 1
ATOM 2598 O O . ILE B 1 80 ? 8.218 20.256 17.677 1.00 23.67 80 ILE B O 1
ATOM 2603 N N . GLY B 1 81 ? 6.961 22.092 17.394 1.00 22.49 81 GLY B N 1
ATOM 2604 C CA . GLY B 1 81 ? 7.369 22.163 16.004 1.00 23.90 81 GLY B CA 1
ATOM 2605 C C . GLY B 1 81 ? 7.570 23.457 15.232 1.00 23.43 81 GLY B C 1
ATOM 2606 O O . GLY B 1 81 ? 7.493 23.411 14.006 1.00 24.99 81 GLY B O 1
ATOM 2607 N N . SER B 1 82 ? 7.816 24.592 15.885 1.00 23.62 82 SER B N 1
ATOM 2608 C CA . SER B 1 82 ? 8.045 25.810 15.117 1.00 21.45 82 SER B CA 1
ATOM 2609 C C . SER B 1 82 ? 9.320 25.610 14.316 1.00 21.71 82 SER B C 1
ATOM 2610 O O . SER B 1 82 ? 10.085 24.683 14.582 1.00 20.21 82 SER B O 1
ATOM 2613 N N . LYS B 1 83 ? 9.537 26.473 13.328 1.00 20.17 83 LYS B N 1
ATOM 2614 C CA . LYS B 1 83 ? 10.719 26.414 12.462 1.00 21.46 83 LYS B CA 1
ATOM 2615 C C . LYS B 1 83 ? 12.049 26.659 13.193 1.00 21.34 83 LYS B C 1
ATOM 2616 O O . LYS B 1 83 ? 13.061 26.038 12.885 1.00 25.22 83 LYS B O 1
ATOM 2622 N N . THR B 1 84 ? 12.040 27.545 14.176 1.00 21.09 84 THR B N 1
ATOM 2623 C CA . THR B 1 84 ? 13.266 27.888 14.872 1.00 20.25 84 THR B CA 1
ATOM 2624 C C . THR B 1 84 ? 13.416 27.320 16.286 1.00 20.40 84 THR B C 1
ATOM 2625 O O . THR B 1 84 ? 14.527 27.020 16.749 1.00 19.13 84 THR B O 1
ATOM 2629 N N . TYR B 1 85 ? 12.284 27.163 16.958 1.00 20.97 85 TYR B N 1
ATOM 2630 C CA . TYR B 1 85 ? 12.269 26.707 18.339 1.00 23.60 85 TYR B CA 1
ATOM 2631 C C . TYR B 1 85 ? 11.780 25.272 18.542 1.00 24.32 85 TYR B C 1
ATOM 2632 O O . TYR B 1 85 ? 11.824 24.744 19.655 1.00 26.66 85 TYR B O 1
ATOM 2641 N N . GLY B 1 86 ? 11.350 24.630 17.464 1.00 26.19 86 GLY B N 1
ATOM 2642 C CA . GLY B 1 86 ? 10.837 23.279 17.586 1.00 27.23 86 GLY B CA 1
ATOM 2643 C C . GLY B 1 86 ? 11.775 22.097 17.411 1.00 27.27 86 GLY B C 1
ATOM 2644 O O . GLY B 1 86 ? 12.885 22.215 16.881 1.00 26.94 86 GLY B O 1
ATOM 2645 N N . VAL B 1 87 ? 11.303 20.941 17.876 1.00 26.79 87 VAL B N 1
ATOM 2646 C CA . VAL B 1 87 ? 12.044 19.689 17.769 1.00 24.58 87 VAL B CA 1
ATOM 2647 C C . VAL B 1 87 ? 11.706 19.075 16.419 1.00 23.68 87 VAL B C 1
ATOM 2648 O O . VAL B 1 87 ? 12.577 18.839 15.587 1.00 26.39 87 VAL B O 1
ATOM 2652 N N . ALA B 1 88 ? 10.412 18.840 16.221 1.00 23.83 88 ALA B N 1
ATOM 2653 C CA . ALA B 1 88 ? 9.872 18.236 14.998 1.00 22.11 88 ALA B CA 1
ATOM 2654 C C . ALA B 1 88 ? 9.379 19.320 14.052 1.00 20.75 88 ALA B C 1
ATOM 2655 O O . ALA B 1 88 ? 8.178 19.608 13.993 1.00 21.26 88 ALA B O 1
ATOM 2657 N N . LYS B 1 89 ? 10.311 19.879 13.284 1.00 21.60 89 LYS B N 1
ATOM 2658 C CA . LYS B 1 89 ? 10.024 20.993 12.378 1.00 22.51 89 LYS B CA 1
ATOM 2659 C C . LYS B 1 89 ? 9.125 20.750 11.173 1.00 23.78 89 LYS B C 1
ATOM 2660 O O . LYS B 1 89 ? 8.885 21.660 10.376 1.00 24.77 89 LYS B O 1
ATOM 2666 N N . LYS B 1 90 ? 8.606 19.543 11.040 1.00 23.14 90 LYS B N 1
ATOM 2667 C CA . LYS B 1 90 ? 7.749 19.277 9.914 1.00 24.18 90 LYS B CA 1
ATOM 2668 C C . LYS B 1 90 ? 6.413 18.706 10.356 1.00 22.50 90 LYS B C 1
ATOM 2669 O O . LYS B 1 90 ? 5.558 18.401 9.531 1.00 24.76 90 LYS B O 1
ATOM 2675 N N . THR B 1 91 ? 6.222 18.584 11.666 1.00 21.26 91 THR B N 1
ATOM 2676 C CA . THR B 1 91 ? 4.962 18.049 12.199 1.00 24.63 91 THR B CA 1
ATOM 2677 C C . THR B 1 91 ? 3.799 19.021 11.986 1.00 24.71 91 THR B C 1
ATOM 2678 O O . THR B 1 91 ? 4.021 20.193 11.708 1.00 24.51 91 THR B O 1
ATOM 2682 N N . LYS B 1 92 ? 2.571 18.524 12.118 1.00 24.30 92 LYS B N 1
ATOM 2683 C CA . LYS B 1 92 ? 1.378 19.350 11.982 1.00 22.56 92 LYS B CA 1
ATOM 2684 C C . LYS B 1 92 ? 0.756 19.601 13.365 1.00 24.98 92 LYS B C 1
ATOM 2685 O O . LYS B 1 92 ? 0.462 18.666 14.111 1.00 24.96 92 LYS B O 1
ATOM 2691 N N . ILE B 1 93 ? 0.534 20.874 13.687 1.00 26.00 93 ILE B N 1
ATOM 2692 C CA . ILE B 1 93 ? 0.018 21.257 14.995 1.00 25.73 93 ILE B CA 1
ATOM 2693 C C . ILE B 1 93 ? -1.474 21.571 15.073 1.00 26.47 93 ILE B C 1
ATOM 2694 O O . ILE B 1 93 ? -2.024 22.244 14.210 1.00 27.47 93 ILE B O 1
ATOM 2699 N N . TYR B 1 94 ? -2.115 21.061 16.123 1.00 26.93 94 TYR B N 1
ATOM 2700 C CA . TYR B 1 94 ? -3.546 21.256 16.339 1.00 28.25 94 TYR B CA 1
ATOM 2701 C C . TYR B 1 94 ? -3.904 21.756 17.746 1.00 28.21 94 TYR B C 1
ATOM 2702 O O . TYR B 1 94 ? -3.772 21.031 18.739 1.00 25.89 94 TYR B O 1
ATOM 2711 N N . GLY B 1 95 ? -4.386 22.992 17.813 1.00 27.65 95 GLY B N 1
ATOM 2712 C CA . GLY B 1 95 ? -4.732 23.586 19.084 1.00 26.12 95 GLY B CA 1
ATOM 2713 C C . GLY B 1 95 ? -6.148 23.381 19.570 1.00 25.67 95 GLY B C 1
ATOM 2714 O O . GLY B 1 95 ? -7.128 23.644 18.862 1.00 25.30 95 GLY B O 1
ATOM 2715 N N . VAL B 1 96 ? -6.241 22.901 20.806 1.00 26.27 96 VAL B N 1
ATOM 2716 C CA . VAL B 1 96 ? -7.519 22.680 21.475 1.00 24.43 96 VAL B CA 1
ATOM 2717 C C . VAL B 1 96 ? -7.466 23.536 22.732 1.00 23.62 96 VAL B C 1
ATOM 2718 O O . VAL B 1 96 ? -6.691 23.259 23.643 1.00 25.35 96 VAL B O 1
ATOM 2722 N N . LYS B 1 97 ? -8.286 24.579 22.754 1.00 22.31 97 LYS B N 1
ATOM 2723 C CA . LYS B 1 97 ? -8.343 25.494 23.878 1.00 20.40 97 LYS B CA 1
ATOM 2724 C C . LYS B 1 97 ? -9.227 24.981 25.023 1.00 22.23 97 LYS B C 1
ATOM 2725 O O . LYS B 1 97 ? -10.460 25.045 24.955 1.00 17.27 97 LYS B O 1
ATOM 2731 N N . VAL B 1 98 ? -8.602 24.459 26.076 1.00 19.76 98 VAL B N 1
ATOM 2732 C CA . VAL B 1 98 ? -9.371 23.946 27.201 1.00 20.25 98 VAL B CA 1
ATOM 2733 C C . VAL B 1 98 ? -9.112 24.785 28.436 1.00 20.21 98 VAL B C 1
ATOM 2734 O O . VAL B 1 98 ? -9.722 24.572 29.494 1.00 18.85 98 VAL B O 1
ATOM 2738 N N . LEU B 1 99 ? -8.194 25.734 28.297 1.00 19.45 99 LEU B N 1
ATOM 2739 C CA . LEU B 1 99 ? -7.859 26.658 29.376 1.00 20.86 99 LEU B CA 1
ATOM 2740 C C . LEU B 1 99 ? -8.228 28.071 28.899 1.00 17.81 99 LEU B C 1
ATOM 2741 O O . LEU B 1 99 ? -7.898 28.438 27.773 1.00 16.85 99 LEU B O 1
ATOM 2746 N N . ASP B 1 100 ? -8.941 28.853 29.712 1.00 19.25 100 ASP B N 1
ATOM 2747 C CA . ASP B 1 100 ? -9.246 30.210 29.268 1.00 18.83 100 ASP B CA 1
ATOM 2748 C C . ASP B 1 100 ? -8.018 31.126 29.355 1.00 17.82 100 ASP B C 1
ATOM 2749 O O . ASP B 1 100 ? -6.973 30.736 29.869 1.00 17.98 100 ASP B O 1
ATOM 2754 N N . ASN B 1 101 ? -8.157 32.351 28.863 1.00 18.86 101 ASN B N 1
ATOM 2755 C CA . ASN B 1 101 ? -7.027 33.269 28.846 1.00 20.32 101 ASN B CA 1
ATOM 2756 C C . ASN B 1 101 ? -6.468 33.728 30.183 1.00 20.26 101 ASN B C 1
ATOM 2757 O O . ASN B 1 101 ? -5.352 34.248 30.236 1.00 18.65 101 ASN B O 1
ATOM 2762 N N . SER B 1 102 ? -7.229 33.543 31.258 1.00 21.19 102 SER B N 1
ATOM 2763 C CA . SER B 1 102 ? -6.757 33.928 32.582 1.00 20.24 102 SER B CA 1
ATOM 2764 C C . SER B 1 102 ? -5.873 32.804 33.110 1.00 21.96 102 SER B C 1
ATOM 2765 O O . SER B 1 102 ? -5.171 32.958 34.125 1.00 20.42 102 SER B O 1
ATOM 2768 N N . GLY B 1 103 ? -5.923 31.666 32.412 1.00 24.41 103 GLY B N 1
ATOM 2769 C CA . GLY B 1 103 ? -5.131 30.505 32.790 1.00 26.44 103 GLY B CA 1
ATOM 2770 C C . GLY B 1 103 ? -5.878 29.505 33.670 1.00 29.30 103 GLY B C 1
ATOM 2771 O O . GLY B 1 103 ? -5.292 28.968 34.607 1.00 29.83 103 GLY B O 1
ATOM 2772 N N . SER B 1 104 ? -7.157 29.255 33.389 1.00 28.45 104 SER B N 1
ATOM 2773 C CA . SER B 1 104 ? -7.923 28.294 34.173 1.00 28.29 104 SER B CA 1
ATOM 2774 C C . SER B 1 104 ? -8.980 27.600 33.333 1.00 27.09 104 SER B C 1
ATOM 2775 O O . SER B 1 104 ? -9.538 28.191 32.408 1.00 27.42 104 SER B O 1
ATOM 2778 N N . GLY B 1 105 ? -9.252 26.338 33.653 1.00 27.24 105 GLY B N 1
ATOM 2779 C CA . GLY B 1 105 ? -10.249 25.579 32.907 1.00 29.27 105 GLY B CA 1
ATOM 2780 C C . GLY B 1 105 ? -10.909 24.477 33.724 1.00 27.98 105 GLY B C 1
ATOM 2781 O O . GLY B 1 105 ? -10.255 23.819 34.539 1.00 28.48 105 GLY B O 1
ATOM 2782 N N . SER B 1 106 ? -12.207 24.273 33.496 1.00 27.40 106 SER B N 1
ATOM 2783 C CA . SER B 1 106 ? -12.960 23.252 34.211 1.00 27.53 106 SER B CA 1
ATOM 2784 C C . SER B 1 106 ? -12.433 21.884 33.830 1.00 27.93 106 SER B C 1
ATOM 2785 O O . SER B 1 106 ? -11.877 21.700 32.743 1.00 28.53 106 SER B O 1
ATOM 2788 N N . TYR B 1 107 ? -12.621 20.917 34.722 1.00 26.89 107 TYR B N 1
ATOM 2789 C CA . TYR B 1 107 ? -12.158 19.569 34.467 1.00 23.60 107 TYR B CA 1
ATOM 2790 C C . TYR B 1 107 ? -12.969 18.893 33.381 1.00 23.34 107 TYR B C 1
ATOM 2791 O O . TYR B 1 107 ? -12.420 18.121 32.600 1.00 22.94 107 TYR B O 1
ATOM 2800 N N . SER B 1 108 ? -14.265 19.189 33.317 1.00 25.47 108 SER B N 1
ATOM 2801 C CA . SER B 1 108 ? -15.120 18.594 32.298 1.00 25.42 108 SER B CA 1
ATOM 2802 C C . SER B 1 108 ? -14.635 19.013 30.918 1.00 23.36 108 SER B C 1
ATOM 2803 O O . SER B 1 108 ? -14.420 18.175 30.038 1.00 21.70 108 SER B O 1
ATOM 2806 N N . GLY B 1 109 ? -14.472 20.321 30.735 1.00 23.56 109 GLY B N 1
ATOM 2807 C CA . GLY B 1 109 ? -14.005 20.854 29.461 1.00 24.85 109 GLY B CA 1
ATOM 2808 C C . GLY B 1 109 ? -12.626 20.331 29.085 1.00 23.40 109 GLY B C 1
ATOM 2809 O O . GLY B 1 109 ? -12.297 20.243 27.907 1.00 23.47 109 GLY B O 1
ATOM 2810 N N . ILE B 1 110 ? -11.817 20.010 30.091 1.00 23.76 110 ILE B N 1
ATOM 2811 C CA . ILE B 1 110 ? -10.495 19.478 29.858 1.00 23.54 110 ILE B CA 1
ATOM 2812 C C . ILE B 1 110 ? -10.661 18.028 29.404 1.00 22.68 110 ILE B C 1
ATOM 2813 O O . ILE B 1 110 ? -9.953 17.560 28.523 1.00 20.69 110 ILE B O 1
ATOM 2818 N N . ILE B 1 111 ? -11.616 17.326 29.993 1.00 21.04 111 ILE B N 1
ATOM 2819 C CA . ILE B 1 111 ? -11.856 15.949 29.611 1.00 23.45 111 ILE B CA 1
ATOM 2820 C C . ILE B 1 111 ? -12.481 15.894 28.215 1.00 25.21 111 ILE B C 1
ATOM 2821 O O . ILE B 1 111 ? -12.143 15.018 27.416 1.00 29.34 111 ILE B O 1
ATOM 2826 N N . SER B 1 112 ? -13.393 16.832 27.939 1.00 23.02 112 SER B N 1
ATOM 2827 C CA . SER B 1 112 ? -14.076 16.920 26.646 1.00 21.15 112 SER B CA 1
ATOM 2828 C C . SER B 1 112 ? -13.054 17.236 25.577 1.00 21.52 112 SER B C 1
ATOM 2829 O O . SER B 1 112 ? -13.150 16.753 24.454 1.00 22.91 112 SER B O 1
ATOM 2832 N N . GLY B 1 113 ? -12.088 18.077 25.928 1.00 20.12 113 GLY B N 1
ATOM 2833 C CA . GLY B 1 113 ? -11.043 18.450 24.992 1.00 21.14 113 GLY B CA 1
ATOM 2834 C C . GLY B 1 113 ? -10.143 17.274 24.665 1.00 21.70 113 GLY B C 1
ATOM 2835 O O . GLY B 1 113 ? -9.638 17.168 23.544 1.00 23.11 113 GLY B O 1
ATOM 2836 N N . MET B 1 114 ? -9.932 16.401 25.649 1.00 20.77 114 MET B N 1
ATOM 2837 C CA . MET B 1 114 ? -9.103 15.231 25.444 1.00 19.29 114 MET B CA 1
ATOM 2838 C C . MET B 1 114 ? -9.812 14.258 24.510 1.00 20.94 114 MET B C 1
ATOM 2839 O O . MET B 1 114 ? -9.195 13.693 23.603 1.00 19.48 114 MET B O 1
ATOM 2844 N N . ASP B 1 115 ? -11.108 14.057 24.714 1.00 21.20 115 ASP B N 1
ATOM 2845 C CA . ASP B 1 115 ? -11.837 13.153 23.841 1.00 22.85 115 ASP B CA 1
ATOM 2846 C C . ASP B 1 115 ? -11.911 13.775 22.465 1.00 21.48 115 ASP B C 1
ATOM 2847 O O . ASP B 1 115 ? -11.791 13.078 21.453 1.00 20.73 115 ASP B O 1
ATOM 2852 N N . PHE B 1 116 ? -12.097 15.090 22.431 1.00 21.03 116 PHE B N 1
ATOM 2853 C CA . PHE B 1 116 ? -12.175 15.789 21.164 1.00 20.85 116 PHE B CA 1
ATOM 2854 C C . PHE B 1 116 ? -10.941 15.571 20.294 1.00 24.01 116 PHE B C 1
ATOM 2855 O O . PHE B 1 116 ? -11.051 15.293 19.102 1.00 24.84 116 PHE B O 1
ATOM 2863 N N . ALA B 1 117 ? -9.761 15.725 20.881 1.00 24.20 117 ALA B N 1
ATOM 2864 C CA . ALA B 1 117 ? -8.539 15.550 20.109 1.00 24.90 117 ALA B CA 1
ATOM 2865 C C . ALA B 1 117 ? -8.432 14.119 19.577 1.00 27.15 117 ALA B C 1
ATOM 2866 O O . ALA B 1 117 ? -7.997 13.889 18.443 1.00 28.21 117 ALA B O 1
ATOM 2868 N N . VAL B 1 118 ? -8.823 13.162 20.412 1.00 26.44 118 VAL B N 1
ATOM 2869 C CA . VAL B 1 118 ? -8.775 11.763 20.027 1.00 25.03 118 VAL B CA 1
ATOM 2870 C C . VAL B 1 118 ? -9.660 11.494 18.816 1.00 25.48 118 VAL B C 1
ATOM 2871 O O . VAL B 1 118 ? -9.220 10.853 17.862 1.00 25.23 118 VAL B O 1
ATOM 2875 N N . GLN B 1 119 ? -10.903 11.976 18.847 1.00 23.96 119 GLN B N 1
ATOM 2876 C CA . GLN B 1 119 ? -11.824 11.769 17.725 1.00 22.20 119 GLN B CA 1
ATOM 2877 C C . GLN B 1 119 ? -11.424 12.589 16.512 1.00 23.82 119 GLN B C 1
ATOM 2878 O O . GLN B 1 119 ? -11.536 12.115 15.391 1.00 23.93 119 GLN B O 1
ATOM 2884 N N . ASP B 1 120 ? -10.950 13.811 16.756 1.00 24.92 120 ASP B N 1
ATOM 2885 C CA . ASP B 1 120 ? -10.544 14.729 15.709 1.00 25.80 120 ASP B CA 1
ATOM 2886 C C . ASP B 1 120 ? -9.347 14.265 14.882 1.00 27.36 120 ASP B C 1
ATOM 2887 O O . ASP B 1 120 ? -9.300 14.472 13.661 1.00 27.23 120 ASP B O 1
ATOM 2892 N N . SER B 1 121 ? -8.363 13.669 15.542 1.00 28.89 121 SER B N 1
ATOM 2893 C CA . SER B 1 121 ? -7.182 13.180 14.845 1.00 29.26 121 SER B CA 1
ATOM 2894 C C . SER B 1 121 ? -7.527 12.079 13.836 1.00 28.08 121 SER B C 1
ATOM 2895 O O . SER B 1 121 ? -6.749 11.808 12.916 1.00 30.71 121 SER B O 1
ATOM 2898 N N . LYS B 1 122 ? -8.683 11.440 14.012 1.00 27.48 122 LYS B N 1
ATOM 2899 C CA . LYS B 1 122 ? -9.123 10.400 13.076 1.00 25.78 122 LYS B CA 1
ATOM 2900 C C . LYS B 1 122 ? -9.742 11.058 11.827 1.00 25.41 122 LYS B C 1
ATOM 2901 O O . LYS B 1 122 ? -10.172 10.375 10.896 1.00 27.38 122 LYS B O 1
ATOM 2907 N N . SER B 1 123 ? -9.756 12.396 11.836 1.00 22.62 123 SER B N 1
ATOM 2908 C CA . SER B 1 123 ? -10.258 13.235 10.735 1.00 23.93 123 SER B CA 1
ATOM 2909 C C . SER B 1 123 ? -9.075 13.776 9.951 1.00 23.80 123 SER B C 1
ATOM 2910 O O . SER B 1 123 ? -9.239 14.267 8.834 1.00 21.51 123 SER B O 1
ATOM 2913 N N . ARG B 1 124 ? -7.893 13.722 10.562 1.00 25.12 124 ARG B N 1
ATOM 2914 C CA . ARG B 1 124 ? -6.692 14.266 9.950 1.00 25.54 124 ARG B CA 1
ATOM 2915 C C . ARG B 1 124 ? -5.726 13.272 9.339 1.00 23.60 124 ARG B C 1
ATOM 2916 O O . ARG B 1 124 ? -5.719 12.086 9.677 1.00 25.90 124 ARG B O 1
ATOM 2924 N N . SER B 1 125 ? -4.891 13.778 8.440 1.00 26.52 125 SER B N 1
ATOM 2925 C CA . SER B 1 125 ? -3.888 12.959 7.795 1.00 27.32 125 SER B CA 1
ATOM 2926 C C . SER B 1 125 ? -2.695 12.935 8.733 1.00 28.13 125 SER B C 1
ATOM 2927 O O . SER B 1 125 ? -1.878 13.861 8.750 1.00 27.76 125 SER B O 1
ATOM 2930 N N . CYS B 1 126 ? -2.613 11.874 9.530 1.00 26.16 126 CYS B N 1
ATOM 2931 C CA . CYS B 1 126 ? -1.531 11.677 10.498 1.00 27.09 126 CYS B CA 1
ATOM 2932 C C . CYS B 1 126 ? -1.095 10.226 10.323 1.00 27.05 126 CYS B C 1
ATOM 2933 O O . CYS B 1 126 ? -1.111 9.459 11.285 1.00 24.36 126 CYS B O 1
ATOM 2936 N N . PRO B 1 127 ? -0.668 9.842 9.100 1.00 28.51 127 PRO B N 1
ATOM 2937 C CA . PRO B 1 127 ? -0.254 8.459 8.862 1.00 27.35 127 PRO B CA 1
ATOM 2938 C C . PRO B 1 127 ? 0.914 7.918 9.673 1.00 26.71 127 PRO B C 1
ATOM 2939 O O . PRO B 1 127 ? 1.016 6.706 9.856 1.00 28.55 127 PRO B O 1
ATOM 2943 N N . LYS B 1 128 ? 1.778 8.793 10.180 1.00 23.22 128 LYS B N 1
ATOM 2944 C CA . LYS B 1 128 ? 2.917 8.317 10.958 1.00 22.07 128 LYS B CA 1
ATOM 2945 C C . LYS B 1 128 ? 2.815 8.459 12.475 1.00 20.22 128 LYS B C 1
ATOM 2946 O O . LYS B 1 128 ? 3.802 8.234 13.183 1.00 16.15 128 LYS B O 1
ATOM 2952 N N . GLY B 1 129 ? 1.637 8.825 12.979 1.00 21.50 129 GLY B N 1
ATOM 2953 C CA . GLY B 1 129 ? 1.475 8.954 14.416 1.00 18.59 129 GLY B CA 1
ATOM 2954 C C . GLY B 1 129 ? 0.754 10.193 14.905 1.00 18.37 129 GLY B C 1
ATOM 2955 O O . GLY B 1 129 ? 0.731 11.232 14.253 1.00 18.13 129 GLY B O 1
ATOM 2956 N N . VAL B 1 130 ? 0.148 10.065 16.079 1.00 18.70 130 VAL B N 1
ATOM 2957 C CA . VAL B 1 130 ? -0.589 11.159 16.711 1.00 16.92 130 VAL B CA 1
ATOM 2958 C C . VAL B 1 130 ? -0.020 11.371 18.107 1.00 17.56 130 VAL B C 1
ATOM 2959 O O . VAL B 1 130 ? 0.098 10.431 18.880 1.00 16.91 130 VAL B O 1
ATOM 2963 N N . VAL B 1 131 ? 0.355 12.610 18.414 1.00 18.79 131 VAL B N 1
ATOM 2964 C CA . VAL B 1 131 ? 0.900 12.926 19.730 1.00 22.01 131 VAL B CA 1
ATOM 2965 C C . VAL B 1 131 ? 0.085 14.043 20.347 1.00 20.68 131 VAL B C 1
ATOM 2966 O O . VAL B 1 131 ? -0.584 14.782 19.634 1.00 23.49 131 VAL B O 1
ATOM 2970 N N . ALA B 1 132 ? 0.155 14.172 21.667 1.00 22.75 132 ALA B N 1
ATOM 2971 C CA . ALA B 1 132 ? -0.610 15.193 22.360 1.00 21.17 132 ALA B CA 1
ATOM 2972 C C . ALA B 1 132 ? 0.140 15.743 23.587 1.00 22.18 132 ALA B C 1
ATOM 2973 O O . ALA B 1 132 ? 0.683 14.992 24.393 1.00 20.57 132 ALA B O 1
ATOM 2975 N N . ASN B 1 133 ? 0.114 17.066 23.730 1.00 23.01 133 ASN B N 1
ATOM 2976 C CA . ASN B 1 133 ? 0.805 17.793 24.788 1.00 22.30 133 ASN B CA 1
ATOM 2977 C C . ASN B 1 133 ? -0.147 18.396 25.823 1.00 24.76 133 ASN B C 1
ATOM 2978 O O . ASN B 1 133 ? -1.015 19.191 25.472 1.00 29.11 133 ASN B O 1
ATOM 2983 N N . MET B 1 134 ? 0.024 18.027 27.097 1.00 25.02 134 MET B N 1
ATOM 2984 C CA . MET B 1 134 ? -0.808 18.566 28.184 1.00 23.74 134 MET B CA 1
ATOM 2985 C C . MET B 1 134 ? 0.043 19.242 29.282 1.00 23.41 134 MET B C 1
ATOM 2986 O O . MET B 1 134 ? 0.297 18.670 30.340 1.00 26.16 134 MET B O 1
ATOM 2991 N N . SER B 1 135 ? 0.473 20.468 29.003 1.00 22.98 135 SER B N 1
ATOM 2992 C CA . SER B 1 135 ? 1.277 21.242 29.929 1.00 22.36 135 SER B CA 1
ATOM 2993 C C . SER B 1 135 ? 0.411 22.019 30.902 1.00 22.76 135 SER B C 1
ATOM 2994 O O . SER B 1 135 ? 0.486 23.247 30.995 1.00 25.32 135 SER B O 1
ATOM 2997 N N . LEU B 1 136 ? -0.412 21.290 31.636 1.00 24.75 136 LEU B N 1
ATOM 2998 C CA . LEU B 1 136 ? -1.301 21.905 32.601 1.00 25.04 136 LEU B CA 1
ATOM 2999 C C . LEU B 1 136 ? -1.394 20.955 33.778 1.00 23.67 136 LEU B C 1
ATOM 3000 O O . LEU B 1 136 ? -1.022 19.787 33.671 1.00 25.35 136 LEU B O 1
ATOM 3005 N N . GLY B 1 137 ? -1.876 21.460 34.904 1.00 24.89 137 GLY B N 1
ATOM 3006 C CA . GLY B 1 137 ? -2.002 20.630 36.079 1.00 22.94 137 GLY B CA 1
ATOM 3007 C C . GLY B 1 137 ? -2.928 21.226 37.121 1.00 23.68 137 GLY B C 1
ATOM 3008 O O . GLY B 1 137 ? -3.279 22.407 37.085 1.00 26.83 137 GLY B O 1
ATOM 3009 N N . GLY B 1 138 ? -3.329 20.371 38.052 1.00 23.32 138 GLY B N 1
ATOM 3010 C CA . GLY B 1 138 ? -4.200 20.759 39.139 1.00 21.22 138 GLY B CA 1
ATOM 3011 C C . GLY B 1 138 ? -4.036 19.658 40.168 1.00 24.61 138 GLY B C 1
ATOM 3012 O O . GLY B 1 138 ? -3.145 18.806 40.035 1.00 21.51 138 GLY B O 1
ATOM 3013 N N . GLY B 1 139 ? -4.878 19.685 41.196 1.00 21.44 139 GLY B N 1
ATOM 3014 C CA . GLY B 1 139 ? -4.825 18.670 42.222 1.00 22.29 139 GLY B CA 1
ATOM 3015 C C . GLY B 1 139 ? -5.405 17.414 41.623 1.00 24.39 139 GLY B C 1
ATOM 3016 O O . GLY B 1 139 ? -6.133 17.477 40.624 1.00 26.17 139 GLY B O 1
ATOM 3017 N N . LYS B 1 140 ? -5.089 16.277 42.234 1.00 26.42 140 LYS B N 1
ATOM 3018 C CA . LYS B 1 140 ? -5.557 14.989 41.755 1.00 27.72 140 LYS B CA 1
ATOM 3019 C C . LYS B 1 140 ? -7.053 14.911 41.545 1.00 28.42 140 LYS B C 1
ATOM 3020 O O . LYS B 1 140 ? -7.847 15.308 42.402 1.00 31.93 140 LYS B O 1
ATOM 3026 N N . ALA B 1 141 ? -7.408 14.379 40.382 1.00 27.81 141 ALA B N 1
ATOM 3027 C CA . ALA B 1 141 ? -8.789 14.182 39.960 1.00 25.61 141 ALA B CA 1
ATOM 3028 C C . ALA B 1 141 ? -8.740 12.935 39.073 1.00 23.43 141 ALA B C 1
ATOM 3029 O O . ALA B 1 141 ? -8.225 12.979 37.962 1.00 22.65 141 ALA B O 1
ATOM 3031 N N . GLN B 1 142 ? -9.266 11.827 39.584 1.00 20.79 142 GLN B N 1
ATOM 3032 C CA . GLN B 1 142 ? -9.257 10.565 38.865 1.00 22.40 142 GLN B CA 1
ATOM 3033 C C . GLN B 1 142 ? -9.907 10.662 37.490 1.00 24.03 142 GLN B C 1
ATOM 3034 O O . GLN B 1 142 ? -9.460 10.018 36.540 1.00 25.98 142 GLN B O 1
ATOM 3040 N N . SER B 1 143 ? -10.965 11.465 37.408 1.00 23.97 143 SER B N 1
ATOM 3041 C CA . SER B 1 143 ? -11.723 11.682 36.183 1.00 24.63 143 SER B CA 1
ATOM 3042 C C . SER B 1 143 ? -10.815 12.195 35.082 1.00 23.87 143 SER B C 1
ATOM 3043 O O . SER B 1 143 ? -10.998 11.876 33.907 1.00 25.49 143 SER B O 1
ATOM 3046 N N . VAL B 1 144 ? -9.850 13.013 35.480 1.00 22.49 144 VAL B N 1
ATOM 3047 C CA . VAL B 1 144 ? -8.895 13.581 34.550 1.00 21.72 144 VAL B CA 1
ATOM 3048 C C . VAL B 1 144 ? -7.841 12.550 34.159 1.00 21.94 144 VAL B C 1
ATOM 3049 O O . VAL B 1 144 ? -7.405 12.520 33.010 1.00 24.49 144 VAL B O 1
ATOM 3053 N N . ASN B 1 145 ? -7.448 11.699 35.103 1.00 23.08 145 ASN B N 1
ATOM 3054 C CA . ASN B 1 145 ? -6.482 10.664 34.808 1.00 19.51 145 ASN B CA 1
ATOM 3055 C C . ASN B 1 145 ? -7.106 9.655 33.859 1.00 20.46 145 ASN B C 1
ATOM 3056 O O . ASN B 1 145 ? -6.456 9.159 32.933 1.00 25.21 145 ASN B O 1
ATOM 3061 N N . ASP B 1 146 ? -8.377 9.356 34.092 1.00 23.42 146 ASP B N 1
ATOM 3062 C CA . ASP B 1 146 ? -9.100 8.404 33.249 1.00 20.79 146 ASP B CA 1
ATOM 3063 C C . ASP B 1 146 ? -9.209 8.964 31.826 1.00 18.44 146 ASP B C 1
ATOM 3064 O O . ASP B 1 146 ? -9.111 8.221 30.847 1.00 18.89 146 ASP B O 1
ATOM 3069 N N . GLY B 1 147 ? -9.406 10.272 31.721 1.00 19.95 147 GLY B N 1
ATOM 3070 C CA . GLY B 1 147 ? -9.503 10.884 30.414 1.00 18.61 147 GLY B CA 1
ATOM 3071 C C . GLY B 1 147 ? -8.211 10.723 29.638 1.00 18.75 147 GLY B C 1
ATOM 3072 O O . GLY B 1 147 ? -8.218 10.337 28.466 1.00 21.46 147 GLY B O 1
ATOM 3073 N N . ALA B 1 148 ? -7.091 11.004 30.296 1.00 19.88 148 ALA B N 1
ATOM 3074 C CA . ALA B 1 148 ? -5.779 10.897 29.659 1.00 19.05 148 ALA B CA 1
ATOM 3075 C C . ALA B 1 148 ? -5.400 9.444 29.385 1.00 18.03 148 ALA B C 1
ATOM 3076 O O . ALA B 1 148 ? -4.754 9.144 28.381 1.00 16.24 148 ALA B O 1
ATOM 3078 N N . ALA B 1 149 ? -5.792 8.547 30.280 1.00 16.69 149 ALA B N 1
ATOM 3079 C CA . ALA B 1 149 ? -5.500 7.148 30.074 1.00 14.41 149 ALA B CA 1
ATOM 3080 C C . ALA B 1 149 ? -6.176 6.710 28.774 1.00 18.31 149 ALA B C 1
ATOM 3081 O O . ALA B 1 149 ? -5.603 5.949 27.982 1.00 19.69 149 ALA B O 1
ATOM 3083 N N . ALA B 1 150 ? -7.381 7.229 28.542 1.00 17.94 150 ALA B N 1
ATOM 3084 C CA . ALA B 1 150 ? -8.146 6.893 27.342 1.00 16.65 150 ALA B CA 1
ATOM 3085 C C . ALA B 1 150 ? -7.488 7.335 26.043 1.00 19.42 150 ALA B C 1
ATOM 3086 O O . ALA B 1 150 ? -7.601 6.644 25.036 1.00 19.18 150 ALA B O 1
ATOM 3088 N N . MET B 1 151 ? -6.826 8.492 26.052 1.00 17.19 151 MET B N 1
ATOM 3089 C CA . MET B 1 151 ? -6.143 8.963 24.844 1.00 21.55 151 MET B CA 1
ATOM 3090 C C . MET B 1 151 ? -5.067 7.934 24.499 1.00 21.49 151 MET B C 1
ATOM 3091 O O . MET B 1 151 ? -5.022 7.413 23.387 1.00 23.14 151 MET B O 1
ATOM 3096 N N . ILE B 1 152 ? -4.193 7.678 25.467 1.00 21.67 152 ILE B N 1
ATOM 3097 C CA . ILE B 1 152 ? -3.131 6.705 25.320 1.00 20.08 152 ILE B CA 1
ATOM 3098 C C . ILE B 1 152 ? -3.778 5.432 24.772 1.00 21.83 152 ILE B C 1
ATOM 3099 O O . ILE B 1 152 ? -3.316 4.854 23.779 1.00 23.56 152 ILE B O 1
ATOM 3104 N N . ARG B 1 153 ? -4.854 5.018 25.432 1.00 24.96 153 ARG B N 1
ATOM 3105 C CA . ARG B 1 153 ? -5.627 3.841 25.061 1.00 26.71 153 ARG B CA 1
ATOM 3106 C C . ARG B 1 153 ? -6.026 3.916 23.580 1.00 28.32 153 ARG B C 1
ATOM 3107 O O . ARG B 1 153 ? -6.123 2.892 22.901 1.00 29.00 153 ARG B O 1
ATOM 3115 N N . ALA B 1 154 ? -6.254 5.126 23.077 1.00 26.41 154 ALA B N 1
ATOM 3116 C CA . ALA B 1 154 ? -6.638 5.298 21.681 1.00 25.85 154 ALA B CA 1
ATOM 3117 C C . ALA B 1 154 ? -5.441 5.368 20.727 1.00 25.96 154 ALA B C 1
ATOM 3118 O O . ALA B 1 154 ? -5.609 5.601 19.522 1.00 26.83 154 ALA B O 1
ATOM 3120 N N . GLY B 1 155 ? -4.237 5.168 21.249 1.00 25.40 155 GLY B N 1
ATOM 3121 C CA . GLY B 1 155 ? -3.064 5.203 20.390 1.00 24.50 155 GLY B CA 1
ATOM 3122 C C . GLY B 1 155 ? -2.395 6.561 20.262 1.00 23.12 155 GLY B C 1
ATOM 3123 O O . GLY B 1 155 ? -1.468 6.744 19.467 1.00 21.74 155 GLY B O 1
ATOM 3124 N N . VAL B 1 156 ? -2.875 7.523 21.043 1.00 23.57 156 VAL B N 1
ATOM 3125 C CA . VAL B 1 156 ? -2.299 8.858 21.021 1.00 22.89 156 VAL B CA 1
ATOM 3126 C C . VAL B 1 156 ? -1.218 8.956 22.084 1.00 23.86 156 VAL B C 1
ATOM 3127 O O . VAL B 1 156 ? -1.439 8.651 23.262 1.00 22.46 156 VAL B O 1
ATOM 3131 N N . PHE B 1 157 ? -0.032 9.367 21.663 1.00 22.46 157 PHE B N 1
ATOM 3132 C CA . PHE B 1 157 ? 1.059 9.500 22.607 1.00 21.04 157 PHE B CA 1
ATOM 3133 C C . PHE B 1 157 ? 0.881 10.797 23.394 1.00 20.32 157 PHE B C 1
ATOM 3134 O O . PHE B 1 157 ? 1.253 11.874 22.931 1.00 20.12 157 PHE B O 1
ATOM 3142 N N . LEU B 1 158 ? 0.279 10.679 24.575 1.00 17.33 158 LEU B N 1
ATOM 3143 C CA . LEU B 1 158 ? 0.061 11.829 25.448 1.00 18.00 158 LEU B CA 1
ATOM 3144 C C . LEU B 1 158 ? 1.208 11.980 26.459 1.00 21.52 158 LEU B C 1
ATOM 3145 O O . LEU B 1 158 ? 1.600 11.038 27.146 1.00 22.12 158 LEU B O 1
ATOM 3150 N N . ALA B 1 159 ? 1.762 13.182 26.508 1.00 23.42 159 ALA B N 1
ATOM 3151 C CA . ALA B 1 159 ? 2.855 13.502 27.420 1.00 22.61 159 ALA B CA 1
ATOM 3152 C C . ALA B 1 159 ? 2.352 14.695 28.205 1.00 22.54 159 ALA B C 1
ATOM 3153 O O . ALA B 1 159 ? 2.026 15.725 27.624 1.00 25.68 159 ALA B O 1
ATOM 3155 N N . VAL B 1 160 ? 2.290 14.552 29.522 1.00 22.05 160 VAL B N 1
ATOM 3156 C CA . VAL B 1 160 ? 1.797 15.627 30.365 1.00 20.31 160 VAL B CA 1
ATOM 3157 C C . VAL B 1 160 ? 2.900 16.228 31.219 1.00 21.56 160 VAL B C 1
ATOM 3158 O O . VAL B 1 160 ? 3.937 15.601 31.416 1.00 19.98 160 VAL B O 1
ATOM 3162 N N . ALA B 1 161 ? 2.662 17.435 31.734 1.00 21.94 161 ALA B N 1
ATOM 3163 C CA . ALA B 1 161 ? 3.636 18.106 32.587 1.00 20.40 161 ALA B CA 1
ATOM 3164 C C . ALA B 1 161 ? 3.635 17.482 33.998 1.00 20.45 161 ALA B C 1
ATOM 3165 O O . ALA B 1 161 ? 2.586 17.047 34.489 1.00 18.56 161 ALA B O 1
ATOM 3167 N N . ALA B 1 162 ? 4.809 17.425 34.635 1.00 18.19 162 ALA B N 1
ATOM 3168 C CA . ALA B 1 162 ? 4.911 16.863 35.987 1.00 18.41 162 ALA B CA 1
ATOM 3169 C C . ALA B 1 162 ? 4.297 17.807 37.018 1.00 18.36 162 ALA B C 1
ATOM 3170 O O . ALA B 1 162 ? 3.613 17.377 37.956 1.00 18.83 162 ALA B O 1
ATOM 3172 N N . GLY B 1 163 ? 4.531 19.101 36.822 1.00 19.24 163 GLY B N 1
ATOM 3173 C CA . GLY B 1 163 ? 4.032 20.098 37.751 1.00 18.67 163 GLY B CA 1
ATOM 3174 C C . GLY B 1 163 ? 5.216 20.922 38.236 1.00 20.38 163 GLY B C 1
ATOM 3175 O O . GLY B 1 163 ? 6.360 20.441 38.260 1.00 19.79 163 GLY B O 1
ATOM 3176 N N . ASN B 1 164 ? 4.950 22.173 38.599 1.00 23.53 164 ASN B N 1
ATOM 3177 C CA . ASN B 1 164 ? 6.002 23.072 39.063 1.00 23.68 164 ASN B CA 1
ATOM 3178 C C . ASN B 1 164 ? 5.875 23.302 40.569 1.00 23.52 164 ASN B C 1
ATOM 3179 O O . ASN B 1 164 ? 6.008 24.427 41.033 1.00 20.26 164 ASN B O 1
ATOM 3184 N N . ASP B 1 165 ? 5.638 22.240 41.332 1.00 22.77 165 ASP B N 1
ATOM 3185 C CA . ASP B 1 165 ? 5.470 22.396 42.776 1.00 23.81 165 ASP B CA 1
ATOM 3186 C C . ASP B 1 165 ? 6.635 21.893 43.627 1.00 23.05 165 ASP B C 1
ATOM 3187 O O . ASP B 1 165 ? 6.580 21.941 44.862 1.00 20.26 165 ASP B O 1
ATOM 3192 N N . ASN B 1 166 ? 7.695 21.424 42.973 1.00 24.55 166 ASN B N 1
ATOM 3193 C CA . ASN B 1 166 ? 8.843 20.866 43.686 1.00 24.40 166 ASN B CA 1
ATOM 3194 C C . ASN B 1 166 ? 8.330 19.820 44.676 1.00 25.83 166 ASN B C 1
ATOM 3195 O O . ASN B 1 166 ? 8.771 19.746 45.824 1.00 26.59 166 ASN B O 1
ATOM 3200 N N . ALA B 1 167 ? 7.395 19.006 44.206 1.00 26.17 167 ALA B N 1
ATOM 3201 C CA . ALA B 1 167 ? 6.809 17.976 45.039 1.00 26.24 167 ALA B CA 1
ATOM 3202 C C . ALA B 1 167 ? 6.707 16.693 44.233 1.00 27.12 167 ALA B C 1
ATOM 3203 O O . ALA B 1 167 ? 7.183 16.634 43.094 1.00 26.31 167 ALA B O 1
ATOM 3205 N N . ASN B 1 168 ? 6.089 15.674 44.829 1.00 26.31 168 ASN B N 1
ATOM 3206 C CA . ASN B 1 168 ? 5.889 14.381 44.179 1.00 25.84 168 ASN B CA 1
ATOM 3207 C C . ASN B 1 168 ? 4.649 14.445 43.280 1.00 26.37 168 ASN B C 1
ATOM 3208 O O . ASN B 1 168 ? 3.554 14.779 43.746 1.00 25.39 168 ASN B O 1
ATOM 3213 N N . ALA B 1 169 ? 4.827 14.116 41.997 1.00 25.94 169 ALA B N 1
ATOM 3214 C CA . ALA B 1 169 ? 3.748 14.156 40.991 1.00 25.00 169 ALA B CA 1
ATOM 3215 C C . ALA B 1 169 ? 2.546 13.258 41.269 1.00 25.11 169 ALA B C 1
ATOM 3216 O O . ALA B 1 169 ? 1.517 13.392 40.616 1.00 24.49 169 ALA B O 1
ATOM 3218 N N . ALA B 1 170 ? 2.688 12.342 42.223 1.00 25.03 170 ALA B N 1
ATOM 3219 C CA . ALA B 1 170 ? 1.614 11.416 42.557 1.00 26.18 170 ALA B CA 1
ATOM 3220 C C . ALA B 1 170 ? 0.330 12.094 42.979 1.00 27.87 170 ALA B C 1
ATOM 3221 O O . ALA B 1 170 ? -0.735 11.481 42.898 1.00 30.20 170 ALA B O 1
ATOM 3223 N N . ASN B 1 171 ? 0.411 13.351 43.413 1.00 29.29 171 ASN B N 1
ATOM 3224 C CA . ASN B 1 171 ? -0.785 14.067 43.891 1.00 29.72 171 ASN B CA 1
ATOM 3225 C C . ASN B 1 171 ? -1.392 15.133 42.978 1.00 28.15 171 ASN B C 1
ATOM 3226 O O . ASN B 1 171 ? -2.143 16.003 43.433 1.00 26.05 171 ASN B O 1
ATOM 3231 N N . TYR B 1 172 ? -1.080 15.043 41.689 1.00 26.85 172 TYR B N 1
ATOM 3232 C CA . TYR B 1 172 ? -1.586 15.983 40.701 1.00 25.27 172 TYR B CA 1
ATOM 3233 C C . TYR B 1 172 ? -2.143 15.223 39.501 1.00 26.26 172 TYR B C 1
ATOM 3234 O O . TYR B 1 172 ? -1.918 14.017 39.369 1.00 25.78 172 TYR B O 1
ATOM 3243 N N . SER B 1 173 ? -2.885 15.923 38.641 1.00 25.31 173 SER B N 1
ATOM 3244 C CA . SER B 1 173 ? -3.453 15.324 37.429 1.00 23.41 173 SER B CA 1
ATOM 3245 C C . SER B 1 173 ? -3.368 16.308 36.272 1.00 23.44 173 SER B C 1
ATOM 3246 O O . SER B 1 173 ? -3.564 17.511 36.456 1.00 24.17 173 SER B O 1
ATOM 3249 N N . PRO B 1 174 ? -3.086 15.811 35.050 1.00 22.56 174 PRO B N 1
ATOM 3250 C CA . PRO B 1 174 ? -2.857 14.410 34.653 1.00 21.10 174 PRO B CA 1
ATOM 3251 C C . PRO B 1 174 ? -1.486 13.821 34.971 1.00 21.17 174 PRO B C 1
ATOM 3252 O O . PRO B 1 174 ? -1.174 12.732 34.506 1.00 21.74 174 PRO B O 1
ATOM 3256 N N . ALA B 1 175 ? -0.678 14.522 35.761 1.00 19.24 175 ALA B N 1
ATOM 3257 C CA . ALA B 1 175 ? 0.659 14.021 36.098 1.00 18.21 175 ALA B CA 1
ATOM 3258 C C . ALA B 1 175 ? 0.715 12.638 36.740 1.00 20.46 175 ALA B C 1
ATOM 3259 O O . ALA B 1 175 ? 1.609 11.861 36.419 1.00 15.45 175 ALA B O 1
ATOM 3261 N N . SER B 1 176 ? -0.221 12.326 37.634 1.00 19.62 176 SER B N 1
ATOM 3262 C CA . SER B 1 176 ? -0.187 11.035 38.298 1.00 19.74 176 SER B CA 1
ATOM 3263 C C . SER B 1 176 ? -0.629 9.797 37.505 1.00 20.07 176 SER B C 1
ATOM 3264 O O . SER B 1 176 ? -0.419 8.664 37.945 1.00 21.88 176 SER B O 1
ATOM 3267 N N . GLU B 1 177 ? -1.231 9.993 36.339 1.00 19.14 177 GLU B N 1
ATOM 3268 C CA . GLU B 1 177 ? -1.707 8.862 35.533 1.00 17.36 177 GLU B CA 1
ATOM 3269 C C . GLU B 1 177 ? -0.562 7.983 35.047 1.00 14.75 177 GLU B C 1
ATOM 3270 O O . GLU B 1 177 ? 0.267 8.408 34.250 1.00 16.06 177 GLU B O 1
ATOM 3276 N N . PRO B 1 178 ? -0.507 6.735 35.541 1.00 14.16 178 PRO B N 1
ATOM 3277 C CA . PRO B 1 178 ? 0.487 5.691 35.241 1.00 13.68 178 PRO B CA 1
ATOM 3278 C C . PRO B 1 178 ? 0.772 5.547 33.747 1.00 15.77 178 PRO B C 1
ATOM 3279 O O . PRO B 1 178 ? 1.917 5.476 33.306 1.00 18.01 178 PRO B O 1
ATOM 3283 N N . THR B 1 179 ? -0.330 5.501 33.002 1.00 13.56 179 THR B N 1
ATOM 3284 C CA . THR B 1 179 ? -0.380 5.306 31.554 1.00 13.84 179 THR B CA 1
ATOM 3285 C C . THR B 1 179 ? 0.151 6.384 30.592 1.00 15.33 179 THR B C 1
ATOM 3286 O O . THR B 1 179 ? 0.392 6.096 29.422 1.00 17.56 179 THR B O 1
ATOM 3290 N N . VAL B 1 180 ? 0.343 7.612 31.075 1.00 16.65 180 VAL B N 1
ATOM 3291 C CA . VAL B 1 180 ? 0.852 8.685 30.215 1.00 17.60 180 VAL B CA 1
ATOM 3292 C C . VAL B 1 180 ? 2.355 8.930 30.403 1.00 18.80 180 VAL B C 1
ATOM 3293 O O . VAL B 1 180 ? 2.981 8.321 31.266 1.00 25.33 180 VAL B O 1
ATOM 3297 N N . CYS B 1 181 ? 2.935 9.809 29.593 1.00 18.56 181 CYS B N 1
ATOM 3298 C CA . CYS B 1 181 ? 4.363 10.098 29.708 1.00 19.87 181 CYS B CA 1
ATOM 3299 C C . CYS B 1 181 ? 4.474 11.446 30.436 1.00 21.18 181 CYS B C 1
ATOM 3300 O O . CYS B 1 181 ? 4.274 12.495 29.837 1.00 20.93 181 CYS B O 1
ATOM 3303 N N . THR B 1 182 ? 4.760 11.399 31.739 1.00 23.50 182 THR B N 1
ATOM 3304 C CA . THR B 1 182 ? 4.876 12.608 32.558 1.00 22.69 182 THR B CA 1
ATOM 3305 C C . THR B 1 182 ? 6.295 13.160 32.488 1.00 21.27 182 THR B C 1
ATOM 3306 O O . THR B 1 182 ? 7.252 12.442 32.765 1.00 21.96 182 THR B O 1
ATOM 3310 N N . VAL B 1 183 ? 6.411 14.445 32.145 1.00 23.32 183 VAL B N 1
ATOM 3311 C CA . VAL B 1 183 ? 7.705 15.115 31.977 1.00 20.04 183 VAL B CA 1
ATOM 3312 C C . VAL B 1 183 ? 8.166 16.077 33.086 1.00 21.17 183 VAL B C 1
ATOM 3313 O O . VAL B 1 183 ? 7.433 17.003 33.475 1.00 22.53 183 VAL B O 1
ATOM 3317 N N . GLY B 1 184 ? 9.392 15.864 33.577 1.00 21.54 184 GLY B N 1
ATOM 3318 C CA . GLY B 1 184 ? 9.957 16.740 34.598 1.00 20.29 184 GLY B CA 1
ATOM 3319 C C . GLY B 1 184 ? 10.848 17.748 33.885 1.00 21.27 184 GLY B C 1
ATOM 3320 O O . GLY B 1 184 ? 11.303 17.476 32.779 1.00 19.55 184 GLY B O 1
ATOM 3321 N N . ALA B 1 185 ? 11.117 18.899 34.497 1.00 21.46 185 ALA B N 1
ATOM 3322 C CA . ALA B 1 185 ? 11.955 19.910 33.848 1.00 21.88 185 ALA B CA 1
ATOM 3323 C C . ALA B 1 185 ? 13.409 19.894 34.307 1.00 21.97 185 ALA B C 1
ATOM 3324 O O . ALA B 1 185 ? 13.722 19.666 35.482 1.00 22.17 185 ALA B O 1
ATOM 3326 N N . THR B 1 186 ? 14.286 20.180 33.349 1.00 22.63 186 THR B N 1
ATOM 3327 C CA . THR B 1 186 ? 15.734 20.167 33.536 1.00 20.77 186 THR B CA 1
ATOM 3328 C C . THR B 1 186 ? 16.395 21.504 33.146 1.00 23.35 186 THR B C 1
ATOM 3329 O O . THR B 1 186 ? 15.865 22.237 32.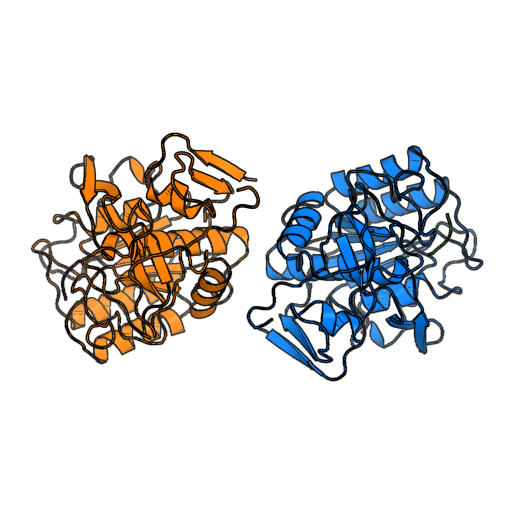317 1.00 23.62 186 THR B O 1
ATOM 3333 N N . THR B 1 187 ? 17.554 21.817 33.735 1.00 26.18 187 THR B N 1
ATOM 3334 C CA . THR B 1 187 ? 18.260 23.065 33.392 1.00 25.44 187 THR B CA 1
ATOM 3335 C C . THR B 1 187 ? 19.496 22.860 32.515 1.00 23.72 187 THR B C 1
ATOM 3336 O O . THR B 1 187 ? 19.914 21.733 32.273 1.00 23.03 187 THR B O 1
ATOM 3340 N N . SER B 1 188 ? 20.088 23.964 32.070 1.00 20.01 188 SER B N 1
ATOM 3341 C CA . SER B 1 188 ? 21.269 23.922 31.218 1.00 21.53 188 SER B CA 1
ATOM 3342 C C . SER B 1 188 ? 22.544 23.549 31.965 1.00 20.25 188 SER B C 1
ATOM 3343 O O . SER B 1 188 ? 23.619 23.512 31.373 1.00 19.93 188 SER B O 1
ATOM 3346 N N . SER B 1 189 ? 22.439 23.287 33.264 1.00 18.32 189 SER B N 1
ATOM 3347 C CA . SER B 1 189 ? 23.615 22.877 34.031 1.00 21.86 189 SER B CA 1
ATOM 3348 C C . SER B 1 189 ? 23.375 21.413 34.404 1.00 23.30 189 SER B C 1
ATOM 3349 O O . SER B 1 189 ? 24.135 20.792 35.151 1.00 24.30 189 SER B O 1
ATOM 3352 N N . ASP B 1 190 ? 22.300 20.867 33.845 1.00 20.59 190 ASP B N 1
ATOM 3353 C CA . ASP B 1 190 ? 21.900 19.477 34.065 1.00 20.77 190 ASP B CA 1
ATOM 3354 C C . ASP B 1 190 ? 21.438 19.203 35.479 1.00 19.80 190 ASP B C 1
ATOM 3355 O O . ASP B 1 190 ? 21.707 18.145 36.045 1.00 19.37 190 ASP B O 1
ATOM 3360 N N . ALA B 1 191 ? 20.720 20.175 36.028 1.00 20.79 191 ALA B N 1
ATOM 3361 C CA . ALA B 1 191 ? 20.146 20.053 37.354 1.00 22.11 191 ALA B CA 1
ATOM 3362 C C . ALA B 1 191 ? 18.636 20.040 37.154 1.00 22.81 191 ALA B C 1
ATOM 3363 O O . ALA B 1 191 ? 18.133 20.682 36.231 1.00 21.18 191 ALA B O 1
ATOM 3365 N N . ARG B 1 192 ? 17.910 19.306 37.992 1.00 24.57 192 ARG B N 1
ATOM 3366 C CA . ARG B 1 192 ? 16.447 19.300 37.879 1.00 22.94 192 ARG B CA 1
ATOM 3367 C C . ARG B 1 192 ? 16.012 20.706 38.255 1.00 22.61 192 ARG B C 1
ATOM 3368 O O . ARG B 1 192 ? 16.497 21.247 39.246 1.00 23.57 192 ARG B O 1
ATOM 3376 N N . SER B 1 193 ? 15.122 21.309 37.471 1.00 23.89 193 SER B N 1
ATOM 3377 C CA . SER B 1 193 ? 14.673 22.664 37.787 1.00 24.23 193 SER B CA 1
ATOM 3378 C C . SER B 1 193 ? 14.163 22.688 39.217 1.00 24.39 193 SER B C 1
ATOM 3379 O O . SER B 1 193 ? 13.523 21.751 39.677 1.00 20.76 193 SER B O 1
ATOM 3382 N N . SER B 1 194 ? 14.471 23.763 39.919 1.00 24.62 194 SER B N 1
ATOM 3383 C CA . SER B 1 194 ? 14.067 23.900 41.301 1.00 23.54 194 SER B CA 1
ATOM 3384 C C . SER B 1 194 ? 12.577 23.619 41.514 1.00 23.86 194 SER B C 1
ATOM 3385 O O . SER B 1 194 ? 12.177 22.954 42.477 1.00 19.11 194 SER B O 1
ATOM 3388 N N . PHE B 1 195 ? 11.774 24.117 40.584 1.00 23.28 195 PHE B N 1
ATOM 3389 C CA . PHE B 1 195 ? 10.310 24.009 40.621 1.00 23.94 195 PHE B CA 1
ATOM 3390 C C . PHE B 1 195 ? 9.700 22.712 40.089 1.00 23.72 195 PHE B C 1
ATOM 3391 O O . PHE B 1 195 ? 8.504 22.485 40.235 1.00 29.87 195 PHE B O 1
ATOM 3399 N N . SER B 1 196 ? 10.515 21.887 39.449 1.00 21.51 196 SER B N 1
ATOM 3400 C CA . SER B 1 196 ? 10.048 20.640 38.855 1.00 19.71 196 SER B CA 1
ATOM 3401 C C . SER B 1 196 ? 9.654 19.521 39.807 1.00 20.85 196 SER B C 1
ATOM 3402 O O . SER B 1 196 ? 10.402 19.185 40.726 1.00 23.99 196 SER B O 1
ATOM 3405 N N . ASN B 1 197 ? 8.479 18.939 39.571 1.00 20.64 197 ASN B N 1
ATOM 3406 C CA . ASN B 1 197 ? 7.986 17.834 40.391 1.00 19.63 197 ASN B CA 1
ATOM 3407 C C . ASN B 1 197 ? 8.821 16.599 40.067 1.00 20.09 197 ASN B C 1
ATOM 3408 O O . ASN B 1 197 ? 9.580 16.596 39.109 1.00 20.70 197 ASN B O 1
ATOM 3413 N N . TYR B 1 198 ? 8.670 15.547 40.858 1.00 20.06 198 TYR B N 1
ATOM 3414 C CA . TYR B 1 198 ? 9.446 14.322 40.677 1.00 20.82 198 TYR B CA 1
ATOM 3415 C C . TYR B 1 198 ? 8.602 13.185 41.208 1.00 21.60 198 TYR B C 1
ATOM 3416 O O . TYR B 1 198 ? 7.418 13.381 41.503 1.00 23.77 198 TYR B O 1
ATOM 3425 N N . GLY B 1 199 ? 9.207 12.000 41.324 1.00 24.11 199 GLY B N 1
ATOM 3426 C CA . GLY B 1 199 ? 8.504 10.843 41.864 1.00 21.00 199 GLY B CA 1
ATOM 3427 C C . GLY B 1 199 ? 8.462 9.648 40.944 1.00 20.49 199 GLY B C 1
ATOM 3428 O O . GLY B 1 199 ? 8.983 9.682 39.836 1.00 18.33 199 GLY B O 1
ATOM 3429 N N . ASN B 1 200 ? 7.838 8.580 41.422 1.00 22.87 200 ASN B N 1
ATOM 3430 C CA . ASN B 1 200 ? 7.690 7.344 40.650 1.00 23.93 200 ASN B CA 1
ATOM 3431 C C . ASN B 1 200 ? 6.883 7.530 39.348 1.00 22.30 200 ASN B C 1
ATOM 3432 O O . ASN B 1 200 ? 7.174 6.903 38.314 1.00 18.90 200 ASN B O 1
ATOM 3437 N N . LEU B 1 201 ? 5.873 8.396 39.394 1.00 21.73 201 LEU B N 1
ATOM 3438 C CA . LEU B 1 201 ? 5.019 8.616 38.229 1.00 20.93 201 LEU B CA 1
ATOM 3439 C C . LEU B 1 201 ? 5.602 9.517 37.149 1.00 18.77 201 LEU B C 1
ATOM 3440 O O . LEU B 1 201 ? 4.954 9.765 36.128 1.00 18.49 201 LEU B O 1
ATOM 3445 N N . VAL B 1 202 ? 6.811 10.020 37.370 1.00 15.91 202 VAL B N 1
ATOM 3446 C CA . VAL B 1 202 ? 7.451 10.838 36.354 1.00 19.64 202 VAL B CA 1
ATOM 3447 C C . VAL B 1 202 ? 8.268 9.873 35.516 1.00 20.97 202 VAL B C 1
ATOM 3448 O O . VAL B 1 202 ? 9.021 9.061 36.048 1.00 24.24 202 VAL B O 1
ATOM 3452 N N . ASP B 1 203 ? 8.119 9.976 34.201 1.00 21.67 203 ASP B N 1
ATOM 3453 C CA . ASP B 1 203 ? 8.794 9.067 33.280 1.00 22.60 203 ASP B CA 1
ATOM 3454 C C . ASP B 1 203 ? 10.025 9.561 32.556 1.00 21.31 203 ASP B C 1
ATOM 3455 O O . ASP B 1 203 ? 10.820 8.755 32.079 1.00 23.30 203 ASP B O 1
ATOM 3460 N N . ILE B 1 204 ? 10.199 10.870 32.479 1.00 20.46 204 ILE B N 1
ATOM 3461 C CA . ILE B 1 204 ? 11.318 11.398 31.723 1.00 20.85 204 ILE B CA 1
ATOM 3462 C C . ILE B 1 204 ? 11.532 12.879 32.049 1.00 21.92 204 ILE B C 1
ATOM 3463 O O . ILE B 1 204 ? 10.613 13.562 32.499 1.00 22.56 204 ILE B O 1
ATOM 3468 N N . PHE B 1 205 ? 12.753 13.356 31.825 1.00 22.02 205 PHE B N 1
ATOM 3469 C CA . PHE B 1 205 ? 13.099 14.746 32.052 1.00 20.91 205 PHE B CA 1
ATOM 3470 C C . PHE B 1 205 ? 13.581 15.378 30.746 1.00 21.69 205 PHE B C 1
ATOM 3471 O O . PHE B 1 205 ? 14.082 14.687 29.862 1.00 20.69 205 PHE B O 1
ATOM 3479 N N . ALA B 1 206 ? 13.402 16.688 30.617 1.00 20.28 206 ALA B N 1
ATOM 3480 C CA . ALA B 1 206 ? 13.828 17.389 29.417 1.00 20.43 206 ALA B CA 1
ATOM 3481 C C . ALA B 1 206 ? 14.009 18.870 29.726 1.00 19.96 206 ALA B C 1
ATOM 3482 O O . ALA B 1 206 ? 13.549 19.352 30.761 1.00 22.40 206 ALA B O 1
ATOM 3484 N N . PRO B 1 207 ? 14.692 19.603 28.830 1.00 19.51 207 PRO B N 1
ATOM 3485 C CA . PRO B 1 207 ? 14.927 21.031 29.020 1.00 19.02 207 PRO B CA 1
ATOM 3486 C C . PRO B 1 207 ? 13.685 21.780 29.422 1.00 19.06 207 PRO B C 1
ATOM 3487 O O . PRO B 1 207 ? 12.728 21.862 28.644 1.00 22.16 207 PRO B O 1
ATOM 3491 N N . GLY B 1 208 ? 13.697 22.343 30.634 1.00 20.11 208 GLY B N 1
ATOM 3492 C CA . GLY B 1 208 ? 12.532 23.079 31.114 1.00 19.42 208 GLY B CA 1
ATOM 3493 C C . GLY B 1 208 ? 12.770 24.503 31.578 1.00 18.59 208 GLY B C 1
ATOM 3494 O O . GLY B 1 208 ? 11.825 25.287 31.602 1.00 17.22 208 GLY B O 1
ATOM 3495 N N . SER B 1 209 ? 14.014 24.846 31.924 1.00 20.07 209 SER B N 1
ATOM 3496 C CA . SER B 1 209 ? 14.337 26.199 32.415 1.00 20.20 209 SER B CA 1
ATOM 3497 C C . SER B 1 209 ? 14.948 27.162 31.376 1.00 22.29 209 SER B C 1
ATOM 3498 O O . SER B 1 209 ? 15.932 26.808 30.733 1.00 21.83 209 SER B O 1
ATOM 3501 N N . ASN B 1 210 ? 14.351 28.352 31.216 1.00 22.20 210 ASN B N 1
ATOM 3502 C CA . ASN B 1 210 ? 14.826 29.369 30.277 1.00 21.52 210 ASN B CA 1
ATOM 3503 C C . ASN B 1 210 ? 14.687 28.919 28.826 1.00 21.41 210 ASN B C 1
ATOM 3504 O O . ASN B 1 210 ? 15.651 28.914 28.074 1.00 22.23 210 ASN B O 1
ATOM 3509 N N . ILE B 1 211 ? 13.464 28.554 28.452 1.00 21.53 211 ILE B N 1
ATOM 3510 C CA . ILE B 1 211 ? 13.152 28.010 27.123 1.00 21.05 211 ILE B CA 1
ATOM 3511 C C . ILE B 1 211 ? 12.495 28.992 26.169 1.00 21.84 211 ILE B C 1
ATOM 3512 O O . ILE B 1 211 ? 11.319 29.297 26.299 1.00 22.77 211 ILE B O 1
ATOM 3517 N N . LEU B 1 212 ? 13.256 29.460 25.191 1.00 21.94 212 LEU B N 1
ATOM 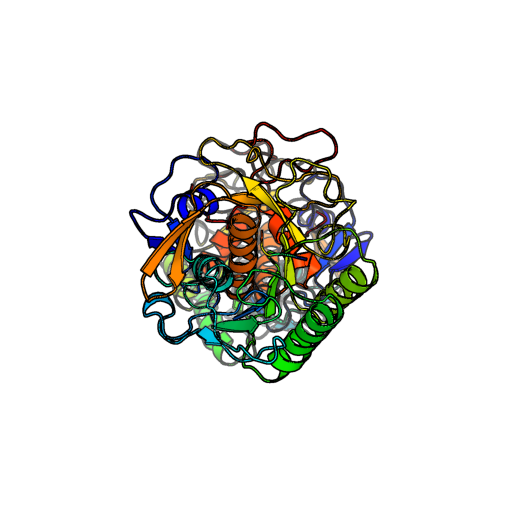3518 C CA . LEU B 1 212 ? 12.743 30.390 24.192 1.00 22.37 212 LEU B CA 1
ATOM 3519 C C . LEU B 1 212 ? 11.843 29.675 23.186 1.00 24.76 212 LEU B C 1
ATOM 3520 O O . LEU B 1 212 ? 12.176 28.595 22.689 1.00 25.56 212 LEU B O 1
ATOM 3525 N N . SER B 1 213 ? 10.708 30.287 22.881 1.00 22.84 213 SER B N 1
ATOM 3526 C CA . SER B 1 213 ? 9.785 29.714 21.916 1.00 22.32 213 SER B CA 1
ATOM 3527 C C . SER B 1 213 ? 8.795 30.755 21.410 1.00 21.80 213 SER B C 1
ATOM 3528 O O . SER B 1 213 ? 8.736 31.874 21.918 1.00 21.17 213 SER B O 1
ATOM 3531 N N . THR B 1 214 ? 8.029 30.383 20.396 1.00 21.30 214 THR B N 1
ATOM 3532 C CA . THR B 1 214 ? 7.023 31.263 19.819 1.00 18.37 214 THR B CA 1
ATOM 3533 C C . THR B 1 214 ? 6.182 31.861 20.946 1.00 20.07 214 THR B C 1
ATOM 3534 O O . THR B 1 214 ? 6.093 31.276 22.032 1.00 20.59 214 THR B O 1
ATOM 3538 N N . TRP B 1 215 ? 5.568 33.020 20.697 1.00 20.74 215 TRP B N 1
ATOM 3539 C CA . TRP B 1 215 ? 4.722 33.681 21.706 1.00 17.93 215 TRP B CA 1
ATOM 3540 C C . TRP B 1 215 ? 3.607 34.465 21.012 1.00 17.27 215 TRP B C 1
ATOM 3541 O O . TRP B 1 215 ? 3.703 34.749 19.832 1.00 17.71 215 TRP B O 1
ATOM 3552 N N . ILE B 1 216 ? 2.542 34.804 21.725 1.00 18.02 216 ILE B N 1
ATOM 3553 C CA . ILE B 1 216 ? 1.459 35.533 21.091 1.00 18.00 216 ILE B CA 1
ATOM 3554 C C . ILE B 1 216 ? 1.878 36.919 20.611 1.00 18.13 216 ILE B C 1
ATOM 3555 O O . ILE B 1 216 ? 2.836 37.512 21.116 1.00 15.89 216 ILE B O 1
ATOM 3560 N N . GLY B 1 217 ? 1.154 37.429 19.617 1.00 17.66 217 GLY B N 1
ATOM 3561 C CA . GLY B 1 217 ? 1.464 38.737 19.061 1.00 19.07 217 GLY B CA 1
ATOM 3562 C C . GLY B 1 217 ? 2.542 38.617 17.996 1.00 19.98 217 GLY B C 1
ATOM 3563 O O . GLY B 1 217 ? 3.175 39.602 17.636 1.00 22.01 217 GLY B O 1
ATOM 3564 N N . GLY B 1 218 ? 2.743 37.407 17.480 1.00 21.47 218 GLY B N 1
ATOM 3565 C CA . GLY B 1 218 ? 3.769 37.189 16.469 1.00 21.40 218 GLY B CA 1
ATOM 3566 C C . GLY B 1 218 ? 5.183 37.346 17.008 1.00 23.23 218 GLY B C 1
ATOM 3567 O O . GLY B 1 218 ? 6.112 37.589 16.248 1.00 22.61 218 GLY B O 1
ATOM 3568 N N . THR B 1 219 ? 5.356 37.207 18.319 1.00 24.50 219 THR B N 1
ATOM 3569 C CA . THR B 1 219 ? 6.668 37.356 18.949 1.00 24.84 219 THR B CA 1
ATOM 3570 C C . THR B 1 219 ? 7.217 36.075 19.543 1.00 24.65 219 THR B C 1
ATOM 3571 O O . THR B 1 219 ? 6.757 34.975 19.230 1.00 23.37 219 THR B O 1
ATOM 3575 N N . THR B 1 220 ? 8.209 36.229 20.410 1.00 25.60 220 THR B N 1
ATOM 3576 C CA . THR B 1 220 ? 8.818 35.091 21.080 1.00 25.40 220 THR B CA 1
ATOM 3577 C C . THR B 1 220 ? 8.953 35.402 22.560 1.00 25.69 220 THR B C 1
ATOM 3578 O O . THR B 1 220 ? 8.939 36.563 22.954 1.00 25.76 220 THR B O 1
ATOM 3582 N N . ASN B 1 221 ? 9.068 34.363 23.378 1.00 27.52 221 ASN B N 1
ATOM 3583 C CA . ASN B 1 221 ? 9.200 34.561 24.815 1.00 26.18 221 ASN B CA 1
ATOM 3584 C C . ASN B 1 221 ? 10.055 33.447 25.409 1.00 27.97 221 ASN B C 1
ATOM 3585 O O . ASN B 1 221 ? 10.050 32.316 24.916 1.00 29.76 221 ASN B O 1
ATOM 3590 N N . THR B 1 222 ? 10.806 33.769 26.455 1.00 28.57 222 THR B N 1
ATOM 3591 C CA . THR B 1 222 ? 11.648 32.770 27.112 1.00 26.24 222 THR B CA 1
ATOM 3592 C C . THR B 1 222 ? 11.135 32.550 28.539 1.00 25.89 222 THR B C 1
ATOM 3593 O O . THR B 1 222 ? 11.188 33.467 29.360 1.00 26.30 222 THR B O 1
ATOM 3597 N N . ILE B 1 223 ? 10.638 31.347 28.833 1.00 23.90 223 ILE B N 1
ATOM 3598 C CA . ILE B 1 223 ? 10.098 31.023 30.161 1.00 22.76 223 ILE B CA 1
ATOM 3599 C C . ILE B 1 223 ? 10.489 29.626 30.670 1.00 17.84 223 ILE B C 1
ATOM 3600 O O . ILE B 1 223 ? 10.982 28.782 29.919 1.00 15.45 223 ILE B O 1
ATOM 3605 N N . SER B 1 224 ? 10.261 29.394 31.957 1.00 17.70 224 SER B N 1
ATOM 3606 C CA . SER B 1 224 ? 10.614 28.133 32.593 1.00 17.73 224 SER B CA 1
ATOM 3607 C C . SER B 1 224 ? 9.423 27.410 33.208 1.00 17.18 224 SER B C 1
ATOM 3608 O O . SER B 1 224 ? 8.490 28.035 33.706 1.00 20.08 224 SER B O 1
ATOM 3611 N N . GLY B 1 225 ? 9.491 26.083 33.194 1.00 14.37 225 GLY B N 1
ATOM 3612 C CA . GLY B 1 225 ? 8.436 25.263 33.766 1.00 14.92 225 GLY B CA 1
ATOM 3613 C C . GLY B 1 225 ? 8.397 23.868 33.171 1.00 16.18 225 GLY B C 1
ATOM 3614 O O . GLY B 1 225 ? 9.059 23.596 32.155 1.00 12.37 225 GLY B O 1
ATOM 3615 N N . THR B 1 226 ? 7.649 22.967 33.800 1.00 17.23 226 THR B N 1
ATOM 3616 C CA . THR B 1 226 ? 7.530 21.616 33.267 1.00 20.95 226 THR B CA 1
ATOM 3617 C C . THR B 1 226 ? 6.593 21.702 32.037 1.00 21.26 226 THR B C 1
ATOM 3618 O O . THR B 1 226 ? 6.411 20.727 31.312 1.00 21.01 226 THR B O 1
ATOM 3622 N N . SER B 1 227 ? 6.030 22.886 31.791 1.00 21.71 227 SER B N 1
ATOM 3623 C CA . SER B 1 227 ? 5.201 23.120 30.598 1.00 19.74 227 SER B CA 1
ATOM 3624 C C . SER B 1 227 ? 6.125 23.340 29.392 1.00 20.06 227 SER B C 1
ATOM 3625 O O . SER B 1 227 ? 5.686 23.261 28.239 1.00 18.83 227 SER B O 1
ATOM 3628 N N . MET B 1 228 ? 7.394 23.638 29.682 1.00 20.68 228 MET B N 1
ATOM 3629 C CA . MET B 1 228 ? 8.405 23.845 28.644 1.00 19.44 228 MET B CA 1
ATOM 3630 C C . MET B 1 228 ? 9.211 22.558 28.427 1.00 21.01 228 MET B C 1
ATOM 3631 O O . MET B 1 228 ? 9.899 22.402 27.413 1.00 20.10 228 MET B O 1
ATOM 3636 N N . ALA B 1 229 ? 9.135 21.639 29.389 1.00 20.93 229 ALA B N 1
ATOM 3637 C CA . ALA B 1 229 ? 9.827 20.359 29.245 1.00 20.95 229 ALA B CA 1
ATOM 3638 C C . ALA B 1 229 ? 8.936 19.446 28.410 1.00 21.33 229 ALA B C 1
ATOM 3639 O O . ALA B 1 229 ? 9.398 18.799 27.473 1.00 21.53 229 ALA B O 1
ATOM 3641 N N . THR B 1 230 ? 7.655 19.416 28.770 1.00 22.37 230 THR B N 1
ATOM 3642 C CA . THR B 1 230 ? 6.629 18.608 28.091 1.00 19.96 230 THR B CA 1
ATOM 3643 C C . THR B 1 230 ? 6.676 18.662 26.567 1.00 20.50 230 THR B C 1
ATOM 3644 O O . THR B 1 230 ? 6.684 17.624 25.906 1.00 20.28 230 THR B O 1
ATOM 3648 N N . PRO B 1 231 ? 6.683 19.868 25.981 1.00 18.95 231 PRO B N 1
ATOM 3649 C CA . PRO B 1 231 ? 6.738 20.018 24.523 1.00 18.78 231 PRO B CA 1
ATOM 3650 C C . PRO B 1 231 ? 7.958 19.402 23.840 1.00 19.21 231 PRO B C 1
ATOM 3651 O O . PRO B 1 231 ? 7.885 18.987 22.688 1.00 18.23 231 PRO B O 1
ATOM 3655 N N . HIS B 1 232 ? 9.072 19.372 24.556 1.00 22.60 232 HIS B N 1
ATOM 3656 C CA . HIS B 1 232 ? 10.279 18.779 24.035 1.00 22.10 232 HIS B CA 1
ATOM 3657 C C . HIS B 1 232 ? 10.060 17.281 23.811 1.00 22.47 232 HIS B C 1
ATOM 3658 O O . HIS B 1 232 ? 10.484 16.705 22.813 1.00 23.19 232 HIS B O 1
ATOM 3665 N N . ILE B 1 233 ? 9.392 16.661 24.767 1.00 19.09 233 ILE B N 1
ATOM 3666 C CA . ILE B 1 233 ? 9.105 15.242 24.712 1.00 18.64 233 ILE B CA 1
ATOM 3667 C C . ILE B 1 233 ? 8.106 14.900 23.622 1.00 20.34 233 ILE B C 1
ATOM 3668 O O . ILE B 1 233 ? 8.315 13.956 22.858 1.00 22.33 233 ILE B O 1
ATOM 3673 N N . VAL B 1 234 ? 7.024 15.673 23.556 1.00 20.85 234 VAL B N 1
ATOM 3674 C CA . VAL B 1 234 ? 5.974 15.482 22.557 1.00 20.11 234 VAL B CA 1
ATOM 3675 C C . VAL B 1 234 ? 6.577 15.589 21.166 1.00 20.35 234 VAL B C 1
ATOM 3676 O O . VAL B 1 234 ? 6.238 14.813 20.269 1.00 20.27 234 VAL B O 1
ATOM 3680 N N . GLY B 1 235 ? 7.467 16.561 20.993 1.00 19.23 235 GLY B N 1
ATOM 3681 C CA . GLY B 1 235 ? 8.089 16.744 19.700 1.00 22.38 235 GLY B CA 1
ATOM 3682 C C . GLY B 1 235 ? 9.023 15.588 19.411 1.00 21.97 235 GLY B C 1
ATOM 3683 O O . GLY B 1 235 ? 9.080 15.076 18.295 1.00 25.44 235 GLY B O 1
ATOM 3684 N N . LEU B 1 236 ? 9.754 15.176 20.439 1.00 24.88 236 LEU B N 1
ATOM 3685 C CA . LEU B 1 236 ? 10.692 14.079 20.326 1.00 23.84 236 LEU B CA 1
ATOM 3686 C C . LEU B 1 236 ? 9.986 12.845 19.809 1.00 23.60 236 LEU B C 1
ATOM 3687 O O . LEU B 1 236 ? 10.475 12.163 18.917 1.00 21.99 236 LEU B O 1
ATOM 3692 N N . GLY B 1 237 ? 8.825 12.569 20.385 1.00 22.00 237 GLY B N 1
ATOM 3693 C CA . GLY B 1 237 ? 8.045 11.416 19.975 1.00 24.57 237 GLY B CA 1
ATOM 3694 C C . GLY B 1 237 ? 7.491 11.549 18.563 1.00 24.82 237 GLY B C 1
ATOM 3695 O O . GLY B 1 237 ? 7.330 10.556 17.875 1.00 24.28 237 GLY B O 1
ATOM 3696 N N . ALA B 1 238 ? 7.183 12.773 18.140 1.00 24.02 238 ALA B N 1
ATOM 3697 C CA . ALA B 1 238 ? 6.664 13.010 16.804 1.00 22.50 238 ALA B CA 1
ATOM 3698 C C . ALA B 1 238 ? 7.811 12.701 15.868 1.00 23.32 238 ALA B C 1
ATOM 3699 O O . ALA B 1 238 ? 7.687 11.950 14.887 1.00 24.26 238 ALA B O 1
ATOM 3701 N N . TYR B 1 239 ? 8.942 13.304 16.196 1.00 24.23 239 TYR B N 1
ATOM 3702 C CA . TYR B 1 239 ? 10.180 13.162 15.443 1.00 24.30 239 TYR B CA 1
ATOM 3703 C C . TYR B 1 239 ? 10.599 11.699 15.366 1.00 25.00 239 TYR B C 1
ATOM 3704 O O . TYR B 1 239 ? 11.102 11.242 14.336 1.00 23.78 239 TYR B O 1
ATOM 3713 N N . LEU B 1 240 ? 10.412 10.974 16.468 1.00 24.24 240 LEU B N 1
ATOM 3714 C CA . LEU B 1 240 ? 10.787 9.564 16.509 1.00 23.05 240 LEU B CA 1
ATOM 3715 C C . LEU B 1 240 ? 9.849 8.679 15.713 1.00 21.77 240 LEU B C 1
ATOM 3716 O O . LEU B 1 240 ? 10.294 7.725 15.107 1.00 22.53 240 LEU B O 1
ATOM 3721 N N . ALA B 1 241 ? 8.561 9.009 15.717 1.00 19.52 241 ALA B N 1
ATOM 3722 C CA . ALA B 1 241 ? 7.579 8.236 14.983 1.00 20.03 241 ALA B CA 1
ATOM 3723 C C . ALA B 1 241 ? 7.777 8.398 13.480 1.00 19.88 241 ALA B C 1
ATOM 3724 O O . ALA B 1 241 ? 7.597 7.457 12.707 1.00 18.86 241 ALA B O 1
ATOM 3726 N N . GLY B 1 242 ? 8.151 9.597 13.059 1.00 20.51 242 GLY B N 1
ATOM 3727 C CA . GLY B 1 242 ? 8.351 9.849 11.643 1.00 21.26 242 GLY B CA 1
ATOM 3728 C C . GLY B 1 242 ? 9.640 9.290 11.087 1.00 21.66 242 GLY B C 1
ATOM 3729 O O . GLY B 1 242 ? 9.807 9.208 9.867 1.00 21.99 242 GLY B O 1
ATOM 3730 N N . LEU B 1 243 ? 10.552 8.911 11.982 1.00 22.27 243 LEU B N 1
ATOM 3731 C CA . LEU B 1 243 ? 11.858 8.354 11.595 1.00 22.38 243 LEU B CA 1
ATOM 3732 C C . LEU B 1 243 ? 11.920 6.817 11.748 1.00 22.79 243 LEU B C 1
ATOM 3733 O O . LEU B 1 243 ? 12.520 6.138 10.925 1.00 20.81 243 LEU B O 1
ATOM 3738 N N . GLU B 1 244 ? 11.287 6.288 12.791 1.00 22.89 244 GLU B N 1
ATOM 3739 C CA . GLU B 1 244 ? 11.299 4.860 13.055 1.00 24.82 244 GLU B CA 1
ATOM 3740 C C . GLU B 1 244 ? 9.930 4.181 13.097 1.00 25.61 244 GLU B C 1
ATOM 3741 O O . GLU B 1 244 ? 9.849 2.953 13.213 1.00 27.54 244 GLU B O 1
ATOM 3747 N N . GLY B 1 245 ? 8.855 4.959 13.002 1.00 24.40 245 GLY B N 1
ATOM 3748 C CA . GLY B 1 245 ? 7.517 4.391 13.092 1.00 24.90 245 GLY B CA 1
ATOM 3749 C C . GLY B 1 245 ? 6.915 4.532 14.489 1.00 22.37 245 GLY B C 1
ATOM 3750 O O . GLY B 1 245 ? 7.629 4.653 15.488 1.00 22.14 245 GLY B O 1
ATOM 3751 N N . PHE B 1 246 ? 5.584 4.521 14.546 1.00 20.06 246 PHE B N 1
ATOM 3752 C CA . PHE B 1 246 ? 4.830 4.638 15.802 1.00 19.48 246 PHE B CA 1
ATOM 3753 C C . PHE B 1 246 ? 4.682 3.216 16.384 1.00 18.35 246 PHE B C 1
ATOM 3754 O O . PHE B 1 246 ? 3.972 2.390 15.819 1.00 21.27 246 PHE B O 1
ATOM 3762 N N . PRO B 1 247 ? 5.329 2.933 17.536 1.00 18.30 247 PRO B N 1
ATOM 3763 C CA . PRO B 1 247 ? 5.322 1.634 18.225 1.00 17.69 247 PRO B CA 1
ATOM 3764 C C . PRO B 1 247 ? 4.181 1.380 19.197 1.00 19.07 247 PRO B C 1
ATOM 3765 O O . PRO B 1 247 ? 4.034 0.275 19.713 1.00 22.04 247 PRO B O 1
ATOM 3769 N N . GLY B 1 248 ? 3.375 2.402 19.445 1.00 18.60 248 GLY B N 1
ATOM 3770 C CA . GLY B 1 248 ? 2.286 2.288 20.400 1.00 18.06 248 GLY B CA 1
ATOM 3771 C C . GLY B 1 248 ? 2.466 3.554 21.195 1.00 18.42 248 GLY B C 1
ATOM 3772 O O . GLY B 1 248 ? 3.506 4.207 21.059 1.00 20.66 248 GLY B O 1
ATOM 3773 N N . ALA B 1 249 ? 1.501 3.912 22.030 1.00 21.91 249 ALA B N 1
ATOM 3774 C CA . ALA B 1 249 ? 1.620 5.159 22.782 1.00 24.86 249 ALA B CA 1
ATOM 3775 C C . ALA B 1 249 ? 2.598 5.105 23.960 1.00 25.66 249 ALA B C 1
ATOM 3776 O O . ALA B 1 249 ? 3.509 5.944 24.065 1.00 27.56 249 ALA B O 1
ATOM 3778 N N . GLN B 1 250 ? 2.410 4.119 24.834 1.00 25.64 250 GLN B N 1
ATOM 3779 C CA . GLN B 1 250 ? 3.262 3.971 26.011 1.00 25.00 250 GLN B CA 1
ATOM 3780 C C . GLN B 1 250 ? 4.622 3.471 25.606 1.00 20.72 250 GLN B C 1
ATOM 3781 O O . GLN B 1 250 ? 5.591 3.654 26.338 1.00 17.98 250 GLN B O 1
ATOM 3787 N N . ALA B 1 251 ? 4.688 2.833 24.438 1.00 19.98 251 ALA B N 1
ATOM 3788 C CA . ALA B 1 251 ? 5.949 2.291 23.914 1.00 21.37 251 ALA B CA 1
ATOM 3789 C C . ALA B 1 251 ? 6.829 3.422 23.377 1.00 19.82 251 ALA B C 1
ATOM 3790 O O . ALA B 1 251 ? 8.055 3.298 23.324 1.00 19.15 251 ALA B O 1
ATOM 3792 N N . LEU B 1 252 ? 6.194 4.517 22.968 1.00 19.27 252 LEU B N 1
ATOM 3793 C CA . LEU B 1 252 ? 6.941 5.643 22.435 1.00 19.45 252 LEU B CA 1
ATOM 3794 C C . LEU B 1 252 ? 7.588 6.271 23.642 1.00 17.23 252 LEU B C 1
ATOM 3795 O O . LEU B 1 252 ? 8.708 6.773 23.571 1.00 23.20 252 LEU B O 1
ATOM 3800 N N . CYS B 1 253 ? 6.876 6.205 24.762 1.00 17.44 253 CYS B N 1
ATOM 3801 C CA . CYS B 1 253 ? 7.391 6.751 26.003 1.00 17.57 253 CYS B CA 1
ATOM 3802 C C . CYS B 1 253 ? 8.551 5.830 26.432 1.00 16.72 253 CYS B C 1
ATOM 3803 O O . CYS B 1 253 ? 9.591 6.316 26.854 1.00 15.69 253 CYS B O 1
ATOM 3806 N N . LYS B 1 254 ? 8.354 4.512 26.311 1.00 17.76 254 LYS B N 1
ATOM 3807 C CA . LYS B 1 254 ? 9.381 3.538 26.639 1.00 24.36 254 LYS B CA 1
ATOM 3808 C C . LYS B 1 254 ? 10.557 3.677 25.686 1.00 23.55 254 LYS B C 1
ATOM 3809 O O . LYS B 1 254 ? 11.716 3.680 26.124 1.00 29.06 254 LYS B O 1
ATOM 3815 N N . ARG B 1 255 ? 10.298 3.783 24.387 1.00 23.48 255 ARG B N 1
ATOM 3816 C CA . ARG B 1 255 ? 11.404 3.952 23.434 1.00 24.04 255 ARG B CA 1
ATOM 3817 C C . ARG B 1 255 ? 12.207 5.182 23.858 1.00 22.48 255 ARG B C 1
ATOM 3818 O O . ARG B 1 255 ? 13.437 5.166 23.834 1.00 21.44 255 ARG B O 1
ATOM 3826 N N . ILE B 1 256 ? 11.493 6.235 24.252 1.00 22.97 256 ILE B N 1
ATOM 3827 C CA . ILE B 1 256 ? 12.137 7.470 24.688 1.00 21.17 256 ILE B CA 1
ATOM 3828 C C . ILE B 1 256 ? 12.985 7.279 25.962 1.00 22.11 256 ILE B C 1
ATOM 3829 O O . ILE B 1 256 ? 14.083 7.821 26.072 1.00 18.05 256 ILE B O 1
ATOM 3834 N N . GLN B 1 257 ? 12.471 6.517 26.921 1.00 20.89 257 GLN B N 1
ATOM 3835 C CA . GLN B 1 257 ? 13.217 6.271 28.132 1.00 20.17 257 GLN B CA 1
ATOM 3836 C C . GLN B 1 257 ? 14.458 5.455 27.824 1.00 21.96 257 GLN B C 1
ATOM 3837 O O . GLN B 1 257 ? 15.495 5.613 28.456 1.00 22.21 257 GLN B O 1
ATOM 3843 N N . THR B 1 258 ? 14.358 4.584 26.835 1.00 21.72 258 THR B N 1
ATOM 3844 C CA . THR B 1 258 ? 15.485 3.737 26.448 1.00 20.49 258 THR B CA 1
ATOM 3845 C C . THR B 1 258 ? 16.572 4.584 25.800 1.00 17.37 258 THR B C 1
ATOM 3846 O O . THR B 1 258 ? 17.765 4.387 26.068 1.00 21.59 258 THR B O 1
ATOM 3850 N N . LEU B 1 259 ? 16.162 5.540 24.967 1.00 21.00 259 LEU B N 1
ATOM 3851 C CA . LEU B 1 259 ? 17.102 6.442 24.279 1.00 21.10 259 LEU B CA 1
ATOM 3852 C C . LEU B 1 259 ? 17.749 7.473 25.189 1.00 20.78 259 LEU B C 1
ATOM 3853 O O . LEU B 1 259 ? 18.873 7.899 24.941 1.00 21.87 259 LEU B O 1
ATOM 3858 N N . SER B 1 260 ? 17.022 7.866 26.235 1.00 17.81 260 SER B N 1
ATOM 3859 C CA . SER B 1 260 ? 17.467 8.881 27.194 1.00 16.41 260 SER B CA 1
ATOM 3860 C C . SER B 1 260 ? 18.867 8.732 27.781 1.00 15.91 260 SER B C 1
ATOM 3861 O O . SER B 1 260 ? 19.342 7.620 28.020 1.00 18.32 260 SER B O 1
ATOM 3864 N N . THR B 1 261 ? 19.501 9.870 28.054 1.00 18.17 261 THR B N 1
ATOM 3865 C CA . THR B 1 261 ? 20.831 9.884 28.660 1.00 16.14 261 THR B CA 1
ATOM 3866 C C . THR B 1 261 ? 20.648 9.610 30.165 1.00 16.66 261 THR B C 1
ATOM 3867 O O . THR B 1 261 ? 19.870 10.280 30.832 1.00 15.52 261 THR B O 1
ATOM 3871 N N . LYS B 1 262 ? 21.369 8.629 30.694 1.00 20.12 262 LYS B N 1
ATOM 3872 C CA . LYS B 1 262 ? 21.241 8.263 32.103 1.00 21.35 262 LYS B CA 1
ATOM 3873 C C . LYS B 1 262 ? 22.280 8.845 33.055 1.00 20.40 262 LYS B C 1
ATOM 3874 O O . LYS B 1 262 ? 23.431 9.067 32.683 1.00 18.88 262 LYS B O 1
ATOM 3880 N N . ASN B 1 263 ? 21.839 9.077 34.292 1.00 20.94 263 ASN B N 1
ATOM 3881 C CA . ASN B 1 263 ? 22.694 9.538 35.398 1.00 22.89 263 ASN B CA 1
ATOM 3882 C C . ASN B 1 263 ? 23.482 10.843 35.294 1.00 21.36 263 ASN B C 1
ATOM 3883 O O . ASN B 1 263 ? 24.364 11.094 36.115 1.00 21.47 263 ASN B O 1
ATOM 3888 N N . VAL B 1 264 ? 23.157 11.687 34.322 1.00 23.64 264 VAL B N 1
ATOM 3889 C CA . VAL B 1 264 ? 23.899 12.937 34.149 1.00 23.30 264 VAL B CA 1
ATOM 3890 C C . VAL B 1 264 ? 23.207 14.125 34.813 1.00 24.36 264 VAL B C 1
ATOM 3891 O O . VAL B 1 264 ? 23.722 15.231 34.778 1.00 24.89 264 VAL B O 1
ATOM 3895 N N . LEU B 1 265 ? 22.055 13.887 35.433 1.00 24.88 265 LEU B N 1
ATOM 3896 C CA . LEU B 1 265 ? 21.290 14.950 36.098 1.00 25.11 265 LEU B CA 1
ATOM 3897 C C . LEU B 1 265 ? 21.538 14.998 37.603 1.00 24.85 265 LEU B C 1
ATOM 3898 O O . LEU B 1 265 ? 21.606 13.955 38.243 1.00 24.29 265 LEU B O 1
ATOM 3903 N N . THR B 1 266 ? 21.692 16.201 38.162 1.00 23.27 266 THR B N 1
ATOM 3904 C CA . THR B 1 266 ? 21.857 16.334 39.609 1.00 24.73 266 THR B CA 1
ATOM 3905 C C . THR B 1 266 ? 20.498 16.788 40.115 1.00 24.60 266 THR B C 1
ATOM 3906 O O . THR B 1 266 ? 19.710 17.352 39.356 1.00 25.92 266 THR B O 1
ATOM 3910 N N . GLY B 1 267 ? 20.212 16.525 41.386 1.00 24.90 267 GLY B N 1
ATOM 3911 C CA . GLY B 1 267 ? 18.940 16.938 41.952 1.00 24.92 267 GLY B CA 1
ATOM 3912 C C . GLY B 1 267 ? 17.771 15.980 41.757 1.00 26.25 267 GLY B C 1
ATOM 3913 O O . GLY B 1 267 ? 16.618 16.412 41.820 1.00 26.86 267 GLY B O 1
ATOM 3914 N N . ILE B 1 268 ? 18.060 14.696 41.533 1.00 25.97 268 ILE B N 1
ATOM 3915 C CA . ILE B 1 268 ? 17.031 13.677 41.336 1.00 26.33 268 ILE B CA 1
ATOM 3916 C C . ILE B 1 268 ? 16.914 12.766 42.566 1.00 27.83 268 ILE B C 1
ATOM 3917 O O . ILE B 1 268 ? 17.855 12.049 42.896 1.00 29.65 268 ILE B O 1
ATOM 3922 N N . PRO B 1 269 ? 15.752 12.760 43.241 1.00 27.50 269 PRO B N 1
ATOM 3923 C CA . PRO B 1 269 ? 15.580 11.915 44.428 1.00 28.50 269 PRO B CA 1
ATOM 3924 C C . PRO B 1 269 ? 15.504 10.422 44.118 1.00 28.58 269 PRO B C 1
ATOM 3925 O O . PRO B 1 269 ? 15.166 10.032 43.004 1.00 30.63 269 PRO B O 1
ATOM 3929 N N . SER B 1 270 ? 15.816 9.591 45.108 1.00 29.64 270 SER B N 1
ATOM 3930 C CA . SER B 1 270 ? 15.741 8.149 44.928 1.00 28.45 270 SER B CA 1
ATOM 3931 C C . SER B 1 270 ? 14.283 7.919 44.612 1.00 25.79 270 SER B C 1
ATOM 3932 O O . SER B 1 270 ? 13.427 8.646 45.112 1.00 27.76 270 SER B O 1
ATOM 3935 N N . GLY B 1 271 ? 13.998 6.925 43.783 1.00 23.85 271 GLY B N 1
ATOM 3936 C CA . GLY B 1 271 ? 12.618 6.642 43.427 1.00 22.43 271 GLY B CA 1
ATOM 3937 C C . GLY B 1 271 ? 12.206 7.348 42.151 1.00 22.30 271 GLY B C 1
ATOM 3938 O O . GLY B 1 271 ? 11.180 7.024 41.563 1.00 25.52 271 GLY B O 1
ATOM 3939 N N . THR B 1 272 ? 13.024 8.310 41.735 1.00 22.50 272 THR B N 1
ATOM 3940 C CA . THR B 1 272 ? 12.795 9.103 40.538 1.00 21.93 272 THR B CA 1
ATOM 3941 C C . THR B 1 272 ? 13.816 8.739 39.455 1.00 21.95 272 THR B C 1
ATOM 3942 O O . THR B 1 272 ? 15.017 8.681 39.718 1.00 21.14 272 THR B O 1
ATOM 3946 N N . VAL B 1 273 ? 13.350 8.513 38.230 1.00 23.69 273 VAL B N 1
ATOM 3947 C CA . VAL B 1 273 ? 14.259 8.154 37.144 1.00 24.82 273 VAL B CA 1
ATOM 3948 C C . VAL B 1 273 ? 15.186 9.281 36.749 1.00 24.15 273 VAL B C 1
ATOM 3949 O O . VAL B 1 273 ? 14.743 10.391 36.491 1.00 23.99 273 VAL B O 1
ATOM 3953 N N . ASN B 1 274 ? 16.476 8.976 36.691 1.00 23.69 274 ASN B N 1
ATOM 3954 C CA . ASN B 1 274 ? 17.483 9.951 36.296 1.00 23.56 274 ASN B CA 1
ATOM 3955 C C . ASN B 1 274 ? 17.655 9.804 34.773 1.00 24.56 274 ASN B C 1
ATOM 3956 O O . ASN B 1 274 ? 18.712 9.400 34.289 1.00 27.65 274 ASN B O 1
ATOM 3961 N N . TYR B 1 275 ? 16.594 10.137 34.038 1.00 24.17 275 TYR B N 1
ATOM 3962 C CA . TYR B 1 275 ? 16.542 10.021 32.580 1.00 24.16 275 TYR B CA 1
ATOM 3963 C C . TYR B 1 275 ? 16.417 11.380 31.890 1.00 24.12 275 TYR B C 1
ATOM 3964 O O . TYR B 1 275 ? 15.482 12.128 32.178 1.00 23.83 275 TYR B O 1
ATOM 3973 N N . LEU B 1 276 ? 17.332 11.685 30.965 1.00 23.80 276 LEU B N 1
ATOM 3974 C CA . LEU B 1 276 ? 17.293 12.945 30.218 1.00 24.51 276 LEU B CA 1
ATOM 3975 C C . LEU B 1 276 ? 17.068 12.695 28.725 1.00 26.38 276 LEU B C 1
ATOM 3976 O O . LEU B 1 276 ? 17.853 12.007 28.081 1.00 28.43 276 LEU B O 1
ATOM 3981 N N . ALA B 1 277 ? 15.998 13.268 28.182 1.00 27.46 277 ALA B N 1
ATOM 3982 C CA . ALA B 1 277 ? 15.650 13.108 26.771 1.00 27.29 277 ALA B CA 1
ATOM 3983 C C . ALA B 1 277 ? 16.829 13.232 25.788 1.00 27.85 277 ALA B C 1
ATOM 3984 O O . ALA B 1 277 ? 17.650 14.144 25.891 1.00 26.66 277 ALA B O 1
ATOM 3986 N N . PHE B 1 278 ? 16.884 12.320 24.818 1.00 25.64 278 PHE B N 1
ATOM 3987 C CA . PHE B 1 278 ? 17.942 12.290 23.798 1.00 23.03 278 PHE B CA 1
ATOM 3988 C C . PHE B 1 278 ? 17.293 11.800 22.501 1.00 24.18 278 PHE B C 1
ATOM 3989 O O . PHE B 1 278 ? 16.597 10.786 22.508 1.00 20.25 278 PHE B O 1
ATOM 3997 N N . ASN B 1 279 ? 17.520 12.512 21.397 1.00 25.89 279 ASN B N 1
ATOM 3998 C CA . ASN B 1 279 ? 16.894 12.154 20.124 1.00 28.74 279 ASN B CA 1
ATOM 3999 C C . ASN B 1 279 ? 17.555 11.034 19.323 1.00 28.80 279 ASN B C 1
ATOM 4000 O O . ASN B 1 279 ? 17.167 10.786 18.178 1.00 30.44 279 ASN B O 1
ATOM 4005 N N . GLY B 1 280 ? 18.554 10.378 19.909 1.00 27.36 280 GLY B N 1
ATOM 4006 C CA . GLY B 1 280 ? 19.214 9.271 19.239 1.00 26.26 280 GLY B CA 1
ATOM 4007 C C . GLY B 1 280 ? 20.182 9.612 18.131 1.00 27.50 280 GLY B C 1
ATOM 4008 O O . GLY B 1 280 ? 20.528 8.749 17.332 1.00 26.96 280 GLY B O 1
ATOM 4009 N N . ASN B 1 281 ? 20.612 10.867 18.067 1.00 27.79 281 ASN B N 1
ATOM 4010 C CA . ASN B 1 281 ? 21.567 11.329 17.045 1.00 30.01 281 ASN B CA 1
ATOM 4011 C C . ASN B 1 281 ? 22.807 10.420 17.009 1.00 32.62 281 ASN B C 1
ATOM 4012 O O . ASN B 1 281 ? 23.528 10.317 17.997 1.00 32.99 281 ASN B O 1
ATOM 4017 N N . PRO B 1 282 ? 23.083 9.764 15.859 1.00 36.47 282 PRO B N 1
ATOM 4018 C CA . PRO B 1 282 ? 24.262 8.888 15.840 1.00 38.20 282 PRO B CA 1
ATOM 4019 C C . PRO B 1 282 ? 25.655 9.465 16.117 1.00 39.22 282 PRO B C 1
ATOM 4020 O O . PRO B 1 282 ? 26.577 8.705 16.391 1.00 39.30 282 PRO B O 1
ATOM 4024 N N . SER B 1 283 ? 25.814 10.785 16.061 1.00 41.10 283 SER B N 1
ATOM 4025 C CA . SER B 1 283 ? 27.102 11.398 16.361 1.00 41.33 283 SER B CA 1
ATOM 4026 C C . SER B 1 283 ? 26.934 12.306 17.589 1.00 41.51 283 SER B C 1
ATOM 4027 O O . SER B 1 283 ? 25.907 12.977 17.752 1.00 42.00 283 SER B O 1
ATOM 4030 N N . GLY B 1 284 ? 27.943 12.310 18.458 1.00 41.16 284 GLY B N 1
ATOM 4031 C CA . GLY B 1 284 ? 27.860 13.100 19.674 1.00 40.53 284 GLY B CA 1
ATOM 4032 C C . GLY B 1 284 ? 27.007 12.376 20.716 1.00 37.07 284 GLY B C 1
ATOM 4033 O O . GLY B 1 284 ? 26.599 11.213 20.485 1.00 23.88 284 GLY B O 1
ATOM 4043 N N . ALA C 2 2 ? 35.686 -17.680 -5.603 1.00 24.67 2 ALA X N 1
ATOM 4044 C CA . ALA C 2 2 ? 35.295 -17.427 -4.241 1.00 23.49 2 ALA X CA 1
ATOM 4045 C C . ALA C 2 2 ? 34.855 -18.793 -3.774 1.00 23.89 2 ALA X C 1
ATOM 4046 O O . ALA C 2 2 ? 34.703 -19.724 -4.572 1.00 22.77 2 ALA X O 1
ATOM 4048 N N . ALA C 2 3 ? 34.677 -18.929 -2.481 1.00 22.59 3 ALA X N 1
ATOM 4049 C CA . ALA C 2 3 ? 34.218 -20.182 -1.956 1.00 23.97 3 ALA X CA 1
ATOM 4050 C C . ALA C 2 3 ? 33.287 -19.752 -0.858 1.00 23.90 3 ALA X C 1
ATOM 4051 O O . ALA C 2 3 ? 33.340 -18.605 -0.411 1.00 27.15 3 ALA X O 1
ATOM 4053 N N . PRO C 2 4 ? 32.370 -20.637 -0.465 1.00 24.39 4 PRO X N 1
ATOM 4054 C CA . PRO C 2 4 ? 31.443 -20.286 0.611 1.00 23.70 4 PRO X CA 1
ATOM 4055 C C .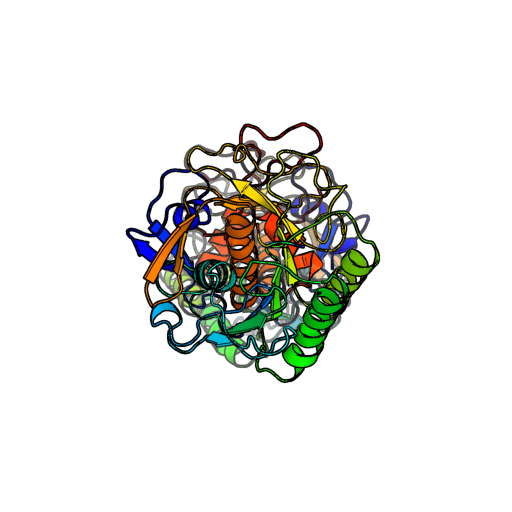 PRO C 2 4 ? 32.241 -20.356 1.920 1.00 23.69 4 PRO X C 1
ATOM 4056 O O . PRO C 2 4 ? 33.173 -21.143 2.019 1.00 21.84 4 PRO X O 1
ATOM 4060 N N . VAL C 2 5 ? 31.890 -19.537 2.912 1.00 24.58 5 VAL X N 1
ATOM 4061 C CA . VAL C 2 5 ? 32.633 -19.536 4.179 1.00 25.73 5 VAL X CA 1
ATOM 4062 C C . VAL C 2 5 ? 31.887 -20.055 5.418 1.00 27.91 5 VAL X C 1
ATOM 4063 O O . VAL C 2 5 ? 32.213 -19.609 6.533 1.00 23.88 5 VAL X O 1
ATOM 4076 N N . ALA D 2 2 ? -7.427 22.990 37.105 1.00 24.44 2 ALA Y N 1
ATOM 4077 C CA . ALA D 2 2 ? -6.105 22.959 36.504 1.00 23.74 2 ALA Y CA 1
ATOM 4078 C C . ALA D 2 2 ? -5.674 24.364 36.085 1.00 23.83 2 ALA Y C 1
ATOM 4079 O O . ALA D 2 2 ? -6.448 25.322 36.145 1.00 24.03 2 ALA Y O 1
ATOM 4081 N N . ALA D 2 3 ? -4.423 24.482 35.672 1.00 22.59 3 ALA Y N 1
ATOM 4082 C CA . ALA D 2 3 ? -3.892 25.749 35.218 1.00 22.84 3 ALA Y CA 1
ATOM 4083 C C . ALA D 2 3 ? -2.720 25.393 34.342 1.00 22.25 3 ALA Y C 1
ATOM 4084 O O . ALA D 2 3 ? -2.255 24.255 34.364 1.00 21.37 3 ALA Y O 1
ATOM 4086 N N . PRO D 2 4 ? -2.256 26.338 33.516 1.00 20.84 4 PRO Y N 1
ATOM 4087 C CA . PRO D 2 4 ? -1.110 25.962 32.698 1.00 23.67 4 PRO Y CA 1
ATOM 4088 C C . PRO D 2 4 ? 0.177 26.091 33.545 1.00 24.11 4 PRO Y C 1
ATOM 4089 O O . PRO D 2 4 ? 0.288 26.979 34.402 1.00 24.09 4 PRO Y O 1
ATOM 4093 N N . VAL D 2 5 ? 1.135 25.191 33.329 1.00 23.19 5 VAL Y N 1
ATOM 4094 C CA . VAL D 2 5 ? 2.383 25.220 34.096 1.00 23.55 5 VAL Y CA 1
ATOM 4095 C C . VAL D 2 5 ? 3.617 25.653 33.276 1.00 23.40 5 VAL Y C 1
ATOM 4096 O O . VAL D 2 5 ? 4.706 25.086 33.484 1.00 23.88 5 VAL Y O 1
#

InterPro domains:
  IPR000209 Peptidase S8/S53 domain [PF00082] (117-323)
  IPR015500 Peptidase S8, subtilisin-related [PR00723] (115-134)
  IPR015500 Peptidase S8, subtilisin-related [PR00723] (151-164)
  IPR015500 Peptidase S8, subtilisin-related [PR00723] (307-323)
  IPR022398 Peptidase S8, subtilisin, His-active site [PS00137] (155-165)
  IPR023827 Peptidase S8, subtilisin, Asp-active site [PS00136] (120-131)
  IPR023828 Peptidase S8, subtilisin, Ser-active site [PS00138] (308-318)
  IPR034193 Proteinase K-like catalytic domain [cd04077] (93-345)
  IPR036852 Peptidase S8/S53 domain superfamily [G3DSA:3.40.50.200] (86-367)
  IPR036852 Peptidase S8/S53 domain superfamily [SSF52743] (88-358)
  IPR037045 Peptidase S8 propeptide/proteinase inhibitor I9 superfamily [G3DSA:3.30.70.80] (44-85)
  IPR050131 Subtilisin-like serine protease [PTHR43806] (48-328)

Nearest PDB structures (foldseek):
  3f7o-assembly2_B  TM=1.002E+00  e=3.025E-63  Purpureocillium lilacinum
  3f7m-assembly1_A  TM=9.953E-01  e=3.382E-51  Corniculantispora psalliotae
  7a9f-assembly1_A  TM=9.896E-01  e=1.863E-47  Parengyodontium album
  8sdk-assembly1_A  TM=9.901E-01  e=2.253E-47  Parengyodontium album
  5z6o-assembly1_A  TM=9.764E-01  e=3.629E-40  Penicillium cyclopium

Secondary structure (DSSP, 8-state):
-EEEETT--HHHHHHS-SSTT---EEEETTTTTT-EEEEEES---TT-GGGTT-EEEEEE-STT--S--SSHHHHHHHHHH-TTT-SSTT-EEEEEE-S-TTS---HHHHHHHHHHHHHHHTTS--TT-EEEEE-EEEE--HHHHHHHHHHHHTT-EEEEE--SSSSBGGGEETTT-TTSEEEEEE-TTSBB-TT--BSTT--EEEE-SSEEEEETTTEEEEE-SHHHHHHHHHHHHHHHHHHT----HHHHHHHHHHHSEES--BS--TTS--EE-----TT-/-EEEETT--HHHHHHT-SSS----EEEETTTTTT-EEEEEES---TTSGGGTT-EEEEEE-STT--S--SSHHHHHHHHHH-TTT-SSTT-EEEEEE-S-TTS---HHHHHHHHHHHHHHGGGS--TT-EEEEE-EEEE--HHHHHHHHHHHHTT-EEEEE--SSSSBGGGEETTT-TTSEEEEEE-TTSBB-TT--BSTT--EEEE-SSEEEEETTTEEEEE-SHHHHHHHHHHHHHHHHHHH----HHHHHHHHHHHSEES--BS--TTS--EE-----S--/-EE-/-EE-

B-factor: mean 23.87, std 6.15, range [6.89, 64.26]

CATH classification: 3.40.50.200

Foldseek 3Di:
DKDKDAQAWQQQLPFADLDFDDRIRIADPLLLALAEEEQEFQWADQVFVQLVNQADADEEPDDPRSHAPAWLSNQLVFCQAGNRRHRRPNYHYYYYGQAHRVGHHDLVSSLVSLVCQLVVVVVDRRRLAAEYEAADKDFDDVSQCVSVLVSQVSFYQYEYELWQQCEASCGMPPQNNQRHAYEFEADSQQEGPSRTHFALSHLEYGHFAQRWGATPPNRIDTHGGSSNRRSNLSNLLSSCSSVVGRPGRSVSSVVQQVQFNAPPHHNHDPRGGRTYGYSPNPVD/DKDKDAQAWQLQQVQADLDFDGRMRIADPLLQALAEEEQAFQFAPQVQVQLVNQADQDEEPPVVDSHNLAWLSNFLQFCLAGCGNHRRPNYHHYYYRQAHNVGHHDLVSSLVSLVVQLVVVVVDRNRLAAEYEAADKDFDDVSQCVSVLVSLVSQYQYEYEQWQQQEASCGMPPQNNQRHAYEFAADSQQEGPNRTHWALSHQAYGHFAQRWGATPPSRIDTGGGSSSGRSNLRSLLSSCSSVPGRPGRVVSSVVQQVQFNADPHHHHDPRGGRTYNYSNNPPD/DDDD/DDDD

Organism: Purpureocillium lilacinum (NCBI:txid33203)